Protein AF-A0A5C5YG57-F1 (afdb_monomer_lite)

Structure (mmCIF, N/CA/C/O backbone):
data_AF-A0A5C5YG57-F1
#
_entry.id   AF-A0A5C5YG57-F1
#
loop_
_atom_site.group_PDB
_atom_site.id
_atom_site.type_symbol
_atom_site.label_atom_id
_atom_site.label_alt_id
_atom_site.label_comp_id
_atom_site.label_asym_id
_atom_site.label_entity_id
_atom_site.label_seq_id
_atom_site.pdbx_PDB_ins_code
_atom_site.Cartn_x
_atom_site.Cartn_y
_atom_site.Cartn_z
_atom_site.occupancy
_atom_site.B_iso_or_equiv
_atom_site.auth_seq_id
_atom_site.auth_comp_id
_atom_site.auth_asym_id
_atom_site.auth_atom_id
_atom_site.pdbx_PDB_model_num
ATOM 1 N N . MET A 1 1 ? 41.520 65.197 -41.111 1.00 45.09 1 MET A N 1
ATOM 2 C CA . MET A 1 1 ? 41.843 63.756 -40.954 1.00 45.09 1 MET A CA 1
ATOM 3 C C . MET A 1 1 ? 41.063 63.121 -39.789 1.00 45.09 1 MET A C 1
ATOM 5 O O . MET A 1 1 ? 41.615 62.369 -38.997 1.00 45.09 1 MET A O 1
ATOM 9 N N . LEU A 1 2 ? 39.753 63.381 -39.707 1.00 42.97 2 LEU A N 1
ATOM 10 C CA . LEU A 1 2 ? 38.813 62.706 -38.806 1.00 42.97 2 LEU A CA 1
ATOM 11 C C . LEU A 1 2 ? 37.946 61.770 -39.657 1.00 42.97 2 LEU A C 1
ATOM 13 O O . LEU A 1 2 ? 36.927 62.228 -40.159 1.00 42.97 2 LEU A O 1
ATOM 17 N N . HIS A 1 3 ? 38.349 60.514 -39.889 1.00 45.91 3 HIS A N 1
ATOM 18 C CA . HIS A 1 3 ? 37.397 59.494 -40.388 1.00 45.91 3 HIS A CA 1
ATOM 19 C C . HIS A 1 3 ? 37.841 58.019 -40.324 1.00 45.91 3 HIS A C 1
ATOM 21 O O . HIS A 1 3 ? 37.261 57.179 -41.003 1.00 45.91 3 HIS A O 1
ATOM 27 N N . ARG A 1 4 ? 38.854 57.641 -39.529 1.00 46.44 4 ARG A N 1
ATOM 28 C CA . ARG A 1 4 ? 39.334 56.238 -39.506 1.00 46.44 4 ARG A CA 1
ATOM 29 C C . ARG A 1 4 ? 39.711 55.685 -38.128 1.00 46.44 4 ARG A C 1
ATOM 31 O O . ARG A 1 4 ? 40.642 54.900 -38.013 1.00 46.44 4 ARG A O 1
ATOM 38 N N . ARG A 1 5 ? 38.999 56.071 -37.063 1.00 47.72 5 ARG A N 1
ATOM 39 C CA . ARG A 1 5 ? 39.243 55.498 -35.719 1.00 47.72 5 ARG A CA 1
ATOM 40 C C . ARG A 1 5 ? 38.024 54.940 -34.978 1.00 47.72 5 ARG A C 1
ATOM 42 O O . ARG A 1 5 ? 38.190 54.468 -33.864 1.00 47.72 5 ARG A O 1
ATOM 49 N N . HIS A 1 6 ? 36.844 54.887 -35.601 1.00 46.56 6 HIS A N 1
ATOM 50 C CA . HIS A 1 6 ? 35.634 54.372 -34.936 1.00 46.56 6 HIS A CA 1
ATOM 51 C C . HIS A 1 6 ? 35.132 52.998 -35.411 1.00 46.56 6 HIS A C 1
ATOM 53 O O . HIS A 1 6 ? 34.217 52.469 -34.792 1.00 46.56 6 HIS A O 1
ATOM 59 N N . LEU A 1 7 ? 35.743 52.364 -36.423 1.00 44.59 7 LEU A N 1
ATOM 60 C CA . LEU A 1 7 ? 35.281 51.045 -36.897 1.00 44.59 7 LEU A CA 1
ATOM 61 C C . LEU A 1 7 ? 36.010 49.827 -36.303 1.00 44.59 7 LEU A C 1
ATOM 63 O O . LEU A 1 7 ? 35.480 48.728 -36.382 1.00 44.59 7 LEU A O 1
ATOM 67 N N . HIS A 1 8 ? 37.173 49.984 -35.661 1.00 45.19 8 HIS A N 1
ATOM 68 C CA . HIS A 1 8 ? 37.917 48.826 -35.133 1.00 45.19 8 HIS A CA 1
ATOM 69 C C . HIS A 1 8 ? 37.640 48.495 -33.660 1.00 45.19 8 HIS A C 1
ATOM 71 O O . HIS A 1 8 ? 37.983 47.404 -33.222 1.00 45.19 8 HIS A O 1
ATOM 77 N N . VAL A 1 9 ? 36.978 49.377 -32.902 1.00 45.91 9 VAL A N 1
ATOM 78 C CA . VAL A 1 9 ? 36.667 49.127 -31.478 1.00 45.91 9 VAL A CA 1
ATOM 79 C C . VAL A 1 9 ? 35.294 48.463 -31.299 1.00 45.91 9 VAL A C 1
ATOM 81 O O . VAL A 1 9 ? 35.118 47.658 -30.390 1.00 45.91 9 VAL A O 1
AT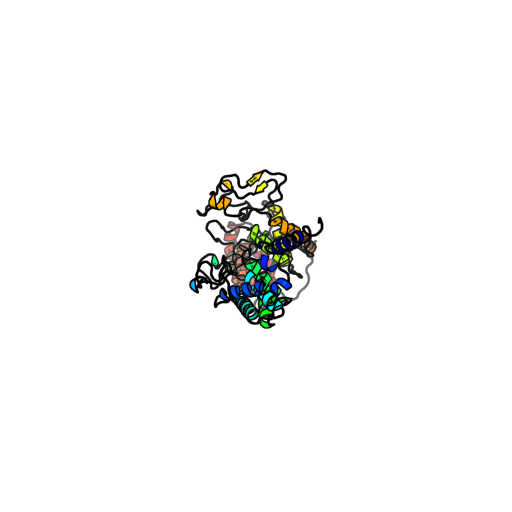OM 84 N N . LEU A 1 10 ? 34.336 48.690 -32.208 1.00 40.97 10 LEU A N 1
ATOM 85 C CA . LEU A 1 10 ? 33.010 48.058 -32.121 1.00 40.97 10 LEU A CA 1
ATOM 86 C C . LEU A 1 10 ? 33.015 46.561 -32.485 1.00 40.97 10 LEU A C 1
ATOM 88 O O . LEU A 1 10 ? 32.191 45.806 -31.977 1.00 40.97 10 LEU A O 1
ATOM 92 N N . GLN A 1 11 ? 33.956 46.110 -33.319 1.00 42.41 11 GLN A N 1
ATOM 93 C CA . GLN A 1 11 ? 33.999 44.722 -33.802 1.00 42.41 11 GLN A CA 1
ATOM 94 C C . GLN A 1 11 ? 34.672 43.750 -32.811 1.00 42.41 11 GLN A C 1
ATOM 96 O O . GLN A 1 11 ? 34.420 42.544 -32.846 1.00 42.41 11 GLN A O 1
ATOM 101 N N . TRP A 1 12 ? 35.454 44.276 -31.861 1.00 41.00 12 TRP A N 1
ATOM 102 C CA . TRP A 1 12 ? 36.051 43.492 -30.772 1.00 41.00 12 TRP A CA 1
ATOM 103 C C . TRP A 1 12 ? 35.138 43.379 -29.542 1.00 41.00 12 TRP A C 1
ATOM 105 O O . TRP A 1 12 ? 35.166 42.356 -28.862 1.00 41.00 12 TRP A O 1
ATOM 115 N N . CYS A 1 13 ? 34.248 44.349 -29.301 1.00 41.31 13 CYS A N 1
ATOM 116 C CA . CYS A 1 13 ? 33.270 44.261 -28.209 1.00 41.31 13 CYS A CA 1
ATOM 117 C C . CYS A 1 13 ? 32.096 43.313 -28.524 1.00 41.31 13 CYS A C 1
ATOM 119 O O . CYS A 1 13 ? 31.605 42.636 -27.625 1.00 41.31 13 CYS A O 1
ATOM 121 N N . LEU A 1 14 ? 31.681 43.192 -29.791 1.00 40.81 14 LEU A N 1
ATOM 122 C CA . LEU A 1 14 ? 30.614 42.262 -30.197 1.00 40.81 14 LEU A CA 1
ATOM 123 C C . LEU A 1 14 ? 31.060 40.791 -30.200 1.00 40.81 14 LEU A C 1
ATOM 125 O O . LEU A 1 14 ? 30.257 39.914 -29.899 1.00 40.81 14 LEU A O 1
ATOM 129 N N . SER A 1 15 ? 32.345 40.518 -30.442 1.00 41.59 15 SER A N 1
ATOM 130 C CA . SER A 1 15 ? 32.895 39.153 -30.388 1.00 41.59 15 SER A CA 1
ATOM 131 C C . SER A 1 15 ? 33.155 38.684 -28.948 1.00 41.59 15 SER A C 1
ATOM 133 O O . SER A 1 15 ? 33.021 37.501 -28.652 1.00 41.59 15 SER A O 1
ATOM 135 N N . ALA A 1 16 ? 33.455 39.604 -28.022 1.00 41.31 16 ALA A N 1
ATOM 136 C CA . ALA A 1 16 ? 33.618 39.286 -26.602 1.00 41.31 16 ALA A CA 1
ATOM 137 C C . ALA A 1 16 ? 32.274 39.093 -25.872 1.00 41.31 16 ALA A C 1
ATOM 139 O O . ALA A 1 16 ? 32.184 38.271 -24.965 1.00 41.31 16 ALA A O 1
ATOM 140 N N . ILE A 1 17 ? 31.210 39.786 -26.294 1.00 42.31 17 ILE A N 1
ATOM 141 C CA . ILE A 1 17 ? 29.862 39.626 -25.718 1.00 42.31 17 ILE A CA 1
ATOM 142 C C . ILE A 1 17 ? 29.155 38.371 -26.263 1.00 42.31 17 ILE A C 1
ATOM 144 O O . ILE A 1 17 ? 28.369 37.761 -25.542 1.00 42.31 17 ILE A O 1
ATOM 148 N N . LEU A 1 18 ? 29.491 37.906 -27.474 1.00 38.56 18 LEU A N 1
ATOM 149 C CA . LEU A 1 18 ? 28.945 36.654 -28.020 1.00 38.56 18 LEU A CA 1
ATOM 150 C C . LEU A 1 18 ? 29.614 35.387 -27.446 1.00 38.56 18 LEU A C 1
ATOM 152 O O . LEU A 1 18 ? 29.023 34.313 -27.484 1.00 38.56 18 LEU A O 1
ATOM 156 N N . ILE A 1 19 ? 30.810 35.504 -26.859 1.00 40.91 19 ILE A N 1
ATOM 157 C CA . ILE A 1 19 ? 31.515 34.392 -26.187 1.00 40.91 19 ILE A CA 1
ATOM 158 C C . ILE A 1 19 ? 31.146 34.297 -24.690 1.00 40.91 19 ILE A C 1
ATOM 160 O O . ILE A 1 19 ? 31.358 33.266 -24.057 1.00 40.91 19 ILE A O 1
ATOM 164 N N . LEU A 1 20 ? 30.501 35.320 -24.121 1.00 38.88 20 LEU A N 1
ATOM 165 C CA . LEU A 1 20 ? 30.123 35.371 -22.700 1.00 38.88 20 LEU A CA 1
ATOM 166 C C . LEU A 1 20 ? 28.671 34.951 -22.393 1.00 38.88 20 LEU A C 1
ATOM 168 O O . LEU A 1 20 ? 28.272 34.987 -21.232 1.00 38.88 20 LEU A O 1
ATOM 172 N N . ILE A 1 21 ? 27.898 34.492 -23.389 1.00 44.75 21 ILE A N 1
ATOM 173 C CA . ILE A 1 21 ? 26.514 33.994 -23.200 1.00 44.75 21 ILE A CA 1
ATOM 174 C C . ILE A 1 21 ? 26.391 32.461 -23.388 1.00 44.75 21 ILE A C 1
ATOM 176 O O . ILE A 1 21 ? 25.330 31.895 -23.155 1.00 44.75 21 ILE A O 1
ATOM 180 N N . VAL A 1 22 ? 27.480 31.735 -23.685 1.00 45.66 22 VAL A N 1
ATOM 181 C CA . VAL A 1 22 ? 27.476 30.246 -23.760 1.00 45.66 22 VAL A CA 1
ATOM 182 C C . VAL A 1 22 ? 28.182 29.585 -22.566 1.00 45.66 22 VAL A C 1
ATOM 184 O O . VAL A 1 22 ? 28.536 28.415 -22.589 1.00 45.66 22 VAL A O 1
ATOM 187 N N . ALA A 1 23 ? 28.338 30.310 -21.461 1.00 42.47 23 ALA A N 1
ATOM 188 C CA . ALA A 1 23 ? 28.632 29.707 -20.163 1.00 42.47 23 ALA A CA 1
ATOM 189 C C . ALA A 1 23 ? 27.414 29.873 -19.252 1.00 42.47 23 ALA A C 1
ATOM 191 O O . ALA A 1 23 ? 27.499 30.397 -18.140 1.00 42.47 23 ALA A O 1
ATOM 192 N N . GLY A 1 24 ? 26.253 29.436 -19.749 1.00 38.91 24 GLY A N 1
ATOM 193 C CA . GLY A 1 24 ? 25.169 29.048 -18.868 1.00 38.91 24 GLY A CA 1
ATOM 194 C C . GLY A 1 24 ? 25.741 28.005 -17.922 1.00 38.91 24 GLY A C 1
ATOM 195 O O . GLY A 1 24 ? 26.048 26.889 -18.331 1.00 38.91 24 GLY A O 1
ATOM 196 N N . LYS A 1 25 ? 25.961 28.399 -16.668 1.00 40.12 25 LYS A N 1
ATOM 197 C CA . LYS A 1 25 ? 26.180 27.471 -15.569 1.00 40.12 25 LYS A CA 1
ATOM 198 C C . LYS A 1 25 ? 24.927 26.604 -15.466 1.00 40.12 25 LYS A C 1
ATOM 200 O O . LYS A 1 25 ? 24.050 26.882 -14.654 1.00 40.12 25 LYS A O 1
ATOM 205 N N . SER A 1 26 ? 24.850 25.549 -16.268 1.00 40.78 26 SER A N 1
ATOM 206 C CA . SER A 1 26 ? 24.193 24.334 -15.827 1.00 40.78 26 SER A CA 1
ATOM 207 C C . SER A 1 26 ? 25.050 23.855 -14.667 1.00 40.78 26 SER A C 1
ATOM 209 O O . SER A 1 26 ? 26.093 23.236 -14.854 1.00 40.78 26 SER A O 1
ATOM 211 N N . ALA A 1 27 ? 24.679 24.259 -13.451 1.00 40.91 27 ALA A N 1
ATOM 212 C CA . ALA A 1 27 ? 25.017 23.452 -12.299 1.00 40.91 27 ALA A CA 1
ATOM 213 C C . ALA A 1 27 ? 24.455 22.076 -12.641 1.00 40.91 27 ALA A C 1
ATOM 215 O O . ALA A 1 27 ? 23.239 21.931 -12.744 1.00 40.91 27 ALA A O 1
ATOM 216 N N . ASP A 1 28 ? 25.348 21.148 -12.966 1.00 45.78 28 ASP A N 1
ATOM 217 C CA . ASP A 1 28 ? 25.021 19.776 -13.307 1.00 45.78 28 ASP A CA 1
ATOM 218 C C . ASP A 1 28 ? 24.322 19.195 -12.077 1.00 45.78 28 ASP A C 1
ATOM 220 O O . ASP A 1 28 ? 24.950 18.839 -11.074 1.00 45.78 28 ASP A O 1
ATOM 224 N N . ALA A 1 29 ? 22.994 19.308 -12.058 1.00 59.34 29 ALA A N 1
ATOM 225 C CA . ALA A 1 29 ? 22.186 18.885 -10.939 1.00 59.34 29 ALA A CA 1
ATOM 226 C C . ALA A 1 29 ? 22.274 17.368 -10.949 1.00 59.34 29 ALA A C 1
ATOM 228 O O . ALA A 1 29 ? 21.608 16.708 -11.742 1.00 59.34 29 ALA A O 1
ATOM 229 N N . GLN A 1 30 ? 23.172 16.842 -10.118 1.00 80.50 30 GLN A N 1
ATOM 230 C CA . GLN A 1 30 ? 23.483 15.426 -10.084 1.00 80.50 30 GLN A CA 1
ATOM 231 C C . GLN A 1 30 ? 22.185 14.625 -9.961 1.00 80.50 30 GLN A C 1
ATOM 233 O O . GLN A 1 30 ? 21.466 14.749 -8.964 1.00 80.50 30 GLN A O 1
ATOM 238 N N . ILE A 1 31 ? 21.880 13.836 -10.994 1.00 90.81 31 ILE A N 1
ATOM 239 C CA . ILE A 1 31 ? 20.659 13.037 -11.045 1.00 90.81 31 ILE A CA 1
ATOM 240 C C . ILE A 1 31 ? 20.669 12.074 -9.863 1.00 90.81 31 ILE A C 1
ATOM 242 O O . ILE A 1 31 ? 21.657 11.387 -9.603 1.00 90.81 31 ILE A O 1
ATOM 246 N N . ARG A 1 32 ? 19.549 12.044 -9.145 1.00 94.12 32 ARG A N 1
ATOM 247 C CA . ARG A 1 32 ? 19.294 11.112 -8.053 1.00 94.12 32 ARG A CA 1
ATOM 248 C C . ARG A 1 32 ? 18.203 10.153 -8.482 1.00 94.12 32 ARG A C 1
ATOM 250 O O . ARG A 1 32 ? 17.185 10.581 -9.024 1.00 94.12 32 ARG A O 1
ATOM 257 N N . PHE A 1 33 ? 18.391 8.869 -8.204 1.00 95.94 33 PHE A N 1
ATOM 258 C CA . PHE A 1 33 ? 17.369 7.887 -8.518 1.00 95.94 33 PHE A CA 1
ATOM 259 C C . PHE A 1 33 ? 16.203 7.969 -7.535 1.00 95.94 33 PHE A C 1
ATOM 261 O O . PHE A 1 33 ? 16.326 7.608 -6.362 1.00 95.94 33 PHE A O 1
ATOM 268 N N . ASP A 1 34 ? 15.058 8.425 -8.031 1.00 94.56 34 ASP A N 1
ATOM 269 C CA . ASP A 1 34 ? 13.777 8.362 -7.344 1.00 94.56 34 ASP A CA 1
ATOM 270 C C . ASP A 1 34 ? 12.615 8.293 -8.350 1.00 94.56 34 ASP A C 1
ATOM 272 O O . ASP A 1 34 ? 12.790 8.413 -9.565 1.00 94.56 34 ASP A O 1
ATOM 276 N N . LYS A 1 35 ? 11.398 8.092 -7.839 1.00 94.06 35 LYS A N 1
ATOM 277 C CA . LYS A 1 35 ? 10.183 7.935 -8.652 1.00 94.06 35 LYS A CA 1
ATOM 278 C C . LYS A 1 35 ? 9.845 9.124 -9.558 1.00 94.06 35 LYS A C 1
ATOM 280 O O . LYS A 1 35 ? 9.030 8.960 -10.460 1.00 94.06 35 LYS A O 1
ATOM 285 N N . ASN A 1 36 ? 10.408 10.314 -9.339 1.00 95.19 36 ASN A N 1
ATOM 286 C CA . ASN A 1 36 ? 10.177 11.457 -10.222 1.00 95.19 36 ASN A CA 1
ATOM 287 C C . ASN A 1 36 ? 10.825 11.253 -11.592 1.00 95.19 36 ASN A C 1
ATOM 289 O O . ASN A 1 36 ? 10.320 11.811 -12.560 1.00 95.19 36 ASN A O 1
ATOM 293 N N . LEU A 1 37 ? 11.859 10.408 -11.702 1.00 96.06 37 LEU A N 1
ATOM 294 C CA . LEU A 1 37 ? 12.446 10.055 -12.997 1.00 96.06 37 LEU A CA 1
ATOM 295 C C . LEU A 1 37 ? 11.425 9.419 -13.949 1.00 96.06 37 LEU A C 1
ATOM 297 O O . LEU A 1 37 ? 11.507 9.615 -15.158 1.00 96.06 37 LEU A O 1
ATOM 301 N N . LEU A 1 38 ? 10.419 8.722 -13.408 1.00 96.31 38 LEU A N 1
ATOM 302 C CA . LEU A 1 38 ? 9.331 8.126 -14.189 1.00 96.31 38 LEU A CA 1
ATOM 303 C C . LEU A 1 38 ? 8.438 9.172 -14.878 1.00 96.31 38 LEU A C 1
ATOM 305 O O . LEU A 1 38 ? 7.663 8.813 -15.756 1.00 96.31 38 LEU A O 1
ATOM 309 N N . ARG A 1 39 ? 8.520 10.452 -14.484 1.00 96.19 39 ARG A N 1
ATOM 310 C CA . ARG A 1 39 ? 7.689 11.545 -15.017 1.00 96.19 39 ARG A CA 1
ATOM 311 C C . ARG A 1 39 ? 8.294 12.265 -16.216 1.00 96.19 39 ARG A C 1
ATOM 313 O O . ARG A 1 39 ? 7.616 13.123 -16.772 1.00 96.19 39 ARG A O 1
ATOM 320 N N . ASN A 1 40 ? 9.542 11.972 -16.580 1.00 96.94 40 ASN A N 1
ATOM 321 C CA . ASN A 1 40 ? 10.124 12.545 -17.793 1.00 96.94 40 ASN A CA 1
ATOM 322 C C . ASN A 1 40 ? 9.340 12.089 -19.037 1.00 96.94 40 ASN A C 1
ATOM 324 O O . ASN A 1 40 ? 8.543 11.156 -18.965 1.00 96.94 40 ASN A O 1
ATOM 328 N N . ASP A 1 41 ? 9.523 12.742 -20.174 1.00 97.06 41 ASP A N 1
ATOM 329 C CA . ASP A 1 41 ? 8.885 12.344 -21.431 1.00 97.06 41 ASP A CA 1
ATOM 330 C C . ASP A 1 41 ? 9.661 11.221 -22.142 1.00 97.06 41 ASP A C 1
ATOM 332 O O . ASP A 1 41 ? 10.713 10.775 -21.681 1.00 97.06 41 ASP A O 1
ATOM 336 N N . ASP A 1 42 ? 9.111 10.724 -23.248 1.00 97.12 42 ASP A N 1
ATOM 337 C CA . ASP A 1 42 ? 9.714 9.627 -24.014 1.00 97.12 42 ASP A CA 1
ATOM 338 C C . ASP A 1 42 ? 11.072 10.041 -24.605 1.00 97.12 42 ASP A C 1
ATOM 340 O O . ASP A 1 42 ? 12.024 9.262 -24.588 1.00 97.12 42 ASP A O 1
ATOM 344 N N . ALA A 1 43 ? 11.211 11.308 -25.020 1.00 97.44 43 ALA A N 1
ATOM 345 C CA . ALA A 1 43 ? 12.467 11.859 -25.527 1.00 97.44 43 ALA A CA 1
ATOM 346 C C . ALA A 1 43 ? 13.597 11.774 -24.487 1.00 97.44 43 ALA A C 1
ATOM 348 O O . ALA A 1 43 ? 14.730 11.426 -24.823 1.00 97.44 43 ALA A O 1
ATOM 349 N N . TRP A 1 44 ? 13.299 12.028 -23.210 1.00 97.69 44 TRP A N 1
ATOM 350 C CA . TRP A 1 44 ? 14.270 11.828 -22.139 1.00 97.69 44 TRP A CA 1
ATOM 351 C C . TRP A 1 44 ? 14.644 10.352 -21.968 1.00 97.69 44 TRP A C 1
ATOM 353 O O . TRP A 1 44 ? 15.828 10.054 -21.831 1.00 97.69 44 TRP A O 1
ATOM 363 N N . PHE A 1 45 ? 13.686 9.419 -22.031 1.00 98.00 45 PHE A N 1
ATOM 364 C CA . PHE A 1 45 ? 13.961 7.972 -21.940 1.00 98.00 45 PHE A CA 1
ATOM 365 C C . PHE A 1 45 ? 14.768 7.425 -23.132 1.00 98.00 45 PHE A C 1
ATOM 367 O O . PHE A 1 45 ? 15.390 6.369 -23.023 1.00 98.00 45 PHE A O 1
ATOM 374 N N . GLN A 1 46 ? 14.826 8.162 -24.242 1.00 97.06 46 GLN A N 1
ATOM 375 C CA . GLN A 1 46 ? 15.667 7.856 -25.404 1.00 97.06 46 GLN A CA 1
ATOM 376 C C . GLN A 1 46 ? 17.076 8.482 -25.319 1.00 97.06 46 GLN A C 1
ATOM 378 O O . GLN A 1 46 ? 17.946 8.162 -26.136 1.00 97.06 46 GLN A O 1
ATOM 383 N N . SER A 1 47 ? 17.328 9.348 -24.329 1.00 97.94 47 SER A N 1
ATOM 384 C CA . SER A 1 47 ? 18.597 10.068 -24.162 1.00 97.94 47 SER A CA 1
ATOM 385 C C . SER A 1 47 ? 19.735 9.199 -23.608 1.00 97.94 47 SER A C 1
ATOM 387 O O . SER A 1 47 ? 19.514 8.212 -22.903 1.00 97.94 47 SER A O 1
ATOM 389 N N . ASP A 1 48 ? 20.978 9.621 -23.857 1.00 97.62 48 ASP A N 1
ATOM 390 C CA . ASP A 1 48 ? 22.172 8.989 -23.275 1.00 97.62 48 ASP A CA 1
ATOM 391 C C . ASP A 1 48 ? 22.196 9.076 -21.745 1.00 97.62 48 ASP A C 1
ATOM 393 O O . ASP A 1 48 ? 22.647 8.149 -21.080 1.00 97.62 48 ASP A O 1
ATOM 397 N N . VAL A 1 49 ? 21.633 10.146 -21.182 1.00 96.75 49 VAL A N 1
ATOM 398 C CA . VAL A 1 49 ? 21.527 10.341 -19.731 1.00 96.75 49 VAL A CA 1
ATOM 399 C C . VAL A 1 49 ? 20.624 9.278 -19.098 1.00 96.75 49 VAL A C 1
ATOM 401 O O . VAL A 1 49 ? 20.981 8.679 -18.084 1.00 96.75 49 VAL A O 1
ATOM 404 N N . ALA A 1 50 ? 19.460 9.002 -19.694 1.00 98.00 50 ALA A N 1
ATOM 405 C CA . ALA A 1 50 ? 18.574 7.948 -19.203 1.00 98.00 50 ALA A CA 1
ATOM 406 C C . ALA A 1 50 ? 19.196 6.554 -19.375 1.00 98.00 50 ALA A C 1
ATOM 408 O O . ALA A 1 50 ? 19.056 5.709 -18.488 1.00 98.00 50 ALA A O 1
ATOM 409 N N . ARG A 1 51 ? 19.935 6.336 -20.473 1.00 98.38 51 ARG A N 1
ATOM 410 C CA . ARG A 1 51 ? 20.693 5.102 -20.723 1.00 98.38 51 ARG A CA 1
ATOM 411 C C . ARG A 1 51 ? 21.770 4.864 -19.663 1.00 98.38 51 ARG A C 1
ATOM 413 O O . ARG A 1 51 ? 21.834 3.766 -19.122 1.00 98.38 51 ARG A O 1
ATOM 420 N N . GLU A 1 52 ? 22.540 5.889 -19.298 1.00 98.06 52 GLU A N 1
ATOM 421 C CA . GLU A 1 52 ? 23.548 5.803 -18.231 1.00 98.06 52 GLU A CA 1
ATOM 422 C C . GLU A 1 52 ? 22.910 5.437 -16.882 1.00 98.06 52 GLU A C 1
ATOM 424 O O . GLU A 1 52 ? 23.372 4.528 -16.189 1.00 98.06 52 GLU A O 1
ATOM 429 N N . VAL A 1 53 ? 21.794 6.082 -16.526 1.00 98.38 53 VAL A N 1
ATOM 430 C CA . VAL A 1 53 ? 21.045 5.743 -15.307 1.00 98.38 53 VAL A CA 1
ATOM 431 C C . VAL A 1 53 ? 20.542 4.297 -15.358 1.00 98.38 53 VAL A C 1
ATOM 433 O O . VAL A 1 53 ? 20.675 3.573 -14.374 1.00 98.38 53 VAL A O 1
ATOM 436 N N . ALA A 1 54 ? 19.994 3.845 -16.487 1.00 98.56 54 ALA A N 1
ATOM 437 C CA . ALA A 1 54 ? 19.504 2.477 -16.650 1.00 98.56 54 ALA A CA 1
ATOM 438 C C . ALA A 1 54 ? 20.627 1.435 -16.525 1.00 98.56 54 ALA A C 1
ATOM 440 O O . ALA A 1 54 ? 20.455 0.421 -15.844 1.00 98.56 54 ALA A O 1
ATOM 441 N N . ASP A 1 55 ? 21.786 1.712 -17.126 1.00 98.44 55 ASP A N 1
ATOM 442 C CA . ASP A 1 55 ? 22.987 0.883 -17.029 1.00 98.44 55 ASP A CA 1
ATOM 443 C C . ASP A 1 55 ? 23.498 0.791 -15.582 1.00 98.44 55 ASP A C 1
ATOM 445 O O . ASP A 1 55 ? 23.972 -0.264 -15.157 1.00 98.44 55 ASP A O 1
ATOM 449 N N . ASN A 1 56 ? 23.349 1.850 -14.783 1.00 97.94 56 ASN A N 1
ATOM 450 C CA . ASN A 1 56 ? 23.651 1.816 -13.350 1.00 97.94 56 ASN A CA 1
ATOM 451 C C . ASN A 1 56 ? 22.603 1.012 -12.564 1.00 97.94 56 ASN A C 1
ATOM 453 O O . ASN A 1 56 ? 22.958 0.173 -11.737 1.00 97.94 56 ASN A O 1
ATOM 457 N N . VAL A 1 57 ? 21.312 1.182 -12.862 1.00 98.31 57 VAL A N 1
ATOM 458 C CA . VAL A 1 57 ? 20.212 0.475 -12.180 1.00 98.31 57 VAL A CA 1
ATOM 459 C C . VAL A 1 57 ? 20.333 -1.046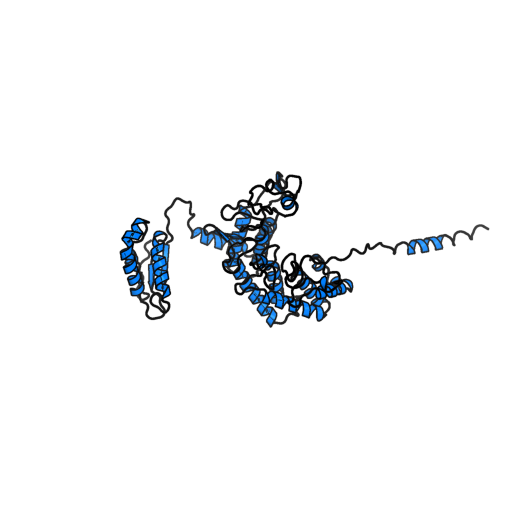 -12.307 1.00 98.31 57 VAL A C 1
ATOM 461 O O . VAL A 1 57 ? 20.128 -1.753 -11.314 1.00 98.31 57 VAL A O 1
ATOM 464 N N . ILE A 1 58 ? 20.674 -1.569 -13.491 1.00 98.00 58 ILE A N 1
ATOM 465 C CA . ILE A 1 58 ? 20.809 -3.023 -13.693 1.00 98.00 58 ILE A CA 1
ATOM 466 C C . ILE A 1 58 ? 21.970 -3.625 -12.887 1.00 98.00 58 ILE A C 1
ATOM 468 O O . ILE A 1 58 ? 21.878 -4.778 -12.470 1.00 98.00 58 ILE A O 1
ATOM 472 N N . GLN A 1 59 ? 23.024 -2.853 -12.594 1.00 97.12 59 GLN A N 1
ATOM 473 C CA . GLN A 1 59 ? 24.176 -3.328 -11.813 1.00 97.12 59 GLN A CA 1
ATOM 474 C C . GLN A 1 59 ? 23.820 -3.620 -10.349 1.00 97.12 59 GLN A C 1
ATOM 476 O O . GLN A 1 59 ? 24.474 -4.443 -9.714 1.00 97.12 59 GLN A O 1
ATOM 481 N N . TYR A 1 60 ? 22.770 -2.994 -9.812 1.00 97.06 60 TYR A N 1
ATOM 482 C CA . TYR A 1 60 ? 22.294 -3.243 -8.446 1.00 97.06 60 TYR A CA 1
ATOM 483 C C . TYR A 1 60 ? 21.278 -4.383 -8.335 1.00 97.06 60 TYR A C 1
ATOM 485 O O . TYR A 1 60 ? 20.871 -4.716 -7.217 1.00 97.06 60 TYR A O 1
ATOM 493 N N . GLN A 1 61 ? 20.832 -4.964 -9.453 1.00 96.94 61 GLN A N 1
ATOM 494 C CA . GLN A 1 61 ? 19.868 -6.056 -9.407 1.00 96.94 61 GLN A CA 1
ATOM 495 C C . GLN A 1 61 ? 20.530 -7.316 -8.844 1.00 96.94 61 GLN A C 1
ATOM 497 O O . GLN A 1 61 ? 21.535 -7.806 -9.358 1.00 96.94 61 GLN A O 1
ATOM 502 N N . SER A 1 62 ? 19.939 -7.892 -7.800 1.00 94.88 62 SER A N 1
ATOM 503 C CA . SER A 1 62 ? 20.487 -9.100 -7.188 1.00 94.88 62 SER A CA 1
ATOM 504 C C . SER A 1 62 ? 20.344 -10.337 -8.087 1.00 94.88 62 SER A C 1
ATOM 506 O O . SER A 1 62 ? 19.544 -10.359 -9.035 1.00 94.88 62 SER A O 1
ATOM 508 N N . PRO A 1 63 ? 21.044 -11.444 -7.768 1.00 93.19 63 PRO A N 1
ATOM 509 C CA . PRO A 1 63 ? 20.815 -12.734 -8.411 1.00 93.19 63 PRO A CA 1
ATOM 510 C C . PRO A 1 63 ? 19.358 -13.206 -8.335 1.00 93.19 63 PRO A C 1
ATOM 512 O O . PRO A 1 63 ? 18.897 -13.849 -9.272 1.00 93.19 63 PRO A O 1
ATOM 515 N N . GLN A 1 64 ? 18.626 -12.842 -7.277 1.00 94.81 64 GLN A N 1
ATOM 516 C CA . GLN A 1 64 ? 17.212 -13.180 -7.108 1.00 94.81 64 GLN A CA 1
ATOM 517 C C . GLN A 1 64 ? 16.279 -12.311 -7.959 1.00 94.81 64 GLN A C 1
ATOM 519 O O . GLN A 1 64 ? 15.166 -12.740 -8.224 1.00 94.81 64 GLN A O 1
ATOM 524 N N . GLY A 1 65 ? 16.720 -11.124 -8.389 1.00 96.62 65 GLY A N 1
ATOM 525 C CA . GLY A 1 65 ? 15.943 -10.209 -9.234 1.00 96.62 65 GLY A CA 1
ATOM 526 C C . GLY A 1 65 ? 15.389 -8.973 -8.524 1.00 96.62 65 GLY A C 1
ATOM 527 O O . GLY A 1 65 ? 14.794 -8.132 -9.189 1.00 96.62 65 GLY A O 1
ATOM 528 N N . GLY A 1 66 ? 15.602 -8.840 -7.212 1.00 96.75 66 GLY A N 1
ATOM 529 C CA . GLY A 1 66 ? 15.203 -7.669 -6.427 1.00 96.75 66 GLY A CA 1
ATOM 530 C C . GLY A 1 66 ? 16.248 -6.549 -6.434 1.00 96.75 66 GLY A C 1
ATOM 531 O O . GLY A 1 66 ? 17.403 -6.761 -6.811 1.00 96.75 66 GLY A O 1
ATOM 532 N N . TRP A 1 67 ? 15.847 -5.365 -5.962 1.00 97.62 67 TRP A N 1
ATOM 533 C CA . TRP A 1 67 ? 16.731 -4.203 -5.801 1.00 97.62 67 TRP A CA 1
ATOM 534 C C . TRP A 1 67 ? 16.854 -3.769 -4.340 1.00 97.62 67 TRP A C 1
ATOM 536 O O . TRP A 1 67 ? 15.964 -4.039 -3.521 1.00 97.62 67 TRP A O 1
ATOM 546 N N . PRO A 1 68 ? 17.956 -3.084 -3.989 1.00 95.62 68 PRO A N 1
ATOM 547 C CA . PRO A 1 68 ? 18.137 -2.573 -2.650 1.00 95.62 68 PRO A CA 1
ATOM 548 C C . PRO A 1 68 ? 17.283 -1.330 -2.381 1.00 95.62 68 PRO A C 1
ATOM 550 O O . PRO A 1 68 ? 17.053 -0.505 -3.264 1.00 95.62 68 PRO A O 1
ATOM 553 N N . LYS A 1 69 ? 16.871 -1.152 -1.124 1.00 94.31 69 LYS A N 1
ATOM 554 C CA . LYS A 1 69 ? 16.266 0.101 -0.651 1.00 94.31 69 LYS A CA 1
ATOM 555 C C . LYS A 1 69 ? 17.314 1.124 -0.235 1.00 94.31 69 LYS A C 1
ATOM 557 O O . LYS A 1 69 ? 18.464 0.777 0.050 1.00 94.31 69 LYS A O 1
ATOM 562 N N . SER A 1 70 ? 16.893 2.387 -0.158 1.00 92.50 70 SER A N 1
ATOM 563 C CA . SER A 1 70 ? 17.709 3.499 0.353 1.00 92.50 70 SER A CA 1
ATOM 564 C C . SER A 1 70 ? 19.095 3.586 -0.306 1.00 92.50 70 SER A C 1
ATOM 566 O O . SER A 1 70 ? 20.095 3.829 0.367 1.00 92.50 70 SER A O 1
ATOM 568 N N . THR A 1 71 ? 19.155 3.327 -1.613 1.00 92.62 71 THR A N 1
ATOM 569 C CA . THR A 1 71 ? 20.382 3.308 -2.417 1.00 92.62 71 THR A CA 1
ATOM 570 C C . THR A 1 71 ? 20.138 4.145 -3.668 1.00 92.62 71 THR A C 1
ATOM 572 O O . THR A 1 71 ? 19.096 4.003 -4.302 1.00 92.62 71 THR A O 1
ATOM 575 N N . ASP A 1 72 ? 21.057 5.057 -3.982 1.00 94.19 72 ASP A N 1
ATOM 576 C CA . ASP A 1 72 ? 20.966 5.899 -5.177 1.00 94.19 72 ASP A CA 1
ATOM 577 C C . ASP A 1 72 ? 21.446 5.106 -6.394 1.00 94.19 72 ASP A C 1
ATOM 579 O O . ASP A 1 72 ? 22.645 4.917 -6.578 1.00 94.19 72 ASP A O 1
ATOM 583 N N . LEU A 1 73 ? 20.499 4.615 -7.192 1.00 96.44 73 LEU A N 1
ATOM 584 C CA . LEU A 1 73 ? 20.774 3.747 -8.340 1.00 96.44 73 LEU A CA 1
ATOM 585 C C . LEU A 1 73 ? 21.208 4.517 -9.596 1.00 96.44 73 LEU A C 1
ATOM 587 O O . LEU A 1 73 ? 21.497 3.898 -10.612 1.00 96.44 73 LEU A O 1
ATOM 591 N N . ALA A 1 74 ? 21.239 5.854 -9.549 1.00 96.12 74 ALA A N 1
ATOM 592 C CA . ALA A 1 74 ? 21.645 6.680 -10.685 1.00 96.12 74 ALA A CA 1
ATOM 593 C C . ALA A 1 74 ? 23.166 6.688 -10.876 1.00 96.12 74 ALA A C 1
ATOM 595 O O . ALA A 1 74 ? 23.647 7.125 -11.916 1.00 96.12 74 ALA A O 1
ATOM 596 N N . LYS A 1 75 ? 23.919 6.202 -9.884 1.00 93.06 75 LYS A N 1
ATOM 597 C CA . LYS A 1 75 ? 25.383 6.131 -9.883 1.00 93.06 75 LYS A CA 1
ATOM 598 C C . LYS A 1 75 ? 25.810 4.670 -9.905 1.00 93.06 75 LYS A C 1
ATOM 600 O O . LYS A 1 75 ? 25.146 3.878 -9.248 1.00 93.06 75 LYS A O 1
ATOM 605 N N . PRO A 1 76 ? 26.907 4.302 -10.579 1.00 93.94 76 PRO A N 1
ATOM 606 C CA . PRO A 1 76 ? 27.392 2.932 -10.530 1.00 93.94 76 PRO A CA 1
ATOM 607 C C . PRO A 1 76 ? 27.900 2.581 -9.120 1.00 93.94 76 PRO A C 1
ATOM 609 O O . PRO A 1 76 ? 28.393 3.465 -8.401 1.00 93.94 76 PRO A O 1
ATOM 612 N N . PRO A 1 77 ? 27.853 1.297 -8.722 1.00 92.19 77 PRO A N 1
ATOM 613 C CA . PRO A 1 77 ? 28.574 0.837 -7.542 1.00 92.19 77 PRO A CA 1
ATOM 614 C C . PRO A 1 77 ? 30.079 1.067 -7.747 1.00 92.19 77 PRO A C 1
ATOM 616 O O . PRO A 1 77 ? 30.617 0.789 -8.817 1.00 92.19 77 PRO A O 1
ATOM 619 N N . ARG A 1 78 ? 30.784 1.583 -6.733 1.00 90.25 78 ARG A N 1
ATOM 620 C CA . ARG A 1 78 ? 32.241 1.813 -6.819 1.00 90.25 78 ARG A CA 1
ATOM 621 C C . ARG A 1 78 ? 33.016 0.517 -6.627 1.00 90.25 78 ARG A C 1
ATOM 623 O O . ARG A 1 78 ? 34.134 0.381 -7.112 1.00 90.25 78 ARG A O 1
ATOM 630 N N . SER A 1 79 ? 32.426 -0.417 -5.894 1.00 88.19 79 SER A N 1
ATOM 631 C CA . SER A 1 79 ? 32.934 -1.765 -5.681 1.00 88.19 79 SER A CA 1
ATOM 632 C C . SER A 1 79 ? 31.774 -2.759 -5.558 1.00 88.19 79 SER A C 1
ATOM 634 O O . SER A 1 79 ? 30.651 -2.346 -5.254 1.00 88.19 79 SER A O 1
ATOM 636 N N . PRO A 1 80 ? 32.020 -4.072 -5.724 1.00 82.44 80 PRO A N 1
ATOM 637 C CA . PRO A 1 80 ? 31.004 -5.096 -5.473 1.00 82.44 80 PRO A CA 1
ATOM 638 C C . PRO A 1 80 ? 30.366 -5.023 -4.074 1.00 82.44 80 PRO A C 1
ATOM 640 O O . PRO A 1 80 ? 29.227 -5.449 -3.908 1.00 82.44 80 PRO A O 1
ATOM 643 N N . ASP A 1 81 ? 31.061 -4.455 -3.084 1.00 82.62 81 ASP A N 1
ATOM 644 C CA . ASP A 1 81 ? 30.564 -4.309 -1.711 1.00 82.62 81 ASP A CA 1
ATOM 645 C C . ASP A 1 81 ? 29.518 -3.194 -1.546 1.00 82.62 81 ASP A C 1
ATOM 647 O O . ASP A 1 81 ? 28.787 -3.172 -0.554 1.00 82.62 81 ASP A O 1
ATOM 651 N N . ASP A 1 82 ? 29.387 -2.291 -2.525 1.00 81.94 82 ASP A N 1
ATOM 652 C CA . ASP A 1 82 ? 28.332 -1.270 -2.522 1.00 81.94 82 ASP A CA 1
ATOM 653 C C . ASP A 1 82 ? 26.952 -1.854 -2.860 1.00 81.94 82 ASP A C 1
ATOM 655 O O . ASP A 1 82 ? 25.930 -1.215 -2.583 1.00 81.94 82 ASP A O 1
ATOM 659 N N . ILE A 1 83 ? 26.912 -3.061 -3.439 1.00 87.88 83 ILE A N 1
ATOM 660 C CA . ILE A 1 83 ? 25.688 -3.809 -3.720 1.00 87.88 83 ILE A CA 1
ATOM 661 C C . ILE A 1 83 ? 25.330 -4.617 -2.464 1.00 87.88 83 ILE A C 1
ATOM 663 O O . ILE A 1 83 ? 26.051 -5.554 -2.113 1.00 87.88 83 ILE A O 1
ATOM 667 N N . PRO A 1 84 ? 24.216 -4.298 -1.776 1.00 88.81 84 PRO A N 1
ATOM 668 C CA . PRO A 1 84 ? 23.835 -5.010 -0.562 1.00 88.81 84 PRO A CA 1
ATOM 669 C C . PRO A 1 84 ? 23.673 -6.510 -0.818 1.00 88.81 84 PRO A C 1
ATOM 671 O O . PRO A 1 84 ? 22.946 -6.927 -1.725 1.00 88.81 84 PRO A O 1
ATOM 674 N N . ARG A 1 85 ? 24.328 -7.327 0.004 1.00 86.56 85 ARG A N 1
ATOM 675 C CA . ARG A 1 85 ? 24.308 -8.784 -0.124 1.00 86.56 85 ARG A CA 1
ATOM 676 C C . ARG A 1 85 ? 22.993 -9.351 0.420 1.00 86.56 85 ARG A C 1
ATOM 678 O O . ARG A 1 85 ? 22.381 -8.749 1.306 1.00 86.56 85 ARG A O 1
ATOM 685 N N . PRO A 1 86 ? 22.525 -10.517 -0.064 1.00 80.94 86 PRO A N 1
ATOM 686 C CA . PRO A 1 86 ? 21.351 -11.171 0.508 1.00 80.94 86 PRO A CA 1
ATOM 687 C C . PRO A 1 86 ? 21.475 -11.327 2.032 1.00 80.94 86 PRO A C 1
ATOM 689 O O . PRO A 1 86 ? 22.459 -11.865 2.526 1.00 80.94 86 PRO A O 1
ATOM 692 N N . GLY A 1 87 ? 20.475 -10.835 2.768 1.00 79.50 87 GLY A N 1
ATOM 693 C CA . GLY A 1 87 ? 20.491 -10.764 4.235 1.00 79.50 87 GLY A CA 1
ATOM 694 C C . GLY A 1 87 ? 20.774 -9.364 4.796 1.00 79.50 87 GLY A C 1
ATOM 695 O O . GLY A 1 87 ? 20.259 -9.033 5.863 1.00 79.50 87 GLY A O 1
ATOM 696 N N . ASP A 1 88 ? 21.467 -8.492 4.056 1.00 86.69 88 ASP A N 1
ATOM 697 C CA . ASP A 1 88 ? 21.765 -7.120 4.490 1.00 86.69 88 ASP A CA 1
ATOM 698 C C . ASP A 1 88 ? 20.500 -6.276 4.595 1.00 86.69 88 ASP A C 1
ATOM 700 O O . ASP A 1 88 ? 19.614 -6.363 3.747 1.00 86.69 88 ASP A O 1
ATOM 704 N N . GLY A 1 89 ? 20.410 -5.368 5.571 1.00 85.00 89 GLY A N 1
ATOM 705 C CA . GLY A 1 89 ? 19.222 -4.532 5.836 1.00 85.00 89 GLY A CA 1
ATOM 706 C C . GLY A 1 89 ? 18.683 -3.707 4.653 1.00 85.00 89 GLY A C 1
ATOM 707 O O . GLY A 1 89 ? 17.567 -3.194 4.728 1.00 85.00 89 GLY A O 1
ATOM 708 N N . ARG A 1 90 ? 19.449 -3.588 3.560 1.00 89.69 90 ARG A N 1
ATOM 709 C CA . ARG A 1 90 ? 19.043 -2.904 2.327 1.00 89.69 90 ARG A CA 1
ATOM 710 C C . ARG A 1 90 ? 18.685 -3.837 1.169 1.00 89.69 90 ARG A C 1
ATOM 712 O O . ARG A 1 90 ? 17.933 -3.403 0.311 1.00 89.69 90 ARG A O 1
ATOM 719 N N . ALA A 1 91 ? 19.189 -5.070 1.126 1.00 92.12 91 ALA A N 1
ATOM 720 C CA . ALA A 1 91 ? 19.083 -5.947 -0.045 1.00 92.12 91 ALA A CA 1
ATOM 721 C C . ALA A 1 91 ? 17.662 -6.473 -0.288 1.00 92.12 91 ALA A C 1
ATOM 723 O O . ALA A 1 91 ? 17.010 -6.886 0.666 1.00 92.12 91 ALA A O 1
ATOM 724 N N . ASN A 1 92 ? 17.234 -6.556 -1.552 1.00 93.31 92 ASN A N 1
ATOM 725 C CA . ASN A 1 92 ? 15.999 -7.228 -1.983 1.00 93.31 92 ASN A CA 1
ATOM 726 C C . ASN A 1 92 ? 14.757 -6.860 -1.156 1.00 93.31 92 ASN A C 1
ATOM 728 O O . ASN A 1 92 ? 14.180 -7.691 -0.446 1.00 93.31 92 ASN A O 1
ATOM 732 N N . SER A 1 93 ? 14.371 -5.588 -1.207 1.00 95.50 93 SER A N 1
ATOM 733 C CA . SER A 1 93 ? 13.233 -5.077 -0.444 1.00 95.50 93 SER A CA 1
ATOM 734 C C . SER A 1 93 ? 12.099 -4.620 -1.354 1.00 95.50 93 SER A C 1
ATOM 736 O O . SER A 1 93 ? 12.328 -4.253 -2.507 1.00 95.50 93 SER A O 1
ATOM 738 N N . LEU A 1 94 ? 10.885 -4.625 -0.809 1.00 96.44 94 LEU A N 1
ATOM 739 C CA . LEU A 1 94 ? 9.701 -3.960 -1.367 1.00 96.44 94 LEU A CA 1
ATOM 740 C C . LEU A 1 94 ? 9.368 -2.647 -0.626 1.00 96.44 94 LEU A C 1
ATOM 742 O O . LEU A 1 94 ? 8.423 -1.935 -0.978 1.00 96.44 94 LEU A O 1
ATOM 746 N N . ASP A 1 95 ? 10.149 -2.331 0.408 1.00 92.50 95 ASP A N 1
ATOM 747 C CA . ASP A 1 95 ? 10.068 -1.111 1.206 1.00 92.50 95 ASP A CA 1
ATOM 748 C C . ASP A 1 95 ? 10.732 0.081 0.497 1.00 92.50 95 ASP A C 1
ATOM 750 O O . ASP A 1 95 ? 11.667 -0.099 -0.284 1.00 92.50 95 ASP A O 1
ATOM 754 N N . ASN A 1 96 ? 10.299 1.307 0.810 1.00 90.38 96 ASN A N 1
ATOM 755 C CA . ASN A 1 96 ? 10.877 2.553 0.283 1.00 90.38 96 ASN A CA 1
ATOM 756 C C . ASN A 1 96 ? 11.100 2.551 -1.241 1.00 90.38 96 ASN A C 1
ATOM 758 O O . ASN A 1 96 ? 12.192 2.872 -1.712 1.00 90.38 96 ASN A O 1
ATOM 762 N N . ASP A 1 97 ? 10.072 2.168 -2.003 1.00 92.56 97 ASP A N 1
ATOM 763 C CA . ASP A 1 97 ? 10.066 2.154 -3.475 1.00 92.56 97 ASP A CA 1
ATOM 764 C C . ASP A 1 97 ? 11.062 1.164 -4.132 1.00 92.56 97 ASP A C 1
ATOM 766 O O . ASP A 1 97 ? 11.126 1.066 -5.363 1.00 92.56 97 ASP A O 1
ATOM 770 N N . ALA A 1 98 ? 11.794 0.381 -3.332 1.00 95.94 98 ALA A N 1
ATOM 771 C CA . ALA A 1 98 ? 12.735 -0.620 -3.814 1.00 95.94 98 ALA A CA 1
ATOM 772 C C . ALA A 1 98 ? 12.039 -1.701 -4.645 1.00 95.94 98 ALA A C 1
ATOM 774 O O . ALA A 1 98 ? 10.877 -2.046 -4.421 1.00 95.94 98 ALA A O 1
ATOM 775 N N . THR A 1 99 ? 12.781 -2.247 -5.609 1.00 98.25 99 THR A N 1
ATOM 776 C CA . THR A 1 99 ? 12.313 -3.216 -6.612 1.00 98.25 99 THR A CA 1
ATOM 777 C C . THR A 1 99 ? 11.271 -2.644 -7.578 1.00 98.25 99 THR A C 1
ATOM 779 O O . THR A 1 99 ? 11.534 -2.594 -8.774 1.00 98.25 99 THR A O 1
ATOM 782 N N . THR A 1 100 ? 10.135 -2.126 -7.108 1.00 98.00 100 THR A N 1
ATOM 783 C CA . THR A 1 100 ? 9.035 -1.696 -7.985 1.00 98.00 100 THR A CA 1
ATOM 784 C C . THR A 1 100 ? 9.363 -0.465 -8.834 1.00 98.00 100 THR A C 1
ATOM 786 O O . THR A 1 100 ? 9.057 -0.466 -10.022 1.00 98.00 100 THR A O 1
ATOM 789 N N . VAL A 1 101 ? 10.008 0.574 -8.280 1.00 97.62 101 VAL A N 1
ATOM 790 C CA . VAL A 1 101 ? 10.370 1.774 -9.069 1.00 97.62 101 VAL A CA 1
ATOM 791 C C . VAL A 1 101 ? 11.501 1.497 -10.069 1.00 97.62 101 VAL A C 1
ATOM 793 O O . VAL A 1 101 ? 11.348 1.880 -11.229 1.00 97.62 101 VAL A O 1
ATOM 796 N N . PRO A 1 102 ? 12.592 0.792 -9.700 1.00 98.50 102 PRO A N 1
ATOM 797 C CA . PRO A 1 102 ? 13.583 0.321 -10.669 1.00 98.50 102 PRO A CA 1
ATOM 798 C C . PRO A 1 102 ? 12.961 -0.491 -11.808 1.00 98.50 102 PRO A C 1
ATOM 800 O O . PRO A 1 102 ? 13.283 -0.257 -12.968 1.00 98.50 102 PRO A O 1
ATOM 803 N N . MET A 1 103 ? 12.012 -1.382 -11.502 1.00 98.81 103 MET A N 1
ATOM 804 C CA . MET A 1 103 ? 11.292 -2.138 -12.528 1.00 98.81 103 MET A CA 1
ATOM 805 C C . MET A 1 103 ? 10.476 -1.232 -13.456 1.00 98.81 103 MET A C 1
ATOM 807 O O . MET A 1 103 ? 10.580 -1.370 -14.669 1.00 98.81 103 MET A O 1
ATOM 811 N N . GLN A 1 104 ? 9.699 -0.283 -12.929 1.00 98.69 104 GLN A N 1
ATOM 812 C CA . GLN A 1 104 ? 8.942 0.663 -13.765 1.00 98.69 104 GLN A CA 1
ATOM 813 C C . GLN A 1 104 ? 9.862 1.476 -14.686 1.00 98.69 104 GLN A C 1
ATOM 815 O O . GLN A 1 104 ? 9.552 1.670 -15.861 1.00 98.69 104 GLN A O 1
ATOM 820 N N . PHE A 1 105 ? 11.017 1.902 -14.169 1.00 98.75 105 PHE A N 1
ATOM 821 C CA . PHE A 1 105 ? 12.025 2.616 -14.947 1.00 98.75 105 PHE A CA 1
ATOM 822 C C . PHE A 1 105 ? 12.581 1.744 -16.080 1.00 98.75 105 PHE A C 1
ATOM 824 O O . PHE A 1 105 ? 12.587 2.162 -17.235 1.00 98.75 105 PHE A O 1
ATOM 831 N N . LEU A 1 106 ? 12.982 0.508 -15.768 1.00 98.88 106 LEU A N 1
ATOM 832 C CA . LEU A 1 106 ? 13.531 -0.434 -16.745 1.00 98.88 106 LEU A CA 1
ATOM 833 C C . LEU A 1 106 ? 12.505 -0.888 -17.785 1.00 98.88 106 LEU A C 1
ATOM 835 O O . LEU A 1 106 ? 12.879 -1.075 -18.937 1.00 98.88 106 LEU A O 1
ATOM 839 N N . ALA A 1 107 ? 11.226 -1.026 -17.423 1.00 98.75 107 ALA A N 1
ATOM 840 C CA . ALA A 1 107 ? 10.172 -1.312 -18.393 1.00 98.75 107 ALA A CA 1
ATOM 841 C C . ALA A 1 107 ? 10.062 -0.198 -19.432 1.00 98.75 107 ALA A C 1
ATOM 843 O O . ALA A 1 107 ? 10.020 -0.480 -20.628 1.00 98.75 107 ALA A O 1
ATOM 844 N N . ARG A 1 108 ? 10.077 1.067 -18.994 1.00 98.44 108 ARG A N 1
ATOM 845 C CA . ARG A 1 108 ? 10.031 2.197 -19.921 1.00 98.44 108 ARG A CA 1
ATOM 846 C C . ARG A 1 108 ? 11.301 2.299 -20.762 1.00 98.44 108 ARG A C 1
ATOM 848 O O . ARG A 1 108 ? 11.196 2.457 -21.969 1.00 98.44 108 ARG A O 1
ATOM 855 N N . MET A 1 109 ? 12.479 2.095 -20.172 1.00 98.69 109 MET A N 1
ATOM 856 C CA . MET A 1 109 ? 13.731 2.016 -20.937 1.00 98.69 109 MET A CA 1
ATOM 857 C C . MET A 1 109 ? 13.694 0.901 -21.988 1.00 98.69 109 MET A C 1
ATOM 859 O O . MET A 1 109 ? 14.070 1.130 -23.134 1.00 98.69 109 MET A O 1
ATOM 863 N N . ALA A 1 110 ? 13.214 -0.294 -21.636 1.00 98.56 110 ALA A N 1
ATOM 864 C CA . ALA A 1 110 ? 13.081 -1.409 -22.572 1.00 98.56 110 ALA A CA 1
ATOM 865 C C . ALA A 1 110 ? 12.100 -1.092 -23.711 1.00 98.56 110 ALA A C 1
ATOM 867 O O . ALA A 1 110 ? 12.370 -1.438 -24.858 1.00 98.56 110 ALA A O 1
ATOM 868 N N . HIS A 1 111 ? 10.988 -0.419 -23.405 1.00 97.94 111 HIS A N 1
ATOM 869 C CA . HIS A 1 111 ? 9.996 -0.009 -24.395 1.00 97.94 111 HIS A CA 1
ATOM 870 C C . HIS A 1 111 ? 10.537 1.050 -25.364 1.00 97.94 111 HIS A C 1
ATOM 872 O O . HIS A 1 111 ? 10.452 0.861 -26.572 1.00 97.94 111 HIS A O 1
ATOM 878 N N . GLU A 1 112 ? 11.144 2.116 -24.837 1.00 98.00 112 GLU A N 1
ATOM 879 C CA . GLU A 1 112 ? 11.606 3.262 -25.630 1.00 98.00 112 GLU A CA 1
ATOM 880 C C . GLU A 1 112 ? 12.873 2.975 -26.439 1.00 98.00 112 GLU A C 1
ATOM 882 O O . GLU A 1 112 ? 13.080 3.549 -27.506 1.00 98.00 112 GLU A O 1
ATOM 887 N N . THR A 1 113 ? 13.745 2.095 -25.941 1.00 97.44 113 THR A N 1
ATOM 888 C CA . THR A 1 113 ? 15.044 1.828 -26.582 1.00 97.44 113 THR A CA 1
ATOM 889 C C . THR A 1 113 ? 15.107 0.492 -27.314 1.00 97.44 113 THR A C 1
ATOM 891 O O . THR A 1 113 ? 15.988 0.300 -28.150 1.00 97.44 113 THR A O 1
ATOM 894 N N . GLY A 1 114 ? 14.226 -0.457 -26.983 1.00 97.12 114 GLY A N 1
ATOM 895 C CA . GLY A 1 114 ? 14.314 -1.837 -27.459 1.00 97.12 114 GLY A CA 1
ATOM 896 C C . GLY A 1 114 ? 15.509 -2.629 -26.905 1.00 97.12 114 GLY A C 1
ATOM 897 O O . GLY A 1 114 ? 15.744 -3.752 -27.355 1.00 97.12 114 GLY A O 1
ATOM 898 N N . ASP A 1 115 ? 16.274 -2.086 -25.948 1.00 98.25 115 ASP A N 1
ATOM 899 C CA . ASP A 1 115 ? 17.460 -2.754 -25.407 1.00 98.25 115 ASP A CA 1
ATOM 900 C C . ASP A 1 115 ? 17.072 -3.985 -24.568 1.00 98.25 115 ASP A C 1
ATOM 902 O O . ASP A 1 115 ? 16.390 -3.914 -23.536 1.00 98.25 115 ASP A O 1
ATOM 906 N N . ILE A 1 116 ? 17.556 -5.141 -25.023 1.00 98.31 116 ILE A N 1
ATOM 907 C CA . ILE A 1 116 ? 17.304 -6.449 -24.423 1.00 98.31 116 ILE A CA 1
ATOM 908 C C . ILE A 1 116 ? 17.804 -6.553 -22.977 1.00 98.31 116 ILE A C 1
ATOM 910 O O . ILE A 1 116 ? 17.204 -7.276 -22.186 1.00 98.31 116 ILE A O 1
ATOM 914 N N . ARG A 1 117 ? 18.842 -5.806 -22.585 1.00 98.69 117 ARG A N 1
ATOM 915 C CA . ARG A 1 117 ? 19.393 -5.846 -21.221 1.00 98.69 117 ARG A CA 1
ATOM 916 C C . ARG A 1 117 ? 18.383 -5.326 -20.199 1.00 98.69 117 ARG A C 1
ATOM 918 O O . ARG A 1 117 ? 18.196 -5.940 -19.149 1.00 98.69 117 ARG A O 1
ATOM 925 N N . TYR A 1 118 ? 17.696 -4.226 -20.516 1.00 98.81 118 TYR A N 1
ATOM 926 C CA . TYR A 1 118 ? 16.666 -3.652 -19.643 1.00 98.81 118 TYR A CA 1
ATOM 927 C C . TYR A 1 118 ? 15.432 -4.546 -19.589 1.00 98.81 118 TYR A C 1
ATOM 929 O O . TYR A 1 118 ? 14.875 -4.767 -18.513 1.00 98.81 118 TYR A O 1
ATOM 937 N N . ARG A 1 119 ? 15.061 -5.128 -20.736 1.00 98.75 119 ARG A N 1
ATOM 938 C CA . ARG A 1 119 ? 13.982 -6.112 -20.828 1.00 98.75 119 ARG A CA 1
ATOM 939 C C . ARG A 1 119 ? 14.248 -7.316 -19.928 1.00 98.75 119 ARG A C 1
ATOM 941 O O . ARG A 1 119 ? 13.410 -7.663 -19.102 1.00 98.75 119 ARG A O 1
ATOM 948 N N . ASP A 1 120 ? 15.411 -7.940 -20.065 1.00 98.81 120 ASP A N 1
ATOM 949 C CA . ASP A 1 120 ? 15.752 -9.156 -19.331 1.00 98.81 120 ASP A CA 1
ATOM 950 C C . ASP A 1 120 ? 15.875 -8.877 -17.822 1.00 98.81 120 ASP A C 1
ATOM 952 O O . ASP A 1 120 ? 15.391 -9.662 -17.001 1.00 98.81 120 ASP A O 1
ATOM 956 N N . SER A 1 121 ? 16.417 -7.712 -17.442 1.00 98.88 121 SER A N 1
ATOM 957 C CA . SER A 1 121 ? 16.437 -7.258 -16.046 1.00 98.88 121 SER A CA 1
ATOM 958 C C . SER A 1 121 ? 15.023 -7.051 -15.484 1.00 98.88 121 SER A C 1
ATOM 960 O O . SER A 1 121 ? 14.720 -7.523 -14.383 1.00 98.88 121 SER A O 1
ATOM 962 N N . PHE A 1 122 ? 14.114 -6.435 -16.249 1.00 98.94 122 PHE A N 1
ATOM 963 C CA . PHE A 1 122 ? 12.711 -6.296 -15.854 1.00 98.94 122 PHE A CA 1
ATOM 964 C C . PHE A 1 122 ? 12.020 -7.653 -15.670 1.00 98.94 122 PHE A C 1
ATOM 966 O O . PHE A 1 122 ? 11.373 -7.878 -14.647 1.00 98.94 122 PHE A O 1
ATOM 973 N N . LEU A 1 123 ? 12.178 -8.576 -16.626 1.00 98.88 123 LEU A N 1
ATOM 974 C CA . LEU A 1 123 ? 11.558 -9.906 -16.571 1.00 98.88 123 LEU A CA 1
ATOM 975 C C . LEU A 1 123 ? 12.034 -10.702 -15.351 1.00 98.88 123 LEU A C 1
ATOM 977 O O . LEU A 1 123 ? 11.226 -11.352 -14.687 1.00 98.88 123 LEU A O 1
ATOM 981 N N . LYS A 1 124 ? 13.314 -10.578 -14.992 1.00 98.88 124 LYS A N 1
ATOM 982 C CA . LYS A 1 124 ? 13.854 -11.150 -13.754 1.00 98.88 124 LYS A CA 1
ATOM 983 C C . LYS A 1 124 ? 13.214 -10.538 -12.501 1.00 98.88 124 LYS A C 1
ATOM 985 O O . LYS A 1 124 ? 12.961 -11.248 -11.531 1.00 98.88 124 LYS A O 1
ATOM 990 N N . GLY A 1 125 ? 12.906 -9.242 -12.526 1.00 98.88 125 GLY A N 1
ATOM 991 C CA . GLY A 1 125 ? 12.130 -8.580 -11.476 1.00 98.88 125 GLY A CA 1
ATOM 992 C C . GLY A 1 125 ? 10.694 -9.109 -11.374 1.00 98.88 125 GLY A C 1
ATOM 993 O O . GLY A 1 125 ? 10.193 -9.316 -10.272 1.00 98.88 125 GLY A O 1
ATOM 994 N N . VAL A 1 126 ? 10.033 -9.390 -12.504 1.00 98.94 126 VAL A N 1
ATOM 995 C CA . VAL A 1 126 ? 8.693 -10.007 -12.508 1.00 98.94 126 VAL A CA 1
ATOM 996 C C . VAL A 1 126 ? 8.747 -11.384 -11.850 1.00 98.94 126 VAL A C 1
ATOM 998 O O . VAL A 1 126 ? 7.945 -11.667 -10.962 1.00 98.94 126 VAL A O 1
ATOM 1001 N N . ASP A 1 127 ? 9.725 -12.211 -12.220 1.00 98.88 127 ASP A N 1
ATOM 1002 C CA . ASP A 1 127 ? 9.904 -13.537 -11.620 1.00 98.88 127 ASP A CA 1
ATOM 1003 C C . ASP A 1 127 ? 10.196 -13.459 -10.117 1.00 98.88 127 ASP A C 1
ATOM 1005 O O . ASP A 1 127 ? 9.655 -14.252 -9.348 1.00 98.88 127 ASP A O 1
ATOM 1009 N N . TYR A 1 128 ? 10.985 -12.470 -9.686 1.00 98.81 128 TYR A N 1
ATOM 1010 C CA . TYR A 1 128 ? 11.227 -12.182 -8.272 1.00 98.81 128 TYR A CA 1
ATOM 1011 C C . TYR A 1 128 ? 9.925 -11.876 -7.520 1.00 98.81 128 TYR A C 1
ATOM 1013 O O . TYR A 1 128 ? 9.673 -12.461 -6.468 1.00 98.81 128 TYR A O 1
ATOM 1021 N N . LEU A 1 129 ? 9.072 -10.991 -8.053 1.00 98.88 129 LEU A N 1
ATOM 1022 C CA . LEU A 1 129 ? 7.804 -10.632 -7.407 1.00 98.88 129 LEU A CA 1
ATOM 1023 C C . LEU A 1 129 ? 6.841 -11.820 -7.331 1.00 98.88 129 LEU A C 1
ATOM 1025 O O . LEU A 1 129 ? 6.175 -11.996 -6.311 1.00 98.88 129 LEU A O 1
ATOM 1029 N N . LEU A 1 130 ? 6.788 -12.647 -8.378 1.00 98.81 130 LEU A N 1
ATOM 1030 C CA . LEU A 1 130 ? 5.975 -13.864 -8.399 1.00 98.81 130 LEU A CA 1
ATOM 1031 C C . LEU A 1 130 ? 6.487 -14.904 -7.391 1.00 98.81 130 LEU A C 1
ATOM 1033 O O . LEU A 1 130 ? 5.688 -15.517 -6.691 1.00 98.81 130 LEU A O 1
ATOM 1037 N N . ALA A 1 131 ? 7.806 -15.076 -7.275 1.00 98.69 131 ALA A N 1
ATOM 1038 C CA . ALA A 1 131 ? 8.415 -15.993 -6.310 1.00 98.69 131 ALA A CA 1
ATOM 1039 C C . ALA A 1 131 ? 8.296 -15.508 -4.854 1.00 98.69 131 ALA A C 1
ATOM 1041 O O . ALA A 1 131 ? 8.290 -16.319 -3.928 1.00 98.69 131 ALA A O 1
ATOM 1042 N N . ALA A 1 132 ? 8.206 -14.192 -4.646 1.00 98.44 132 ALA A N 1
ATOM 1043 C CA . ALA A 1 132 ? 8.060 -13.585 -3.328 1.00 98.44 132 ALA A CA 1
ATOM 1044 C C . ALA A 1 132 ? 6.632 -13.643 -2.766 1.00 98.44 132 ALA A C 1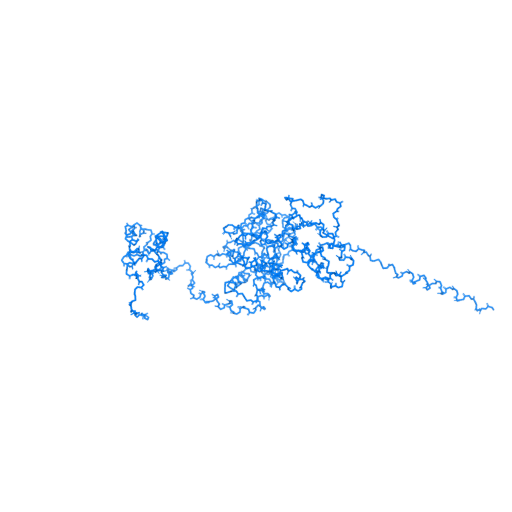
ATOM 1046 O O . ALA A 1 132 ? 6.450 -13.387 -1.574 1.00 98.44 132 ALA A O 1
ATOM 1047 N N . GLN A 1 133 ? 5.627 -13.944 -3.593 1.00 98.81 133 GLN A N 1
ATOM 1048 C CA . GLN A 1 133 ? 4.241 -14.021 -3.145 1.00 98.81 133 GLN A CA 1
ATOM 1049 C C . GLN A 1 133 ? 4.021 -15.252 -2.256 1.00 98.81 133 GLN A C 1
ATOM 1051 O O . GLN A 1 133 ? 4.450 -16.359 -2.582 1.00 98.81 133 GLN A O 1
ATOM 1056 N N . TYR A 1 134 ? 3.312 -15.081 -1.139 1.00 98.69 134 TYR A N 1
ATOM 1057 C CA . TYR A 1 134 ? 2.900 -16.221 -0.320 1.00 98.69 134 TYR A CA 1
ATOM 1058 C C . TYR A 1 134 ? 1.803 -17.052 -1.003 1.00 98.69 134 TYR A C 1
ATOM 1060 O O . TYR A 1 134 ? 1.002 -16.493 -1.752 1.00 98.69 134 TYR A O 1
ATOM 1068 N N . PRO A 1 135 ? 1.672 -18.358 -0.688 1.00 96.81 135 PRO A N 1
ATOM 1069 C CA . PRO A 1 135 ? 0.595 -19.190 -1.234 1.00 96.81 135 PRO A CA 1
ATOM 1070 C C . PRO A 1 135 ? -0.817 -18.635 -0.982 1.00 96.81 135 PRO A C 1
ATOM 1072 O O . PRO A 1 135 ? -1.679 -18.739 -1.845 1.00 96.81 135 PRO A O 1
ATOM 1075 N N . GLY A 1 136 ? -1.048 -18.012 0.182 1.00 93.50 136 GLY A N 1
ATOM 1076 C CA . GLY A 1 136 ? -2.313 -17.347 0.528 1.00 93.50 136 GLY A CA 1
ATOM 1077 C C . GLY A 1 136 ? -2.467 -15.929 -0.037 1.00 93.50 136 GLY A C 1
ATOM 1078 O O . GLY A 1 136 ? -3.406 -15.226 0.328 1.00 93.50 136 GLY A O 1
ATOM 1079 N N . GLY A 1 137 ? -1.538 -15.493 -0.890 1.00 97.06 137 GLY A N 1
ATOM 1080 C CA . GLY A 1 137 ? -1.415 -14.118 -1.355 1.00 97.06 137 GLY A CA 1
ATOM 1081 C C . GLY A 1 137 ? -0.667 -13.217 -0.379 1.00 97.06 137 GLY A C 1
ATOM 1082 O O . GLY A 1 137 ? -0.301 -13.600 0.730 1.00 97.06 137 GLY A O 1
ATOM 1083 N N . GLY A 1 138 ? -0.450 -11.979 -0.808 1.00 98.25 138 GLY A N 1
ATOM 1084 C CA . GLY A 1 138 ? 0.346 -11.016 -0.059 1.00 98.25 138 GLY A CA 1
ATOM 1085 C C . GLY A 1 138 ? 1.848 -11.184 -0.261 1.00 98.25 138 GLY A C 1
ATOM 1086 O O . GLY A 1 138 ? 2.325 -12.176 -0.815 1.00 98.25 138 GLY A O 1
ATOM 1087 N N . TRP A 1 139 ? 2.589 -10.162 0.166 1.00 98.75 139 TRP A N 1
ATOM 1088 C CA . TRP A 1 139 ? 4.032 -10.069 -0.035 1.00 98.75 139 TRP A CA 1
ATOM 1089 C C . TRP A 1 139 ? 4.756 -9.665 1.253 1.00 98.75 139 TRP A C 1
ATOM 1091 O O . TRP A 1 139 ? 4.225 -8.850 2.018 1.00 98.75 139 TRP A O 1
ATOM 1101 N N . PRO A 1 140 ? 5.969 -10.200 1.487 1.00 98.12 140 PRO A N 1
ATOM 1102 C CA . PRO A 1 140 ? 6.833 -9.781 2.583 1.00 98.12 140 PRO A CA 1
ATOM 1103 C C . PRO A 1 140 ? 7.444 -8.400 2.332 1.00 98.12 140 PRO A C 1
ATOM 1105 O O . PRO A 1 140 ? 7.473 -7.907 1.209 1.00 98.12 140 PRO A O 1
ATOM 1108 N N . GLN A 1 141 ? 8.042 -7.795 3.357 1.00 97.06 141 GLN A N 1
ATOM 1109 C CA . GLN A 1 141 ? 8.858 -6.591 3.173 1.00 97.06 141 GLN A CA 1
ATOM 1110 C C . GLN A 1 141 ? 10.185 -6.900 2.451 1.00 97.06 141 GLN A C 1
ATOM 1112 O O . GLN A 1 141 ? 10.744 -6.047 1.752 1.00 97.06 141 GLN A O 1
ATOM 1117 N N . PHE A 1 142 ? 10.705 -8.115 2.638 1.00 96.56 142 PHE A N 1
ATOM 1118 C CA . PHE A 1 142 ? 11.960 -8.597 2.065 1.00 96.56 142 PHE A CA 1
ATOM 1119 C C . PHE A 1 142 ? 11.818 -10.026 1.550 1.00 96.56 142 PHE A C 1
ATOM 1121 O O . PHE A 1 142 ? 11.241 -10.871 2.235 1.00 96.56 142 PHE A O 1
ATOM 1128 N N . TRP A 1 143 ? 12.415 -10.313 0.391 1.00 96.12 143 TRP A N 1
ATOM 1129 C CA . TRP A 1 143 ? 12.524 -11.676 -0.124 1.00 96.12 143 TRP A CA 1
ATOM 1130 C C . TRP A 1 143 ? 13.926 -11.941 -0.704 1.00 96.12 143 TRP A C 1
ATOM 1132 O O . TRP A 1 143 ? 14.435 -11.100 -1.437 1.00 96.12 143 TRP A O 1
ATOM 1142 N N . PRO A 1 144 ? 14.603 -13.069 -0.421 1.00 95.69 144 PRO A N 1
ATOM 1143 C CA . PRO A 1 144 ? 14.202 -14.176 0.448 1.00 95.69 144 PRO A CA 1
ATOM 1144 C C . PRO A 1 144 ? 13.872 -13.757 1.884 1.00 95.69 144 PRO A C 1
ATOM 1146 O O . PRO A 1 144 ? 14.320 -12.711 2.363 1.00 95.69 144 PRO A O 1
ATOM 1149 N N . LEU A 1 145 ? 13.033 -14.564 2.533 1.00 95.25 145 LEU A N 1
ATOM 1150 C CA . LEU A 1 145 ? 12.433 -14.235 3.824 1.00 95.25 145 LEU A CA 1
ATOM 1151 C C . LEU A 1 145 ? 13.478 -14.013 4.918 1.00 95.25 145 LEU A C 1
ATOM 1153 O O . LEU A 1 145 ? 14.535 -14.645 4.950 1.00 95.25 145 LEU A O 1
ATOM 1157 N N . ARG A 1 146 ? 13.139 -13.127 5.856 1.00 92.06 146 ARG A N 1
ATOM 1158 C CA . ARG A 1 146 ? 13.976 -12.778 7.010 1.00 92.06 146 ARG A CA 1
ATOM 1159 C C . ARG A 1 146 ? 13.208 -12.976 8.301 1.00 92.06 146 ARG A C 1
ATOM 1161 O O . ARG A 1 146 ? 12.016 -12.687 8.373 1.00 92.06 146 ARG A O 1
ATOM 1168 N N . LYS A 1 147 ? 13.897 -13.410 9.353 1.00 91.94 147 LYS A N 1
ATOM 1169 C CA . LYS A 1 147 ? 13.280 -13.579 10.672 1.00 91.94 147 LYS A CA 1
ATOM 1170 C C . LYS A 1 147 ? 12.726 -12.245 11.194 1.00 91.94 147 LYS A C 1
ATOM 1172 O O . LYS A 1 147 ? 13.381 -11.215 11.068 1.00 91.94 147 LYS A O 1
ATOM 1177 N N . GLY A 1 148 ? 11.561 -12.290 11.836 1.00 94.06 148 GLY A N 1
ATOM 1178 C CA . GLY A 1 148 ? 10.893 -11.123 12.417 1.00 94.06 148 GLY A CA 1
ATOM 1179 C C . GLY A 1 148 ? 9.862 -10.504 11.474 1.00 94.06 148 GLY A C 1
ATOM 1180 O O . GLY A 1 148 ? 9.421 -11.144 10.519 1.00 94.06 148 GLY A O 1
ATOM 1181 N N . TYR A 1 149 ? 9.494 -9.248 11.741 1.00 95.75 149 TYR A N 1
ATOM 1182 C CA . TYR A 1 149 ? 8.365 -8.593 11.071 1.00 95.75 149 TYR A CA 1
ATOM 1183 C C . TYR A 1 149 ? 8.529 -8.427 9.556 1.00 95.75 149 TYR A C 1
ATOM 1185 O O . TYR A 1 149 ? 7.553 -8.239 8.838 1.00 95.75 149 TYR A O 1
ATOM 1193 N N . TYR A 1 150 ? 9.758 -8.537 9.052 1.00 95.81 150 TYR A N 1
ATOM 1194 C CA . TYR A 1 150 ? 10.090 -8.473 7.629 1.00 95.81 150 TYR A CA 1
ATOM 1195 C C . TYR A 1 150 ? 9.351 -9.508 6.774 1.00 95.81 150 TYR A C 1
ATOM 1197 O O . TYR A 1 150 ? 9.196 -9.301 5.571 1.00 95.81 150 TYR A O 1
ATOM 1205 N N . SER A 1 151 ? 8.926 -10.615 7.388 1.00 96.69 151 SER A N 1
ATOM 1206 C CA . SER A 1 151 ? 8.187 -11.688 6.723 1.00 96.69 151 SER A CA 1
ATOM 1207 C C . SER A 1 151 ? 6.670 -11.572 6.886 1.00 96.69 151 SER A C 1
ATOM 1209 O O . SER A 1 151 ? 5.956 -12.455 6.439 1.00 96.69 151 SER A O 1
ATOM 1211 N N . HIS A 1 152 ? 6.129 -10.525 7.502 1.00 98.44 152 HIS A N 1
ATOM 1212 C CA . HIS A 1 152 ? 4.678 -10.327 7.528 1.00 98.44 152 HIS A CA 1
ATOM 1213 C C . HIS A 1 152 ? 4.139 -9.925 6.150 1.00 98.44 152 HIS A C 1
ATOM 1215 O O . HIS A 1 152 ? 4.877 -9.393 5.319 1.00 98.44 152 HIS A O 1
ATOM 1221 N N . ILE A 1 153 ? 2.842 -10.127 5.914 1.00 98.75 153 ILE A N 1
ATOM 1222 C CA . ILE A 1 153 ? 2.150 -9.483 4.792 1.00 98.75 153 ILE A CA 1
ATOM 1223 C C . ILE A 1 153 ? 2.258 -7.975 5.022 1.00 98.75 153 ILE A C 1
ATOM 1225 O O . ILE A 1 153 ? 1.782 -7.467 6.037 1.00 98.75 153 ILE A O 1
ATOM 1229 N N . THR A 1 154 ? 2.935 -7.269 4.118 1.00 98.44 154 THR A N 1
ATOM 1230 C CA . THR A 1 154 ? 3.386 -5.896 4.372 1.00 98.44 154 THR A CA 1
ATOM 1231 C C . THR A 1 154 ? 2.648 -4.895 3.488 1.00 98.44 154 THR A C 1
ATOM 1233 O O . THR A 1 154 ? 2.983 -4.715 2.315 1.00 98.44 154 THR A O 1
ATOM 1236 N N . PHE A 1 155 ? 1.683 -4.180 4.067 1.00 98.56 155 PHE A N 1
ATOM 1237 C CA . PHE A 1 155 ? 1.093 -2.992 3.443 1.00 98.56 155 PHE A CA 1
ATOM 1238 C C . PHE A 1 155 ? 1.940 -1.739 3.673 1.00 98.56 155 PHE A C 1
ATOM 1240 O O . PHE A 1 155 ? 1.897 -0.843 2.835 1.00 98.56 155 PHE A O 1
ATOM 1247 N N . ASN A 1 156 ? 2.723 -1.711 4.761 1.00 96.38 156 ASN A N 1
ATOM 1248 C CA . ASN A 1 156 ? 3.562 -0.592 5.181 1.00 96.38 156 ASN A CA 1
ATOM 1249 C C . ASN A 1 156 ? 4.360 0.034 4.032 1.00 96.38 156 ASN A C 1
ATOM 1251 O O . ASN A 1 156 ? 4.989 -0.667 3.232 1.00 96.38 156 ASN A O 1
ATOM 1255 N N . ASP A 1 157 ? 4.343 1.367 3.998 1.00 89.06 157 ASP A N 1
ATOM 1256 C CA . ASP A 1 157 ? 4.955 2.204 2.973 1.00 89.06 157 ASP A CA 1
ATOM 1257 C C . ASP A 1 157 ? 4.528 1.789 1.554 1.00 89.06 157 ASP A C 1
ATOM 1259 O O . ASP A 1 157 ? 5.300 1.916 0.605 1.00 89.06 157 ASP A O 1
ATOM 1263 N N . GLY A 1 158 ? 3.304 1.271 1.398 1.00 94.12 158 GLY A N 1
ATOM 1264 C CA . GLY A 1 158 ? 2.719 0.825 0.132 1.00 94.12 158 GLY A CA 1
ATOM 1265 C C . GLY A 1 158 ? 3.372 -0.405 -0.509 1.00 94.12 158 GLY A C 1
ATOM 1266 O O . GLY A 1 158 ? 3.151 -0.623 -1.700 1.00 94.12 158 GLY A O 1
ATOM 1267 N N . ALA A 1 159 ? 4.175 -1.187 0.223 1.00 96.81 159 ALA A N 1
ATOM 1268 C CA . ALA A 1 159 ? 4.990 -2.276 -0.334 1.00 96.81 159 ALA A CA 1
ATOM 1269 C C . ALA A 1 159 ? 4.174 -3.273 -1.175 1.00 96.81 159 ALA A C 1
ATOM 1271 O O . ALA A 1 159 ? 4.383 -3.378 -2.386 1.00 96.81 159 ALA A O 1
ATOM 1272 N N . MET A 1 160 ? 3.193 -3.946 -0.568 1.00 98.31 160 MET A N 1
ATOM 1273 C CA . MET A 1 160 ? 2.308 -4.868 -1.285 1.00 98.31 160 MET A CA 1
ATOM 1274 C C . MET A 1 160 ? 1.504 -4.171 -2.393 1.00 98.31 160 MET A C 1
ATOM 1276 O O . MET A 1 160 ? 1.379 -4.703 -3.493 1.00 98.31 160 MET A O 1
ATOM 1280 N N . ILE A 1 161 ? 0.985 -2.967 -2.143 1.00 98.38 161 ILE A N 1
ATOM 1281 C CA . ILE A 1 161 ? 0.110 -2.278 -3.103 1.00 98.38 161 ILE A CA 1
ATOM 1282 C C . ILE A 1 161 ? 0.861 -1.851 -4.372 1.00 98.38 161 ILE A C 1
ATOM 1284 O O . ILE A 1 161 ? 0.322 -1.985 -5.470 1.00 98.38 161 ILE A O 1
ATOM 1288 N N . ARG A 1 162 ? 2.121 -1.409 -4.268 1.00 98.12 162 ARG A N 1
ATOM 1289 C CA . ARG A 1 162 ? 2.953 -1.122 -5.450 1.00 98.12 162 ARG A CA 1
ATOM 1290 C C . ARG A 1 162 ? 3.217 -2.372 -6.282 1.00 98.12 162 ARG A C 1
ATOM 1292 O O . ARG A 1 162 ? 3.147 -2.298 -7.506 1.00 98.12 162 ARG A O 1
ATOM 1299 N N . VAL A 1 163 ? 3.489 -3.506 -5.633 1.00 98.81 163 VAL A N 1
ATOM 1300 C CA . VAL A 1 163 ? 3.659 -4.791 -6.327 1.00 98.81 163 VAL A CA 1
ATOM 1301 C C . VAL A 1 163 ? 2.393 -5.162 -7.087 1.00 98.81 163 VAL A C 1
ATOM 1303 O O . VAL A 1 163 ? 2.465 -5.504 -8.263 1.00 98.81 163 VAL A O 1
ATOM 1306 N N . MET A 1 164 ? 1.229 -5.031 -6.451 1.00 98.75 164 MET A N 1
ATOM 1307 C CA . MET A 1 164 ? -0.047 -5.357 -7.086 1.00 98.75 164 MET A CA 1
ATOM 1308 C C . MET A 1 164 ? -0.382 -4.438 -8.263 1.00 98.75 164 MET A C 1
ATOM 1310 O O . MET A 1 164 ? -0.888 -4.924 -9.270 1.00 98.75 164 MET A O 1
ATOM 1314 N N . HIS A 1 165 ? -0.080 -3.139 -8.176 1.00 98.44 165 HIS A N 1
ATOM 1315 C CA . HIS A 1 165 ? -0.205 -2.238 -9.325 1.00 98.44 165 HIS A CA 1
ATOM 1316 C C . HIS A 1 165 ? 0.694 -2.681 -10.482 1.00 98.44 165 HIS A C 1
ATOM 1318 O O . HIS A 1 165 ? 0.199 -2.887 -11.583 1.00 98.44 165 HIS A O 1
ATOM 1324 N N . LEU A 1 166 ? 1.982 -2.910 -10.217 1.00 98.69 166 LEU A N 1
ATOM 1325 C CA . LEU A 1 166 ? 2.938 -3.304 -11.249 1.00 98.69 166 LEU A CA 1
ATOM 1326 C C . LEU A 1 166 ? 2.574 -4.642 -11.909 1.00 98.69 166 LEU A C 1
ATOM 1328 O O . LEU A 1 166 ? 2.618 -4.754 -13.129 1.00 98.69 166 LEU A O 1
ATOM 1332 N N . LEU A 1 167 ? 2.186 -5.654 -11.127 1.00 98.88 167 LEU A N 1
ATOM 1333 C CA . LEU A 1 167 ? 1.776 -6.951 -11.674 1.00 98.88 167 LEU A CA 1
ATOM 1334 C C . LEU A 1 167 ? 0.463 -6.867 -12.458 1.00 98.88 167 LEU A C 1
ATOM 1336 O O . LEU A 1 167 ? 0.305 -7.593 -13.437 1.00 98.88 167 LEU A O 1
ATOM 1340 N N . ARG A 1 168 ? -0.459 -5.976 -12.077 1.00 98.62 168 ARG A N 1
ATOM 1341 C CA . ARG A 1 168 ? -1.662 -5.727 -12.875 1.00 98.62 168 ARG A CA 1
ATOM 1342 C C . ARG A 1 168 ? -1.303 -5.084 -14.210 1.00 98.62 168 ARG A C 1
ATOM 1344 O O . ARG A 1 168 ? -1.729 -5.594 -15.236 1.00 98.62 168 ARG A O 1
ATOM 1351 N N . ASP A 1 169 ? -0.466 -4.049 -14.205 1.00 98.44 169 ASP A N 1
ATOM 1352 C CA . ASP A 1 169 ? -0.059 -3.383 -15.445 1.00 98.44 169 ASP A CA 1
ATOM 1353 C C . ASP A 1 169 ? 0.705 -4.359 -16.373 1.00 98.44 169 ASP A C 1
ATOM 1355 O O . ASP A 1 169 ? 0.503 -4.373 -17.587 1.00 98.44 169 ASP A O 1
ATOM 1359 N N . VAL A 1 170 ? 1.516 -5.259 -15.798 1.00 98.81 170 VAL A N 1
ATOM 1360 C CA . VAL A 1 170 ? 2.147 -6.374 -16.527 1.00 98.81 170 VAL A CA 1
ATOM 1361 C C . VAL A 1 170 ? 1.107 -7.331 -17.112 1.00 98.81 170 VAL A C 1
ATOM 1363 O O . VAL A 1 170 ? 1.237 -7.734 -18.265 1.00 98.81 170 VAL A O 1
ATOM 1366 N N . ALA A 1 171 ? 0.092 -7.725 -16.342 1.00 98.62 171 ALA A N 1
ATOM 1367 C CA . ALA A 1 171 ? -0.967 -8.613 -16.814 1.00 98.62 171 ALA A CA 1
ATOM 1368 C C . ALA A 1 171 ? -1.736 -8.003 -17.998 1.00 98.62 171 ALA A C 1
ATOM 1370 O O . ALA A 1 171 ? -1.915 -8.672 -19.026 1.00 98.62 171 ALA A O 1
ATOM 1371 N N . ASP A 1 172 ? -2.102 -6.726 -17.877 1.00 97.31 172 ASP A N 1
ATOM 1372 C CA . ASP A 1 172 ? -2.784 -5.942 -18.908 1.00 97.31 172 ASP A CA 1
ATOM 1373 C C . ASP A 1 172 ? -1.924 -5.838 -20.175 1.00 97.31 172 ASP A C 1
ATOM 1375 O O . ASP A 1 172 ? -2.438 -5.949 -21.287 1.00 97.31 172 ASP A O 1
ATOM 1379 N N . GLY A 1 173 ? -0.597 -5.756 -20.016 1.00 96.94 173 GLY A N 1
ATOM 1380 C CA . GLY A 1 173 ? 0.382 -5.804 -21.107 1.00 96.94 173 GLY A CA 1
ATOM 1381 C C . GLY A 1 173 ? 0.320 -4.612 -22.057 1.00 96.94 173 GLY A C 1
ATOM 1382 O O . GLY A 1 173 ? 0.871 -4.678 -23.154 1.00 96.94 173 GLY A O 1
ATOM 1383 N N . GLU A 1 174 ? -0.341 -3.541 -21.634 1.00 95.81 174 GLU A N 1
ATOM 1384 C CA . GLU A 1 174 ? -0.279 -2.241 -22.286 1.00 95.81 174 GLU A CA 1
ATOM 1385 C C . GLU A 1 174 ? 1.130 -1.654 -22.164 1.00 95.81 174 GLU A C 1
ATOM 1387 O O . GLU A 1 174 ? 1.927 -2.076 -21.320 1.00 95.81 174 GLU A O 1
ATOM 1392 N N . ALA A 1 175 ? 1.461 -0.678 -23.011 1.00 95.62 175 ALA A N 1
ATOM 1393 C CA . ALA A 1 175 ? 2.751 0.002 -22.940 1.00 95.62 175 ALA A CA 1
ATOM 1394 C C . ALA A 1 175 ? 3.021 0.537 -21.510 1.00 95.62 175 ALA A C 1
ATOM 1396 O O . ALA A 1 175 ? 2.119 1.108 -20.892 1.00 95.62 175 ALA A O 1
ATOM 1397 N N . PRO A 1 176 ? 4.241 0.369 -20.963 1.00 97.50 176 PRO A N 1
ATOM 1398 C CA . PRO A 1 176 ? 5.446 -0.166 -21.608 1.00 97.50 176 PRO A CA 1
ATOM 1399 C C . PRO A 1 176 ? 5.603 -1.703 -21.558 1.00 97.50 176 PRO A C 1
ATOM 1401 O O . PRO A 1 176 ? 6.620 -2.226 -21.998 1.00 97.50 176 PRO A O 1
ATOM 1404 N N . TYR A 1 177 ? 4.637 -2.457 -21.037 1.00 98.50 177 TYR A N 1
ATOM 1405 C CA . TYR A 1 177 ? 4.773 -3.883 -20.697 1.00 98.50 177 TYR A CA 1
ATOM 1406 C C . TYR A 1 177 ? 4.467 -4.864 -21.841 1.00 98.50 177 TYR A C 1
ATOM 1408 O O . TYR A 1 177 ? 4.484 -6.079 -21.630 1.00 98.50 177 TYR A O 1
ATOM 1416 N N . GLY A 1 178 ? 4.233 -4.375 -23.062 1.00 97.75 178 GLY A N 1
ATOM 1417 C CA . GLY A 1 178 ? 3.878 -5.210 -24.219 1.00 97.75 178 GLY A CA 1
ATOM 1418 C C . GLY A 1 178 ? 4.917 -6.275 -24.597 1.00 97.75 178 GLY A C 1
ATOM 1419 O O . GLY A 1 178 ? 4.585 -7.250 -25.267 1.00 97.75 178 GLY A O 1
ATOM 1420 N N . PHE A 1 179 ? 6.163 -6.135 -24.136 1.00 97.88 179 PHE A N 1
ATOM 1421 C CA . PHE A 1 179 ? 7.230 -7.114 -24.355 1.00 97.88 179 PHE A CA 1
ATOM 1422 C C . PHE A 1 179 ? 7.165 -8.336 -23.419 1.00 97.88 179 PHE A C 1
ATOM 1424 O O . PHE A 1 179 ? 7.936 -9.281 -23.604 1.00 97.88 179 PHE A O 1
ATOM 1431 N N . VAL A 1 180 ? 6.311 -8.327 -22.387 1.00 98.56 180 VAL A N 1
ATOM 1432 C CA . VAL A 1 180 ? 6.214 -9.430 -21.421 1.00 98.56 180 VAL A CA 1
ATOM 1433 C C . VAL A 1 180 ? 5.438 -10.597 -22.027 1.00 98.56 180 VAL A C 1
ATOM 1435 O O . VAL A 1 180 ? 4.330 -10.440 -22.541 1.00 98.56 180 VAL A O 1
ATOM 1438 N N . ASP A 1 181 ? 6.005 -11.800 -21.934 1.00 98.12 181 ASP A N 1
ATOM 1439 C CA . ASP A 1 181 ? 5.408 -12.999 -22.510 1.00 98.12 181 ASP A CA 1
ATOM 1440 C C . ASP A 1 181 ? 4.075 -13.392 -21.844 1.00 98.12 181 ASP A C 1
ATOM 1442 O O . ASP A 1 181 ? 3.822 -13.146 -20.660 1.00 98.12 181 ASP A O 1
ATOM 1446 N N . GLY A 1 182 ? 3.219 -14.077 -22.605 1.00 97.94 182 GLY A N 1
ATOM 1447 C CA . GLY A 1 182 ? 1.882 -14.455 -22.146 1.00 97.94 182 GLY A CA 1
ATOM 1448 C C . GLY A 1 182 ? 1.861 -15.369 -20.912 1.00 97.94 182 GLY A C 1
ATOM 1449 O O . GLY A 1 182 ? 0.872 -15.364 -20.181 1.00 97.94 182 GLY A O 1
ATOM 1450 N N . MET A 1 183 ? 2.922 -16.141 -20.644 1.00 98.31 183 MET A N 1
ATOM 1451 C CA . MET A 1 183 ? 2.996 -16.982 -19.443 1.00 98.31 183 MET A CA 1
ATOM 1452 C C . MET A 1 183 ? 3.145 -16.110 -18.197 1.00 98.31 183 MET A C 1
ATOM 1454 O O . MET A 1 183 ? 2.386 -16.277 -17.240 1.00 98.31 183 MET A O 1
ATOM 1458 N N . ARG A 1 184 ? 4.089 -15.163 -18.213 1.00 98.69 184 ARG A N 1
ATOM 1459 C CA . ARG A 1 184 ? 4.285 -14.212 -17.111 1.00 98.69 184 ARG A CA 1
ATOM 1460 C C . ARG A 1 184 ? 3.074 -13.316 -16.912 1.00 98.69 184 ARG A C 1
ATOM 1462 O O . ARG A 1 184 ? 2.663 -13.137 -15.771 1.00 98.69 184 ARG A O 1
ATOM 1469 N N . ARG A 1 185 ? 2.439 -12.847 -17.991 1.00 98.81 185 ARG A N 1
ATOM 1470 C CA . ARG A 1 185 ? 1.201 -12.050 -17.906 1.00 98.81 185 ARG A CA 1
ATOM 1471 C C . ARG A 1 185 ? 0.072 -12.797 -17.192 1.00 98.81 185 ARG A C 1
ATOM 1473 O O . ARG A 1 185 ? -0.546 -12.247 -16.287 1.00 98.81 185 ARG A O 1
ATOM 1480 N N . ARG A 1 186 ? -0.150 -14.077 -17.522 1.00 98.75 186 ARG A N 1
ATOM 1481 C CA . ARG A 1 186 ? -1.142 -14.918 -16.823 1.00 98.75 186 ARG A CA 1
ATOM 1482 C C . ARG A 1 186 ? -0.793 -15.136 -15.351 1.00 98.75 186 ARG A C 1
ATOM 1484 O O . ARG A 1 186 ? -1.673 -15.036 -14.504 1.00 98.75 186 ARG A O 1
ATOM 1491 N N . LYS A 1 187 ? 0.480 -15.402 -15.035 1.00 98.81 187 LYS A N 1
ATOM 1492 C CA . LYS A 1 187 ? 0.933 -15.539 -13.640 1.00 98.81 187 LYS A CA 1
ATOM 1493 C C . LYS A 1 187 ? 0.761 -14.241 -12.851 1.00 98.81 187 LYS A C 1
ATOM 1495 O O . LYS A 1 187 ? 0.363 -14.294 -11.697 1.00 98.81 187 LYS A O 1
ATOM 1500 N N . ALA A 1 188 ? 1.024 -13.094 -13.471 1.00 98.88 188 ALA A N 1
ATOM 1501 C CA . ALA A 1 188 ? 0.827 -11.788 -12.858 1.00 98.88 188 ALA A CA 1
ATOM 1502 C C . ALA A 1 188 ? -0.662 -11.508 -12.588 1.00 98.88 188 ALA A C 1
ATOM 1504 O O . ALA A 1 188 ? -1.003 -11.091 -11.484 1.00 98.88 188 ALA A O 1
ATOM 1505 N N . ALA A 1 189 ? -1.550 -11.827 -13.538 1.00 98.62 189 ALA A N 1
ATOM 1506 C CA . ALA A 1 189 ? -2.998 -11.721 -13.349 1.00 98.62 189 ALA A CA 1
ATOM 1507 C C . ALA A 1 189 ? -3.478 -12.572 -12.161 1.00 98.62 189 ALA A C 1
ATOM 1509 O O . ALA A 1 189 ? -4.207 -12.089 -11.295 1.00 98.62 189 ALA A O 1
ATOM 1510 N N . GLU A 1 190 ? -3.016 -13.822 -12.090 1.00 98.62 190 GLU A N 1
ATOM 1511 C CA . GLU A 1 190 ? -3.354 -14.731 -10.996 1.00 98.62 190 GLU A CA 1
ATOM 1512 C C . GLU A 1 190 ? -2.792 -14.250 -9.653 1.00 98.62 190 GLU A C 1
ATOM 1514 O O . GLU A 1 190 ? -3.504 -14.225 -8.650 1.00 98.62 190 GLU A O 1
ATOM 1519 N N . ALA A 1 191 ? -1.547 -13.771 -9.634 1.00 98.88 191 ALA A N 1
ATOM 1520 C CA . ALA A 1 191 ? -0.940 -13.196 -8.440 1.00 98.88 191 ALA A CA 1
ATOM 1521 C C . ALA A 1 191 ? -1.736 -11.986 -7.924 1.00 98.88 191 ALA A C 1
ATOM 1523 O O . ALA A 1 191 ? -1.967 -11.868 -6.720 1.00 98.88 191 ALA A O 1
ATOM 1524 N N . VAL A 1 192 ? -2.212 -11.107 -8.811 1.00 98.88 192 VAL A N 1
ATOM 1525 C CA . VAL A 1 192 ? -3.079 -9.981 -8.430 1.00 98.88 192 VAL A CA 1
ATOM 1526 C C . VAL A 1 192 ? -4.407 -10.479 -7.865 1.00 98.88 192 VAL A C 1
ATOM 1528 O O . VAL A 1 192 ? -4.835 -9.982 -6.824 1.00 98.88 192 VAL A O 1
ATOM 1531 N N . ARG A 1 193 ? -5.032 -11.483 -8.492 1.00 98.56 193 ARG A N 1
ATOM 1532 C CA . ARG A 1 193 ? -6.289 -12.087 -8.024 1.00 98.56 193 ARG A CA 1
ATOM 1533 C C . ARG A 1 193 ? -6.159 -12.630 -6.596 1.00 98.56 193 ARG A C 1
ATOM 1535 O O . ARG A 1 193 ? -6.931 -12.234 -5.725 1.00 98.56 193 ARG A O 1
ATOM 1542 N N . ILE A 1 194 ? -5.145 -13.456 -6.330 1.00 98.44 194 ILE A N 1
ATOM 1543 C CA . ILE A 1 194 ? -4.871 -14.009 -4.990 1.00 98.44 194 ILE A CA 1
ATOM 1544 C C . ILE A 1 194 ? -4.477 -12.886 -4.008 1.00 98.44 194 ILE A C 1
ATOM 1546 O O . ILE A 1 194 ? -4.857 -12.896 -2.838 1.00 98.44 194 ILE A O 1
ATOM 1550 N N . GLY A 1 195 ? -3.762 -11.858 -4.476 1.00 98.81 195 GLY A N 1
ATOM 1551 C CA . GLY A 1 195 ? -3.442 -10.674 -3.678 1.00 98.81 195 GLY A CA 1
ATOM 1552 C C . GLY A 1 195 ? -4.682 -9.894 -3.222 1.00 98.81 195 GLY A C 1
ATOM 1553 O O . GLY A 1 195 ? -4.722 -9.437 -2.082 1.00 98.81 195 GLY A O 1
ATOM 1554 N N . ILE A 1 196 ? -5.709 -9.772 -4.072 1.00 98.81 196 ILE A N 1
ATOM 1555 C CA . ILE A 1 196 ? -6.998 -9.158 -3.711 1.00 98.81 196 ILE A CA 1
ATOM 1556 C C . ILE A 1 196 ? -7.698 -9.999 -2.642 1.00 98.81 196 ILE A C 1
ATOM 1558 O O . ILE A 1 196 ? -8.164 -9.437 -1.655 1.00 98.81 196 ILE A O 1
ATOM 1562 N N . GLU A 1 197 ? -7.738 -11.326 -2.785 1.00 98.50 197 GLU A N 1
ATOM 1563 C CA . GLU A 1 197 ? -8.316 -12.202 -1.754 1.00 98.50 197 GLU A CA 1
ATOM 1564 C C . GLU A 1 197 ? -7.613 -12.038 -0.402 1.00 98.50 197 GLU A C 1
ATOM 1566 O O . GLU A 1 197 ? -8.273 -11.942 0.632 1.00 98.50 197 GLU A O 1
ATOM 1571 N N . CYS A 1 198 ? -6.281 -11.954 -0.410 1.00 98.81 198 CYS A N 1
ATOM 1572 C CA . CYS A 1 198 ? -5.483 -11.676 0.780 1.00 98.81 198 CYS A CA 1
ATOM 1573 C C . CYS A 1 198 ? -5.862 -10.327 1.414 1.00 98.81 198 CYS A C 1
ATOM 1575 O O . CYS A 1 198 ? -6.124 -10.273 2.613 1.00 98.81 198 CYS A O 1
ATOM 1577 N N . ILE A 1 199 ? -5.983 -9.252 0.620 1.00 98.88 199 ILE A N 1
ATOM 1578 C CA . ILE A 1 199 ? -6.461 -7.947 1.111 1.00 98.88 199 ILE A CA 1
ATOM 1579 C C . ILE A 1 199 ? -7.816 -8.090 1.802 1.00 98.88 199 ILE A C 1
ATOM 1581 O O . ILE A 1 199 ? -7.976 -7.617 2.924 1.00 98.88 199 ILE A O 1
ATOM 1585 N N . LEU A 1 200 ? -8.790 -8.729 1.156 1.00 98.56 200 LEU A N 1
ATOM 1586 C CA . LEU A 1 200 ? -10.145 -8.837 1.699 1.00 98.56 200 LEU A CA 1
ATOM 1587 C C . LEU A 1 200 ? -10.161 -9.625 3.015 1.00 98.56 200 LEU A C 1
ATOM 1589 O O . LEU A 1 200 ? -10.787 -9.184 3.976 1.00 98.56 200 LEU A O 1
ATOM 1593 N N . LYS A 1 201 ? -9.400 -10.723 3.100 1.00 98.38 201 LYS A N 1
ATOM 1594 C CA . LYS A 1 201 ? -9.269 -11.530 4.325 1.00 98.38 201 LYS A CA 1
ATOM 1595 C C . LYS A 1 201 ? -8.511 -10.815 5.449 1.00 98.38 201 LYS A C 1
ATOM 1597 O O . LYS A 1 201 ? -8.790 -11.063 6.615 1.00 98.38 201 LYS A O 1
ATOM 1602 N N . CYS A 1 202 ? -7.584 -9.918 5.116 1.00 98.75 202 CYS A N 1
ATOM 1603 C CA . CYS A 1 202 ? -6.875 -9.087 6.090 1.00 98.75 202 CYS A CA 1
ATOM 1604 C C . CYS A 1 202 ? -7.711 -7.900 6.602 1.00 98.75 202 CYS A C 1
ATOM 1606 O O . CYS A 1 202 ? -7.252 -7.193 7.497 1.00 98.75 202 CYS A O 1
ATOM 1608 N N . GLN A 1 203 ? -8.897 -7.615 6.046 1.00 98.75 203 GLN A N 1
ATOM 1609 C CA . GLN A 1 203 ? -9.692 -6.480 6.517 1.00 98.75 203 GLN A CA 1
ATOM 1610 C C . GLN A 1 203 ? -10.129 -6.709 7.968 1.00 98.75 203 GLN A C 1
ATOM 1612 O O . GLN A 1 203 ? -10.764 -7.709 8.297 1.00 98.75 203 GLN A O 1
ATOM 1617 N N . VAL A 1 204 ? -9.798 -5.764 8.846 1.00 98.50 204 VAL A N 1
ATOM 1618 C CA . VAL A 1 204 ? -10.065 -5.889 10.278 1.00 98.50 204 VAL A CA 1
ATOM 1619 C C . VAL A 1 204 ? -11.552 -5.683 10.533 1.00 98.50 204 VAL A C 1
ATOM 1621 O O . VAL A 1 204 ? -12.120 -4.649 10.175 1.00 98.50 204 VAL A O 1
ATOM 1624 N N . VAL A 1 205 ? -12.178 -6.664 11.177 1.00 95.25 205 VAL A N 1
ATOM 1625 C CA . VAL A 1 205 ? -13.587 -6.623 11.574 1.00 95.25 205 VAL A CA 1
ATOM 1626 C C . VAL A 1 205 ? -13.667 -6.368 13.076 1.00 95.25 205 VAL A C 1
ATOM 1628 O O . VAL A 1 205 ? -13.093 -7.111 13.869 1.00 95.25 205 VAL A O 1
ATOM 1631 N N . VAL A 1 206 ? -14.385 -5.318 13.461 1.00 89.94 206 VAL A N 1
ATOM 1632 C CA . VAL A 1 206 ? -14.650 -4.945 14.854 1.00 89.94 206 VAL A CA 1
ATOM 1633 C C . VAL A 1 206 ? -16.145 -5.097 15.087 1.00 89.94 206 VAL A C 1
ATOM 1635 O O . VAL A 1 206 ? -16.931 -4.484 14.373 1.00 89.94 206 VAL A O 1
ATOM 1638 N N . ASP A 1 207 ? -16.536 -5.944 16.040 1.00 85.56 207 ASP A N 1
ATOM 1639 C CA . ASP A 1 207 ? -17.941 -6.174 16.412 1.00 85.56 207 ASP A CA 1
ATOM 1640 C C . ASP A 1 207 ? -18.848 -6.475 15.199 1.00 85.56 207 ASP A C 1
ATOM 1642 O O . ASP A 1 207 ? -19.955 -5.964 15.050 1.00 85.56 207 ASP A O 1
ATOM 1646 N N . GLY A 1 208 ? -18.336 -7.295 14.273 1.00 84.75 208 GLY A N 1
ATOM 1647 C CA . GLY A 1 208 ? -19.031 -7.680 13.039 1.00 84.75 208 GLY A CA 1
ATOM 1648 C C . GLY A 1 208 ? -19.002 -6.633 11.916 1.00 84.75 208 GLY A C 1
ATOM 1649 O O . GLY A 1 208 ? -19.472 -6.916 10.810 1.00 84.75 208 GLY A O 1
ATOM 1650 N N . VAL A 1 209 ? -18.416 -5.456 12.154 1.00 85.38 209 VAL A N 1
ATOM 1651 C CA . VAL A 1 209 ? -18.307 -4.357 11.189 1.00 85.38 209 VAL A CA 1
ATOM 1652 C C . VAL A 1 209 ? -16.900 -4.322 10.580 1.00 85.38 209 VAL A C 1
ATOM 1654 O O . VAL A 1 209 ? -15.919 -4.124 11.301 1.00 85.38 209 VAL A O 1
ATOM 1657 N N . PRO A 1 210 ? -16.751 -4.518 9.254 1.00 93.38 210 PRO A N 1
ATOM 1658 C CA . PRO A 1 210 ? -15.471 -4.321 8.584 1.00 93.38 210 PRO A CA 1
ATOM 1659 C C . PRO A 1 210 ? -15.001 -2.874 8.726 1.00 93.38 210 PRO A C 1
ATOM 1661 O O . PRO A 1 210 ? -15.794 -1.943 8.629 1.00 93.38 210 PRO A O 1
ATOM 1664 N N . THR A 1 211 ? -13.704 -2.687 8.930 1.00 98.31 211 THR A N 1
ATOM 1665 C CA . THR A 1 211 ? -13.082 -1.368 9.061 1.00 98.31 211 THR A CA 1
ATOM 1666 C C . THR A 1 211 ? -12.064 -1.185 7.938 1.00 98.31 211 THR A C 1
ATOM 1668 O O . THR A 1 211 ? -12.428 -1.063 6.768 1.00 98.31 211 THR A O 1
ATOM 1671 N N . VAL A 1 212 ? -10.781 -1.221 8.272 1.00 98.81 212 VAL A N 1
ATOM 1672 C CA . VAL A 1 212 ? -9.647 -1.039 7.376 1.00 98.81 212 VAL A CA 1
ATOM 1673 C C . VAL A 1 212 ? -8.558 -2.075 7.688 1.00 98.81 212 VAL A C 1
ATOM 1675 O O . VAL A 1 212 ? -8.871 -3.158 8.177 1.00 98.81 212 VAL A O 1
ATOM 1678 N N . TRP A 1 213 ? -7.292 -1.788 7.386 1.00 98.88 213 TRP A N 1
ATOM 1679 C CA . TRP A 1 213 ? -6.176 -2.724 7.519 1.00 98.88 213 TRP A CA 1
ATOM 1680 C C . TRP A 1 213 ? -5.120 -2.210 8.496 1.00 98.88 213 TRP A C 1
ATOM 1682 O O . TRP A 1 213 ? -4.972 -1.005 8.709 1.00 98.88 213 TRP A O 1
ATOM 1692 N N . CYS A 1 214 ? -4.350 -3.132 9.065 1.00 98.88 214 CYS A N 1
ATOM 1693 C CA . CYS A 1 214 ? -3.094 -2.815 9.731 1.00 98.88 214 CYS A CA 1
ATOM 1694 C C . CYS A 1 214 ? -1.997 -2.553 8.690 1.00 98.88 214 CYS A C 1
ATOM 1696 O O . CYS A 1 214 ? -2.101 -2.951 7.531 1.00 98.88 214 CYS A O 1
ATOM 1698 N N . ALA A 1 215 ? -0.906 -1.909 9.106 1.00 98.56 215 ALA A N 1
ATOM 1699 C CA . ALA A 1 215 ? 0.272 -1.741 8.256 1.00 98.56 215 ALA A CA 1
ATOM 1700 C C . ALA A 1 215 ? 0.946 -3.089 7.915 1.00 98.56 215 ALA A C 1
ATOM 1702 O O . ALA A 1 215 ? 1.566 -3.231 6.858 1.00 98.56 215 ALA A O 1
ATOM 1703 N N . GLN A 1 216 ? 0.770 -4.102 8.766 1.00 98.62 216 GLN A N 1
ATOM 1704 C CA . GLN A 1 216 ? 1.220 -5.463 8.507 1.00 98.62 216 GLN A CA 1
ATOM 1705 C C . GLN A 1 216 ? 0.303 -6.500 9.158 1.00 98.62 216 GLN A C 1
ATOM 1707 O O . GLN A 1 216 ? -0.278 -6.264 10.223 1.00 98.62 216 GLN A O 1
ATOM 1712 N N . HIS A 1 217 ? 0.208 -7.658 8.510 1.00 98.81 217 HIS A N 1
ATOM 1713 C CA . HIS A 1 217 ? -0.606 -8.792 8.936 1.00 98.81 217 HIS A CA 1
ATOM 1714 C C . HIS A 1 217 ? 0.228 -10.072 8.990 1.00 98.81 217 HIS A C 1
ATOM 1716 O O . HIS A 1 217 ? 1.148 -10.269 8.192 1.00 98.81 217 HIS A O 1
ATOM 1722 N N . ASP A 1 218 ? -0.078 -10.950 9.940 1.00 98.56 218 ASP A N 1
ATOM 1723 C CA . ASP A 1 218 ? 0.557 -12.262 10.000 1.00 98.56 218 ASP A CA 1
ATOM 1724 C C . ASP A 1 218 ? 0.212 -13.096 8.757 1.00 98.56 218 ASP A C 1
ATOM 1726 O O . ASP A 1 218 ? -0.910 -13.065 8.263 1.00 98.56 218 ASP A O 1
ATOM 1730 N N . VAL A 1 219 ? 1.177 -13.864 8.250 1.00 97.12 219 VAL A N 1
ATOM 1731 C CA . VAL A 1 219 ? 1.020 -14.623 6.997 1.00 97.12 219 VAL A CA 1
ATOM 1732 C C . VAL A 1 219 ? 0.036 -15.784 7.142 1.00 97.12 219 VAL A C 1
ATOM 1734 O O . VAL A 1 219 ? -0.589 -16.182 6.162 1.00 97.12 219 VAL A O 1
ATOM 1737 N N . LYS A 1 220 ? -0.081 -16.360 8.343 1.00 95.00 220 LYS A N 1
ATOM 1738 C CA . LYS A 1 220 ? -0.909 -17.543 8.591 1.00 95.00 220 LYS A CA 1
ATOM 1739 C C . LYS A 1 220 ? -2.282 -17.156 9.113 1.00 95.00 220 LYS A C 1
ATOM 1741 O O . LYS A 1 220 ? -3.281 -17.654 8.611 1.00 95.00 220 LYS A O 1
ATOM 1746 N N . THR A 1 221 ? -2.326 -16.297 10.129 1.00 97.50 221 THR A N 1
ATOM 1747 C CA . THR A 1 221 ? -3.583 -15.929 10.794 1.00 97.50 221 THR A CA 1
ATOM 1748 C C . THR A 1 221 ? -4.283 -14.756 10.124 1.00 97.50 221 THR A C 1
ATOM 1750 O O . THR A 1 221 ? -5.465 -14.545 10.377 1.00 97.50 221 THR A O 1
ATOM 1753 N N . LEU A 1 222 ? -3.569 -13.984 9.294 1.00 98.00 222 LEU A N 1
ATOM 1754 C CA . LEU A 1 222 ? -4.048 -12.748 8.663 1.00 98.00 222 LEU A CA 1
ATOM 1755 C C . LEU A 1 222 ? -4.426 -11.649 9.670 1.00 98.00 222 LEU A C 1
ATOM 1757 O O . LEU A 1 222 ? -4.954 -10.603 9.291 1.00 98.00 222 LEU A O 1
ATOM 1761 N N . ALA A 1 223 ? -4.122 -11.841 10.955 1.00 98.25 223 ALA A N 1
ATOM 1762 C CA . ALA A 1 223 ? -4.391 -10.864 11.997 1.00 98.25 223 ALA A CA 1
ATOM 1763 C C . ALA A 1 223 ? -3.396 -9.690 11.932 1.00 98.25 223 ALA A C 1
ATOM 1765 O O . ALA A 1 223 ? -2.235 -9.891 11.555 1.00 98.25 223 ALA A O 1
ATOM 1766 N N . PRO A 1 224 ? -3.804 -8.472 12.338 1.00 98.75 224 PRO A N 1
ATOM 1767 C CA . PRO A 1 224 ? -2.883 -7.370 12.605 1.00 98.75 224 PRO A CA 1
ATOM 1768 C C . PRO A 1 224 ? -1.722 -7.806 13.502 1.00 98.75 224 PRO A C 1
ATOM 1770 O O . PRO A 1 224 ? -1.937 -8.444 14.531 1.00 98.75 224 PRO A O 1
ATOM 1773 N N . THR A 1 225 ? -0.496 -7.435 13.140 1.00 98.38 225 THR A N 1
ATOM 1774 C CA . THR A 1 225 ? 0.705 -7.813 13.899 1.00 98.38 225 THR A CA 1
ATOM 1775 C C . THR A 1 225 ? 1.663 -6.636 14.077 1.00 98.38 225 THR A C 1
ATOM 1777 O O . THR A 1 225 ? 1.559 -5.609 13.403 1.00 98.38 225 THR A O 1
ATOM 1780 N N . GLN A 1 226 ? 2.587 -6.764 15.025 1.00 97.75 226 GLN A N 1
ATOM 1781 C CA . GLN A 1 226 ? 3.576 -5.743 15.350 1.00 97.75 226 GLN A CA 1
ATOM 1782 C C . GLN A 1 226 ? 4.707 -5.710 14.310 1.00 97.75 226 GLN A C 1
ATOM 1784 O O . GLN A 1 226 ? 5.099 -6.747 13.774 1.00 97.75 226 GLN A O 1
ATOM 1789 N N . ALA A 1 227 ? 5.259 -4.523 14.050 1.00 97.31 227 ALA A N 1
ATOM 1790 C CA . ALA A 1 227 ? 6.508 -4.358 13.308 1.00 97.31 227 ALA A CA 1
ATOM 1791 C C . ALA A 1 227 ? 7.634 -3.863 14.223 1.00 97.31 227 ALA A C 1
ATOM 1793 O O . ALA A 1 227 ? 8.145 -4.610 15.059 1.00 97.31 227 ALA A O 1
ATOM 1794 N N . ARG A 1 228 ? 8.056 -2.606 14.063 1.00 96.81 228 ARG A N 1
ATOM 1795 C CA . ARG A 1 228 ? 9.014 -1.966 14.973 1.00 96.81 228 ARG A CA 1
ATOM 1796 C C . ARG A 1 228 ? 8.347 -1.723 16.332 1.00 96.81 228 ARG A C 1
ATOM 1798 O O . ARG A 1 228 ? 7.126 -1.780 16.443 1.00 96.81 228 ARG A O 1
ATOM 1805 N N . SER A 1 229 ? 9.134 -1.427 17.370 1.00 97.00 229 SER A N 1
ATOM 1806 C CA . SER A 1 229 ? 8.595 -1.238 18.729 1.00 97.00 229 SER A CA 1
ATOM 1807 C C . SER A 1 229 ? 7.493 -0.176 18.804 1.00 97.00 229 SER A C 1
ATOM 1809 O O . SER A 1 229 ? 6.563 -0.336 19.579 1.00 97.00 229 SER A O 1
ATOM 1811 N N . TYR A 1 230 ? 7.544 0.837 17.936 1.00 96.25 230 TYR A N 1
ATOM 1812 C CA . TYR A 1 230 ? 6.548 1.906 17.821 1.00 96.25 230 TYR A CA 1
ATOM 1813 C C . TYR A 1 230 ? 5.450 1.672 16.762 1.00 96.25 230 TYR A C 1
ATOM 1815 O O . TYR A 1 230 ? 4.720 2.603 16.431 1.00 96.25 230 TYR A O 1
ATOM 1823 N N . GLU A 1 231 ? 5.332 0.464 16.203 1.00 97.19 231 GLU A N 1
ATOM 1824 C CA . GLU A 1 231 ? 4.356 0.110 15.160 1.00 97.19 231 GLU A CA 1
ATOM 1825 C C . GLU A 1 231 ? 3.530 -1.106 15.586 1.00 97.19 231 GLU A C 1
ATOM 1827 O O . GLU A 1 231 ? 3.812 -2.252 15.224 1.00 97.19 231 GLU A O 1
ATOM 1832 N N . HIS A 1 232 ? 2.514 -0.822 16.395 1.00 98.31 232 HIS A N 1
ATOM 1833 C CA . HIS A 1 232 ? 1.645 -1.803 17.044 1.00 98.31 232 HIS A CA 1
ATOM 1834 C C . HIS A 1 232 ? 0.583 -2.387 16.098 1.00 98.31 232 HIS A C 1
ATOM 1836 O O . HIS A 1 232 ? 0.206 -1.721 15.125 1.00 98.31 232 HIS A O 1
ATOM 1842 N N . PRO A 1 233 ? 0.031 -3.581 16.405 1.00 98.69 233 PRO A N 1
ATOM 1843 C CA . PRO A 1 233 ? -1.211 -4.053 15.795 1.00 98.69 233 PRO A CA 1
ATOM 1844 C C . PRO A 1 233 ? -2.308 -2.989 15.942 1.00 98.69 233 PRO A C 1
ATOM 1846 O O . PRO A 1 233 ? -2.704 -2.637 17.051 1.00 98.69 233 PRO A O 1
ATOM 1849 N N . SER A 1 234 ? -2.755 -2.419 14.825 1.00 98.81 234 SER A N 1
ATOM 1850 C CA . SER A 1 234 ? -3.611 -1.226 14.815 1.00 98.81 234 SER A CA 1
ATOM 1851 C C . SER A 1 234 ? -4.374 -1.096 13.500 1.00 98.81 234 SER A C 1
ATOM 1853 O O . SER A 1 234 ? -4.068 -1.779 12.525 1.00 98.81 234 SER A O 1
ATOM 1855 N N . LEU A 1 235 ? -5.363 -0.204 13.450 1.00 98.88 235 LEU A N 1
ATOM 1856 C CA . LEU A 1 235 ? -5.962 0.241 12.192 1.00 98.88 235 LEU A CA 1
ATOM 1857 C C . LEU A 1 235 ? -5.098 1.368 11.619 1.00 98.88 235 LEU A C 1
ATOM 1859 O O . LEU A 1 235 ? -4.912 2.407 12.258 1.00 98.88 235 LEU A O 1
ATOM 1863 N N . SER A 1 236 ? -4.536 1.175 10.426 1.00 98.81 236 SER A N 1
ATOM 1864 C CA . SER A 1 236 ? -3.627 2.147 9.822 1.00 98.81 236 SER A CA 1
ATOM 1865 C C . SER A 1 236 ? -4.365 3.137 8.930 1.00 98.81 236 SER A C 1
ATOM 1867 O O . SER A 1 236 ? -4.917 2.752 7.902 1.00 98.81 236 SER A O 1
ATOM 1869 N N . GLY A 1 237 ? -4.303 4.430 9.252 1.00 98.38 237 GLY A N 1
ATOM 1870 C CA . GLY A 1 237 ? -4.836 5.484 8.383 1.00 98.38 237 GLY A CA 1
ATOM 1871 C C . GLY A 1 237 ? -3.997 5.710 7.118 1.00 98.38 237 GLY A C 1
ATOM 1872 O O . GLY A 1 237 ? -4.542 6.025 6.065 1.00 98.38 237 GLY A O 1
ATOM 1873 N N . SER A 1 238 ? -2.676 5.523 7.193 1.00 97.62 238 SER A N 1
ATOM 1874 C CA . SER A 1 238 ? -1.778 5.702 6.040 1.00 97.62 238 SER A CA 1
ATOM 1875 C C . SER A 1 238 ? -1.938 4.563 5.033 1.00 97.62 238 SER A C 1
ATOM 1877 O O . SER A 1 238 ? -2.288 4.789 3.874 1.00 97.62 238 SER A O 1
ATOM 1879 N N . GLU A 1 239 ? -1.738 3.323 5.482 1.00 98.50 239 GLU A N 1
ATOM 1880 C CA . GLU A 1 239 ? -1.627 2.185 4.564 1.00 98.50 239 GLU A CA 1
ATOM 1881 C C . GLU A 1 239 ? -2.989 1.783 3.987 1.00 98.50 239 GLU A C 1
ATOM 1883 O O . GLU A 1 239 ? -3.104 1.473 2.799 1.00 98.50 239 GLU A O 1
ATOM 1888 N N . SER A 1 240 ? -4.056 1.907 4.783 1.00 98.88 240 SER A N 1
ATOM 1889 C CA . SER A 1 240 ? -5.420 1.625 4.327 1.00 98.88 240 SER A CA 1
ATOM 1890 C C . SER A 1 240 ? -5.887 2.561 3.220 1.00 98.88 240 SER A C 1
ATOM 1892 O O . SER A 1 240 ? -6.689 2.156 2.379 1.00 98.88 240 SER A O 1
ATOM 1894 N N . ALA A 1 241 ? -5.372 3.794 3.164 1.00 98.62 241 ALA A N 1
ATOM 1895 C CA . ALA A 1 241 ? -5.656 4.678 2.042 1.00 98.62 241 ALA A CA 1
ATOM 1896 C C . ALA A 1 241 ? -5.120 4.077 0.735 1.00 98.62 241 ALA A C 1
ATOM 1898 O O . ALA A 1 241 ? -5.843 4.038 -0.256 1.00 98.62 241 ALA A O 1
ATOM 1899 N N . GLY A 1 242 ? -3.896 3.537 0.734 1.00 98.38 242 GLY A N 1
ATOM 1900 C CA . GLY A 1 242 ? -3.325 2.845 -0.425 1.00 98.38 242 GLY A CA 1
ATOM 1901 C C . GLY A 1 242 ? -4.151 1.630 -0.854 1.00 98.38 242 GLY A C 1
ATOM 1902 O O . GLY A 1 242 ? -4.458 1.484 -2.038 1.00 98.38 242 GLY A O 1
ATOM 1903 N N . VAL A 1 243 ? -4.581 0.809 0.109 1.00 98.88 243 VAL A N 1
ATOM 1904 C CA . VAL A 1 243 ? -5.428 -0.368 -0.148 1.00 98.88 243 VAL A CA 1
ATOM 1905 C C . VAL A 1 243 ? -6.761 0.030 -0.792 1.00 98.88 243 VAL A C 1
ATOM 1907 O O . VAL A 1 243 ? -7.136 -0.516 -1.830 1.00 98.88 243 VAL A O 1
ATOM 1910 N N . LEU A 1 244 ? -7.460 1.026 -0.237 1.00 98.88 244 LEU A N 1
ATOM 1911 C CA . LEU A 1 244 ? -8.734 1.504 -0.786 1.00 98.88 244 LEU A CA 1
ATOM 1912 C C . LEU A 1 244 ? -8.574 2.079 -2.194 1.00 98.88 244 LEU A C 1
ATOM 1914 O O . LEU A 1 244 ? -9.397 1.808 -3.068 1.00 98.88 244 LEU A O 1
ATOM 1918 N N . MET A 1 245 ? -7.512 2.851 -2.433 1.00 98.56 245 MET A N 1
ATOM 1919 C CA . MET A 1 245 ? -7.214 3.403 -3.756 1.00 98.56 245 MET A CA 1
ATOM 1920 C C . MET A 1 245 ? -6.976 2.296 -4.789 1.00 98.56 245 MET A C 1
ATOM 1922 O O . MET A 1 245 ? -7.466 2.406 -5.915 1.00 98.56 245 MET A O 1
ATOM 1926 N N . PHE A 1 246 ? -6.284 1.218 -4.402 1.00 98.75 246 PHE A N 1
ATOM 1927 C CA . PHE A 1 246 ? -6.095 0.046 -5.251 1.00 98.75 246 PHE A CA 1
ATOM 1928 C C . PHE A 1 246 ? -7.427 -0.651 -5.551 1.00 98.75 246 PHE A C 1
ATOM 1930 O O . PHE A 1 246 ? -7.770 -0.817 -6.722 1.00 98.75 246 PHE A O 1
ATOM 1937 N N . LEU A 1 247 ? -8.226 -0.985 -4.533 1.00 98.69 247 LEU A N 1
ATOM 1938 C CA . LEU A 1 247 ? -9.517 -1.660 -4.726 1.00 98.69 247 LEU A CA 1
ATOM 1939 C C . LEU A 1 247 ? -10.481 -0.834 -5.594 1.00 98.69 247 LEU A C 1
ATOM 1941 O O . LEU A 1 247 ? -11.129 -1.379 -6.484 1.00 98.69 247 LEU A O 1
ATOM 1945 N N . MET A 1 248 ? -10.526 0.489 -5.404 1.00 98.50 248 MET A N 1
ATOM 1946 C CA . MET A 1 248 ? -11.333 1.399 -6.230 1.00 98.50 248 MET A CA 1
ATOM 1947 C C . MET A 1 248 ? -10.817 1.563 -7.666 1.00 98.50 248 MET A C 1
ATOM 1949 O O . MET A 1 248 ? -11.517 2.134 -8.502 1.00 98.50 248 MET A O 1
ATOM 1953 N N . SER A 1 249 ? -9.595 1.118 -7.963 1.00 97.31 249 SER A N 1
ATOM 1954 C CA . SER A 1 249 ? -9.046 1.144 -9.323 1.00 97.31 249 SER A CA 1
ATOM 1955 C C . SER A 1 249 ? -9.390 -0.098 -10.146 1.00 97.31 249 SER A C 1
ATOM 1957 O O . SER A 1 249 ? -9.150 -0.094 -11.349 1.00 97.31 249 SER A O 1
ATOM 1959 N N . VAL A 1 250 ? -9.962 -1.139 -9.532 1.00 95.94 250 VAL A N 1
ATOM 1960 C CA . VAL A 1 250 ? -10.447 -2.317 -10.260 1.00 95.94 250 VAL A CA 1
ATOM 1961 C C . VAL A 1 250 ? -11.730 -1.955 -11.007 1.00 95.94 250 VAL A C 1
ATOM 1963 O O . VAL A 1 250 ? -12.671 -1.420 -10.417 1.00 95.94 250 VAL A O 1
ATOM 1966 N N . SER A 1 251 ? -11.738 -2.214 -12.315 1.00 92.06 251 SER A N 1
ATOM 1967 C CA . SER A 1 251 ? -12.803 -1.816 -13.242 1.00 92.06 251 SER A CA 1
ATOM 1968 C C . SER A 1 251 ? -14.125 -2.527 -12.963 1.00 92.06 251 SER A C 1
ATOM 1970 O O . SER A 1 251 ? -15.164 -1.868 -12.950 1.00 92.06 251 SER A O 1
ATOM 1972 N N . ASP A 1 252 ? -14.075 -3.829 -12.679 1.00 92.25 252 ASP A N 1
ATOM 1973 C CA . ASP A 1 252 ? -15.225 -4.659 -12.310 1.00 92.25 252 ASP A CA 1
ATOM 1974 C C . ASP A 1 252 ? -15.025 -5.274 -10.909 1.00 92.25 252 ASP A C 1
ATOM 1976 O O . ASP A 1 252 ? -14.569 -6.411 -10.765 1.00 92.25 252 ASP A O 1
ATOM 1980 N N . PRO A 1 253 ? -15.246 -4.493 -9.836 1.00 96.31 253 PRO A N 1
ATOM 1981 C CA . PRO A 1 253 ? -15.031 -4.948 -8.474 1.00 96.31 253 PRO A CA 1
ATOM 1982 C C . PRO A 1 253 ? -16.128 -5.926 -8.050 1.00 96.31 253 PRO A C 1
ATOM 1984 O O . PRO A 1 253 ? -17.324 -5.679 -8.226 1.00 96.31 253 PRO A O 1
ATOM 1987 N N . THR A 1 254 ? -15.733 -7.006 -7.376 1.00 94.31 254 THR A N 1
ATOM 1988 C CA . THR A 1 254 ? -16.697 -7.966 -6.830 1.00 94.31 254 THR A CA 1
ATOM 1989 C C . THR A 1 254 ? -17.585 -7.309 -5.762 1.00 94.31 254 THR A C 1
ATOM 1991 O O . THR A 1 254 ? -17.189 -6.329 -5.118 1.00 94.31 254 THR A O 1
ATOM 1994 N N . PRO A 1 255 ? -18.775 -7.868 -5.468 1.00 92.06 255 PRO A N 1
ATOM 1995 C CA . PRO A 1 255 ? -19.612 -7.372 -4.379 1.00 92.06 255 PRO A CA 1
ATOM 1996 C C . PRO A 1 255 ? -18.895 -7.315 -3.025 1.00 92.06 255 PRO A C 1
ATOM 1998 O O . PRO A 1 255 ? -19.268 -6.504 -2.181 1.00 92.06 255 PRO A O 1
ATOM 2001 N N . GLU A 1 256 ? -17.910 -8.183 -2.797 1.00 92.75 256 GLU A N 1
ATOM 2002 C CA . GLU A 1 256 ? -17.086 -8.179 -1.590 1.00 92.75 256 GLU A CA 1
ATOM 2003 C C . GLU A 1 256 ? -16.125 -6.997 -1.556 1.00 92.75 256 GLU A C 1
ATOM 2005 O O . GLU A 1 256 ? -16.127 -6.256 -0.576 1.00 92.75 256 GLU A O 1
ATOM 2010 N N . MET A 1 257 ? -15.416 -6.732 -2.656 1.00 96.94 257 MET A N 1
ATOM 2011 C CA . MET A 1 257 ? -14.574 -5.541 -2.783 1.00 96.94 257 MET A CA 1
ATOM 2012 C C . MET A 1 257 ? -15.383 -4.262 -2.597 1.00 96.94 257 MET A C 1
ATOM 2014 O O . MET A 1 257 ? -14.945 -3.346 -1.908 1.00 96.94 257 MET A O 1
ATOM 2018 N N . MET A 1 258 ? -16.596 -4.207 -3.154 1.00 96.38 258 MET A N 1
ATOM 2019 C CA . MET A 1 258 ? -17.461 -3.045 -2.976 1.00 96.38 258 MET A CA 1
ATOM 2020 C C . MET A 1 258 ? -17.842 -2.812 -1.513 1.00 96.38 258 MET A C 1
ATOM 2022 O O . MET A 1 258 ? -17.890 -1.664 -1.075 1.00 96.38 258 MET A O 1
ATOM 2026 N N . ARG A 1 259 ? -18.096 -3.882 -0.751 1.00 94.06 259 ARG A N 1
ATOM 2027 C CA . ARG A 1 259 ? -18.361 -3.786 0.692 1.00 94.06 259 ARG A CA 1
ATOM 2028 C C . ARG A 1 259 ? -17.116 -3.357 1.458 1.00 94.06 259 ARG A C 1
ATOM 2030 O O . ARG A 1 259 ? -17.225 -2.470 2.297 1.00 94.06 259 ARG A O 1
ATOM 2037 N N . ALA A 1 260 ? -15.962 -3.944 1.144 1.00 97.25 260 ALA A N 1
ATOM 2038 C CA . ALA A 1 260 ? -14.694 -3.603 1.775 1.00 97.25 260 ALA A CA 1
ATOM 2039 C C . ALA A 1 260 ? -14.357 -2.118 1.583 1.00 97.25 260 ALA A C 1
ATOM 2041 O O . ALA A 1 260 ? -14.050 -1.424 2.551 1.00 97.25 260 ALA A O 1
ATOM 2042 N N . VAL A 1 261 ? -14.509 -1.614 0.351 1.00 98.56 261 VAL A N 1
ATOM 2043 C CA . VAL A 1 261 ? -14.322 -0.196 0.016 1.00 98.56 261 VAL A CA 1
ATOM 2044 C C . VAL A 1 261 ? -15.307 0.686 0.772 1.00 98.56 261 VAL A C 1
ATOM 2046 O O . VAL A 1 261 ? -14.889 1.668 1.377 1.00 98.56 261 VAL A O 1
ATOM 2049 N N . GLN A 1 262 ? -16.600 0.344 0.758 1.00 97.38 262 GLN A N 1
ATOM 2050 C CA . GLN A 1 262 ? -17.621 1.128 1.453 1.00 97.38 262 GLN A CA 1
ATOM 2051 C C . GLN A 1 262 ? -17.296 1.278 2.940 1.00 97.38 262 GLN A C 1
ATOM 2053 O O . GLN A 1 262 ? -17.287 2.393 3.453 1.00 97.38 262 GLN A O 1
ATOM 2058 N N . ALA A 1 263 ? -17.014 0.159 3.604 1.00 97.31 263 ALA A N 1
ATOM 2059 C CA . ALA A 1 263 ? -16.771 0.123 5.036 1.00 97.31 263 ALA A CA 1
ATOM 2060 C C . ALA A 1 263 ? -15.492 0.885 5.416 1.00 97.31 263 ALA A C 1
ATOM 2062 O O . ALA A 1 263 ? -15.492 1.670 6.360 1.00 97.31 263 ALA A O 1
ATOM 2063 N N . GLY A 1 264 ? -14.425 0.748 4.620 1.00 98.56 264 GLY A N 1
ATOM 2064 C CA . GLY A 1 264 ? -13.201 1.513 4.841 1.00 98.56 264 GLY A CA 1
ATOM 2065 C C . GLY A 1 264 ? -13.396 3.019 4.648 1.00 98.56 264 GLY A C 1
ATOM 2066 O O . GLY A 1 264 ? -12.872 3.809 5.429 1.00 98.56 264 GLY A O 1
ATOM 2067 N N . VAL A 1 265 ? -14.180 3.439 3.650 1.00 98.50 265 VAL A N 1
ATOM 2068 C CA . VAL A 1 265 ? -14.507 4.861 3.433 1.00 98.50 265 VAL A CA 1
ATOM 2069 C C . VAL A 1 265 ? -15.332 5.428 4.591 1.00 98.50 265 VAL A C 1
ATOM 2071 O O . VAL A 1 265 ? -15.045 6.533 5.046 1.00 98.50 265 VAL A O 1
ATOM 2074 N N . GLU A 1 266 ? -16.322 4.683 5.085 1.00 97.75 266 GLU A N 1
ATOM 2075 C CA . GLU A 1 266 ? -17.117 5.079 6.255 1.00 97.75 266 GLU A CA 1
ATOM 2076 C C . GLU A 1 266 ? -16.258 5.173 7.519 1.00 97.75 266 GLU A C 1
ATOM 2078 O O . GLU A 1 266 ? -16.375 6.139 8.270 1.00 97.75 266 GLU A O 1
ATOM 2083 N N . TRP A 1 267 ? -15.324 4.238 7.709 1.00 98.69 267 TRP A N 1
ATOM 2084 C CA . TRP A 1 267 ? -14.358 4.308 8.801 1.00 98.69 267 TRP A CA 1
ATOM 2085 C C . TRP A 1 267 ? -13.506 5.582 8.718 1.00 98.69 267 TRP A C 1
ATOM 2087 O O . TRP A 1 267 ? -13.429 6.322 9.699 1.00 98.69 267 TRP A O 1
ATOM 2097 N N . PHE A 1 268 ? -12.943 5.904 7.544 1.00 98.75 268 PHE A N 1
ATOM 2098 C CA . PHE A 1 268 ? -12.179 7.144 7.344 1.00 98.75 268 PHE A CA 1
ATOM 2099 C C . PHE A 1 268 ? -13.013 8.392 7.647 1.00 98.75 268 PHE A C 1
ATOM 2101 O O . PHE A 1 268 ? -12.482 9.353 8.201 1.00 98.75 268 PHE A O 1
ATOM 2108 N N . ASP A 1 269 ? -14.297 8.401 7.292 1.00 97.94 269 ASP A N 1
ATOM 2109 C CA . ASP A 1 269 ? -15.180 9.519 7.621 1.00 97.94 269 ASP A CA 1
ATOM 2110 C C . ASP A 1 269 ? -15.405 9.637 9.136 1.00 97.94 269 ASP A C 1
ATOM 2112 O O . ASP A 1 269 ? -15.296 10.736 9.677 1.00 97.94 269 ASP A O 1
ATOM 2116 N N . SER A 1 270 ? -15.606 8.511 9.833 1.00 97.75 270 SER A N 1
ATOM 2117 C CA . SER A 1 270 ? -15.850 8.485 11.284 1.00 97.75 270 SER A CA 1
ATOM 2118 C C . SER A 1 270 ? -14.648 8.890 12.146 1.00 97.75 270 SER A C 1
ATOM 2120 O O . SER A 1 270 ? -14.837 9.395 13.249 1.00 97.75 270 SER A O 1
ATOM 2122 N N . VAL A 1 271 ? -13.416 8.686 11.662 1.00 98.25 271 VAL A N 1
ATOM 2123 C CA . VAL A 1 271 ? -12.178 8.970 12.417 1.00 98.25 271 VAL A CA 1
ATOM 2124 C C . VAL A 1 271 ? -11.472 10.255 11.969 1.00 98.25 271 VAL A C 1
ATOM 2126 O O . VAL A 1 271 ? -10.292 10.470 12.275 1.00 98.25 271 VAL A O 1
ATOM 2129 N N . LYS A 1 272 ? -12.174 11.092 11.200 1.00 98.25 272 LYS A N 1
ATOM 2130 C CA . LYS A 1 272 ? -11.681 12.373 10.686 1.00 98.25 272 LYS A CA 1
ATOM 2131 C C . LYS A 1 272 ? -11.428 13.355 11.830 1.00 98.25 272 LYS A C 1
ATOM 2133 O O . LYS A 1 272 ? -12.272 13.546 12.699 1.00 98.25 272 LYS A O 1
ATOM 2138 N N . ILE A 1 273 ? -10.268 14.004 11.799 1.00 98.12 273 ILE A N 1
ATOM 2139 C CA . ILE A 1 273 ? -9.848 14.999 12.788 1.00 98.12 273 ILE A CA 1
ATOM 2140 C C . ILE A 1 273 ? -9.872 16.374 12.122 1.00 98.12 273 ILE A C 1
ATOM 2142 O O . ILE A 1 273 ? -9.154 16.613 11.153 1.00 98.12 273 ILE A O 1
ATOM 2146 N N . GLU A 1 274 ? -10.681 17.286 12.649 1.00 97.56 274 GLU A N 1
ATOM 2147 C CA . GLU A 1 274 ? -10.843 18.649 12.131 1.00 97.56 274 GLU A CA 1
ATOM 2148 C C . GLU A 1 274 ? -10.393 19.687 13.162 1.00 97.56 274 GLU A C 1
ATOM 2150 O O . GLU A 1 274 ? -10.339 19.413 14.360 1.00 97.56 274 GLU A O 1
ATOM 2155 N N . GLY A 1 275 ? -10.057 20.893 12.701 1.00 97.69 275 GLY A N 1
ATOM 2156 C CA . GLY A 1 275 ? -9.679 21.997 13.585 1.00 97.69 275 GLY A CA 1
ATOM 2157 C C . GLY A 1 275 ? -8.260 21.910 14.156 1.00 97.69 275 GLY A C 1
ATOM 2158 O O . GLY A 1 275 ? -7.957 22.596 15.137 1.00 97.69 275 GLY A O 1
ATOM 2159 N N . TYR A 1 276 ? -7.389 21.091 13.556 1.00 97.75 276 TYR A N 1
ATOM 2160 C CA . TYR A 1 276 ? -5.991 20.945 13.955 1.00 97.75 276 TYR A CA 1
ATOM 2161 C C . TYR A 1 276 ? -5.039 20.992 12.764 1.00 97.75 276 TYR A C 1
ATOM 2163 O O . TYR A 1 276 ? -5.302 20.431 11.703 1.00 97.75 276 TYR A O 1
ATOM 2171 N N . ARG A 1 277 ? -3.870 21.595 12.982 1.00 97.25 277 ARG A N 1
ATOM 2172 C CA . ARG A 1 277 ? -2.728 21.567 12.073 1.00 97.25 277 ARG A CA 1
ATOM 2173 C C . ARG A 1 277 ? -1.634 20.685 12.655 1.00 97.25 277 ARG A C 1
ATOM 2175 O O . ARG A 1 277 ? -1.247 20.846 13.810 1.00 97.25 277 ARG A O 1
ATOM 2182 N N . TYR A 1 278 ? -1.114 19.777 11.835 1.00 97.19 278 TYR A N 1
ATOM 2183 C CA . TYR A 1 278 ? 0.020 18.931 12.188 1.00 97.19 278 TYR A CA 1
ATOM 2184 C C . TYR A 1 278 ? 1.295 19.439 11.520 1.00 97.19 278 TYR A C 1
ATOM 2186 O O . TYR A 1 278 ? 1.359 19.539 10.296 1.00 97.19 278 TYR A O 1
ATOM 2194 N N . ASN A 1 279 ? 2.315 19.714 12.329 1.00 94.50 279 ASN A N 1
ATOM 2195 C CA . ASN A 1 279 ? 3.667 20.028 11.889 1.00 94.50 279 ASN A CA 1
ATOM 2196 C C . ASN A 1 279 ? 4.638 19.190 12.718 1.00 94.50 279 ASN A C 1
ATOM 2198 O O . ASN A 1 279 ? 4.668 19.308 13.939 1.00 94.50 279 ASN A O 1
ATOM 2202 N N . LYS A 1 280 ? 5.460 18.355 12.074 1.00 93.25 280 LYS A N 1
ATOM 2203 C CA . LYS A 1 280 ? 6.506 17.609 12.788 1.00 93.25 280 LYS A CA 1
ATOM 2204 C C . LYS A 1 280 ? 7.390 18.577 13.566 1.00 93.25 280 LYS A C 1
ATOM 2206 O O . LYS A 1 280 ? 7.914 19.528 12.992 1.00 93.25 280 LYS A O 1
ATOM 2211 N N . SER A 1 281 ? 7.570 18.311 14.853 1.00 90.94 281 SER A N 1
ATOM 2212 C CA . SER A 1 281 ? 8.365 19.168 15.722 1.00 90.94 281 SER A CA 1
ATOM 2213 C C . SER A 1 281 ? 9.098 18.342 16.765 1.00 90.94 281 SER A C 1
ATOM 2215 O O . SER A 1 281 ? 8.499 17.508 17.443 1.00 90.94 281 SER A O 1
ATOM 2217 N N . GLN A 1 282 ? 10.406 18.570 16.879 1.00 93.12 282 GLN A N 1
ATOM 2218 C CA . GLN A 1 282 ? 11.214 17.984 17.947 1.00 93.12 282 GLN A CA 1
ATOM 2219 C C . GLN A 1 282 ? 11.036 18.770 19.246 1.00 93.12 282 GLN A C 1
ATOM 2221 O O . GLN A 1 282 ? 10.906 18.170 20.298 1.00 93.12 282 GLN A O 1
ATOM 2226 N N . THR A 1 283 ? 10.938 20.097 19.178 1.00 88.81 283 THR A N 1
ATOM 2227 C CA . THR A 1 283 ? 10.988 20.975 20.360 1.00 88.81 283 THR A CA 1
ATOM 2228 C C . THR A 1 283 ? 9.654 21.627 20.721 1.00 88.81 283 THR A C 1
ATOM 2230 O O . THR A 1 283 ? 9.505 22.141 21.824 1.00 88.81 283 THR A O 1
ATOM 2233 N N . GLY A 1 284 ? 8.685 21.638 19.805 1.00 87.12 284 GLY A N 1
ATOM 2234 C CA . GLY A 1 284 ? 7.398 22.313 19.977 1.00 87.12 284 GLY A CA 1
ATOM 2235 C C . GLY A 1 284 ? 6.196 21.374 19.923 1.00 87.12 284 GLY A C 1
ATOM 2236 O O . GLY A 1 284 ? 6.326 20.153 19.836 1.00 87.12 284 GLY A O 1
ATOM 2237 N N . LEU A 1 285 ? 5.003 21.974 19.944 1.00 91.25 285 LEU A N 1
ATOM 2238 C CA . LEU A 1 285 ? 3.749 21.255 19.732 1.00 91.25 285 LEU A CA 1
ATOM 2239 C C . LEU A 1 285 ? 3.707 20.703 18.308 1.00 91.25 285 LEU A C 1
ATOM 2241 O O . LEU A 1 285 ? 3.791 21.465 17.344 1.00 91.25 285 LEU A O 1
ATOM 2245 N N . ALA A 1 286 ? 3.557 19.386 18.178 1.00 92.81 286 ALA A N 1
ATOM 2246 C CA . ALA A 1 286 ? 3.415 18.767 16.867 1.00 92.81 286 ALA A CA 1
ATOM 2247 C C . ALA A 1 286 ? 2.000 18.948 16.290 1.00 92.81 286 ALA A C 1
ATOM 2249 O O . ALA A 1 286 ? 1.818 18.967 15.074 1.00 92.81 286 ALA A O 1
ATOM 2250 N N . LEU A 1 287 ? 0.999 19.101 17.162 1.00 96.06 287 LEU A N 1
ATOM 2251 C CA . LEU A 1 287 ? -0.402 19.301 16.807 1.00 96.06 287 LEU A CA 1
ATOM 2252 C C . LEU A 1 287 ? -0.921 20.585 17.467 1.00 96.06 287 LEU A C 1
ATOM 2254 O O . LEU A 1 287 ? -0.895 20.713 18.690 1.00 96.06 287 LEU A O 1
ATOM 2258 N N . THR A 1 288 ? -1.389 21.542 16.669 1.00 96.75 288 THR A N 1
ATOM 2259 C CA . THR A 1 288 ? -1.902 22.835 17.151 1.00 96.75 288 THR A CA 1
ATOM 2260 C C . THR A 1 288 ? -3.334 23.060 16.682 1.00 96.75 288 THR A C 1
ATOM 2262 O O . THR A 1 288 ? -3.711 22.617 15.600 1.00 96.75 288 THR A O 1
ATOM 2265 N N . LYS A 1 289 ? -4.155 23.740 17.493 1.00 97.31 289 LYS A N 1
ATOM 2266 C CA . LYS A 1 289 ? -5.522 24.108 17.096 1.00 97.31 289 LYS A CA 1
ATOM 2267 C C . LYS A 1 289 ? -5.474 25.101 15.936 1.00 97.31 289 LYS A C 1
ATOM 2269 O O . LYS A 1 289 ? -4.799 26.122 16.031 1.00 97.31 289 LYS A O 1
ATOM 2274 N N . ASP A 1 290 ? -6.214 24.807 14.879 1.00 97.50 290 ASP A N 1
ATOM 2275 C CA . ASP A 1 290 ? -6.361 25.654 13.701 1.00 97.50 290 ASP A CA 1
ATOM 2276 C C . ASP A 1 290 ? -7.657 25.292 12.963 1.00 97.50 290 ASP A C 1
ATOM 2278 O O . ASP A 1 290 ? -7.737 24.272 12.281 1.00 97.50 290 ASP A O 1
ATOM 2282 N N . GLN A 1 291 ? -8.677 26.143 13.091 1.00 95.44 291 GLN A N 1
ATOM 2283 C CA . GLN A 1 291 ? -9.994 25.935 12.473 1.00 95.44 291 GLN A CA 1
ATOM 2284 C C . GLN A 1 291 ? -9.985 26.081 10.943 1.00 95.44 291 GLN A C 1
ATOM 2286 O O . GLN A 1 291 ? -10.958 25.720 10.291 1.00 95.44 291 GLN A O 1
ATOM 2291 N N . GLN A 1 292 ? -8.903 26.606 10.362 1.00 96.38 292 GLN A N 1
ATOM 2292 C CA . GLN A 1 292 ? -8.738 26.754 8.915 1.00 96.38 292 GLN A CA 1
ATOM 2293 C C . GLN A 1 292 ? -7.896 25.623 8.308 1.00 96.38 292 GLN A C 1
ATOM 2295 O O . GLN A 1 292 ? -7.697 25.578 7.092 1.00 96.38 292 GLN A O 1
ATOM 2300 N N . ALA A 1 293 ? -7.358 24.719 9.131 1.00 96.81 293 ALA A N 1
ATOM 2301 C CA . ALA A 1 293 ? -6.609 23.573 8.645 1.00 96.81 293 ALA A CA 1
ATOM 2302 C C . ALA A 1 293 ? -7.537 22.542 7.982 1.00 96.81 293 ALA A C 1
ATOM 2304 O O . ALA A 1 293 ? -8.666 22.316 8.413 1.00 96.81 293 ALA A O 1
ATOM 2305 N N . GLY A 1 294 ? -7.032 21.897 6.927 1.00 96.12 294 GLY A N 1
ATOM 2306 C CA . GLY A 1 294 ? -7.711 20.756 6.317 1.00 96.12 294 GLY A CA 1
ATOM 2307 C C . GLY A 1 294 ? -7.759 19.546 7.261 1.00 96.12 294 GLY A C 1
ATOM 2308 O O . GLY A 1 294 ? -6.987 19.488 8.222 1.00 96.12 294 GLY A O 1
ATOM 2309 N N . PRO A 1 295 ? -8.629 18.563 6.979 1.00 97.56 295 PRO A N 1
ATOM 2310 C CA . PRO A 1 295 ? -8.807 17.409 7.846 1.00 97.56 295 PRO A CA 1
ATOM 2311 C C . PRO A 1 295 ? -7.542 16.549 7.929 1.00 97.56 295 PRO A C 1
ATOM 2313 O O . PRO A 1 295 ? -6.791 16.392 6.958 1.00 97.56 295 PRO A O 1
ATOM 2316 N N . LEU A 1 296 ? -7.347 15.956 9.100 1.00 98.25 296 LEU A N 1
ATOM 2317 C CA . LEU A 1 296 ? -6.263 15.048 9.428 1.00 98.25 296 LEU A CA 1
ATOM 2318 C C . LEU A 1 296 ? -6.804 13.673 9.809 1.00 98.25 296 LEU A C 1
ATOM 2320 O O . LEU A 1 296 ? -7.947 13.505 10.228 1.00 98.25 296 LEU A O 1
ATOM 2324 N N . TRP A 1 297 ? -5.921 12.692 9.709 1.00 98.69 297 TRP A N 1
ATOM 2325 C CA . TRP A 1 297 ? -6.109 11.342 10.211 1.00 98.69 297 TRP A CA 1
ATOM 2326 C C . TRP A 1 297 ? -4.823 10.901 10.890 1.00 98.69 297 TRP A C 1
ATOM 2328 O O . TRP A 1 297 ? -3.728 11.196 10.398 1.00 98.69 297 TRP A O 1
ATOM 2338 N N . ALA A 1 298 ? -4.943 10.183 12.000 1.00 98.56 298 ALA A N 1
ATOM 2339 C CA . ALA A 1 298 ? -3.797 9.557 12.639 1.00 98.56 298 ALA A CA 1
ATOM 2340 C C . ALA A 1 298 ? -3.229 8.447 11.743 1.00 98.56 298 ALA A C 1
ATOM 2342 O O . ALA A 1 298 ? -3.914 7.894 10.875 1.00 98.56 298 ALA A O 1
ATOM 2343 N N . ARG A 1 299 ? -1.948 8.126 11.922 1.00 98.56 299 ARG A N 1
ATOM 2344 C CA . ARG A 1 299 ? -1.318 7.006 11.218 1.00 98.56 299 ARG A CA 1
ATOM 2345 C C . ARG A 1 299 ? -1.782 5.667 11.783 1.00 98.56 299 ARG A C 1
ATOM 2347 O O . ARG A 1 299 ? -1.961 4.739 10.998 1.00 98.56 299 ARG A O 1
ATOM 2354 N N . PHE A 1 300 ? -2.016 5.599 13.093 1.00 98.81 300 PHE A N 1
ATOM 2355 C CA . PHE A 1 300 ? -2.441 4.400 13.807 1.00 98.81 300 PHE A CA 1
ATOM 2356 C C . PHE A 1 300 ? -3.605 4.710 14.743 1.00 98.81 300 PHE A C 1
ATOM 2358 O O . PHE A 1 300 ? -3.587 5.713 15.461 1.00 98.81 300 PHE A O 1
ATOM 2365 N N . TYR A 1 301 ? -4.585 3.818 14.748 1.00 98.81 301 TYR A N 1
ATOM 2366 C CA . TYR A 1 301 ? -5.724 3.845 15.649 1.00 98.81 301 TYR A CA 1
ATOM 2367 C C . TYR A 1 301 ? -5.817 2.516 16.397 1.00 98.81 301 TYR A C 1
ATOM 2369 O O . TYR A 1 301 ? -5.628 1.446 15.811 1.00 98.81 301 TYR A O 1
ATOM 2377 N N . GLU A 1 302 ? -6.111 2.582 17.690 1.00 98.62 302 GLU A N 1
ATOM 2378 C CA . GLU A 1 302 ? -6.388 1.403 18.504 1.00 98.62 302 GLU A CA 1
ATOM 2379 C C . GLU A 1 302 ? -7.614 0.656 17.955 1.00 98.62 302 GLU A C 1
ATOM 2381 O O . GLU A 1 302 ? -8.651 1.252 17.643 1.00 98.62 302 GLU A O 1
ATOM 2386 N N . ILE A 1 303 ? -7.486 -0.667 17.819 1.00 97.94 303 ILE A N 1
ATOM 2387 C CA . ILE A 1 303 ? -8.580 -1.535 17.371 1.00 97.94 303 ILE A CA 1
ATOM 2388 C C . ILE A 1 303 ? -9.696 -1.487 18.425 1.00 97.94 303 ILE A C 1
ATOM 2390 O O . ILE A 1 303 ? -9.427 -1.495 19.622 1.00 97.94 303 ILE A O 1
ATOM 2394 N N . LYS A 1 304 ? -10.956 -1.486 17.978 1.00 93.69 304 LYS A N 1
ATOM 2395 C CA . LYS A 1 304 ? -12.181 -1.277 18.775 1.00 93.69 304 LYS A CA 1
ATOM 2396 C C . LYS A 1 304 ? -12.478 0.183 19.103 1.00 93.69 304 LYS A C 1
ATOM 2398 O O . LYS A 1 304 ? -13.530 0.671 18.708 1.00 93.69 304 LYS A O 1
ATOM 2403 N N . SER A 1 305 ? -11.579 0.892 19.783 1.00 96.25 305 SER A N 1
ATOM 2404 C CA . SER A 1 305 ? -11.878 2.256 20.250 1.00 96.25 305 SER A CA 1
ATOM 2405 C C . SER A 1 305 ? -11.782 3.321 19.153 1.00 96.25 305 SER A C 1
ATOM 2407 O O . SER A 1 305 ? -12.356 4.398 19.302 1.00 96.25 305 SER A O 1
ATOM 2409 N N . ASN A 1 306 ? -11.047 3.046 18.066 1.00 98.00 306 ASN A N 1
ATOM 2410 C CA . ASN A 1 306 ? -10.692 4.029 17.039 1.00 98.00 306 ASN A CA 1
ATOM 2411 C C . ASN A 1 306 ? -9.994 5.273 17.610 1.00 98.00 306 ASN A C 1
ATOM 2413 O O . ASN A 1 306 ? -10.041 6.352 17.016 1.00 98.00 306 ASN A O 1
ATOM 2417 N N . ARG A 1 307 ? -9.333 5.152 18.765 1.00 98.12 307 ARG A N 1
ATOM 2418 C CA . ARG A 1 307 ? -8.561 6.249 19.342 1.00 98.12 307 ARG A CA 1
ATOM 2419 C C . ARG A 1 307 ? -7.195 6.334 18.655 1.00 98.12 307 ARG A C 1
ATOM 2421 O O . ARG A 1 307 ? -6.546 5.297 18.508 1.00 98.12 307 ARG A O 1
ATOM 2428 N N . PRO A 1 308 ? -6.726 7.528 18.246 1.00 98.69 308 PRO A N 1
ATOM 2429 C CA . PRO A 1 308 ? -5.348 7.708 17.805 1.00 98.69 308 PRO A CA 1
ATOM 2430 C C . PRO A 1 308 ? -4.353 7.187 18.845 1.00 98.69 308 PRO A C 1
ATOM 2432 O O . PRO A 1 308 ? -4.488 7.498 20.030 1.00 98.69 308 PRO A O 1
ATOM 2435 N N . ILE A 1 309 ? -3.354 6.430 18.392 1.00 98.62 309 ILE A N 1
ATOM 2436 C CA . ILE A 1 309 ? -2.264 5.940 19.240 1.00 98.62 309 ILE A CA 1
ATOM 2437 C C . ILE A 1 309 ? -0.903 6.399 18.726 1.00 98.62 309 ILE A C 1
ATOM 2439 O O . ILE A 1 309 ? -0.654 6.489 17.520 1.00 98.62 309 ILE A O 1
ATOM 2443 N N . PHE A 1 310 ? -0.007 6.648 19.673 1.00 98.50 310 PHE A N 1
ATOM 2444 C CA . PHE A 1 310 ? 1.388 7.019 19.459 1.00 98.50 310 PHE A CA 1
ATOM 2445 C C . PHE A 1 310 ? 2.278 6.046 20.225 1.00 98.50 310 PHE A C 1
ATOM 2447 O O . PHE A 1 310 ? 1.822 5.366 21.140 1.00 98.50 310 PHE A O 1
ATOM 2454 N N . SER A 1 311 ? 3.548 5.950 19.856 1.00 98.00 311 SER A N 1
ATOM 2455 C CA . SER A 1 311 ? 4.502 5.121 20.588 1.00 98.00 311 SER A CA 1
ATOM 2456 C C . SER A 1 311 ? 5.921 5.599 20.344 1.00 98.00 311 SER A C 1
ATOM 2458 O O . SER A 1 311 ? 6.219 6.191 19.305 1.00 98.00 311 SER A O 1
ATOM 2460 N N . ASP A 1 312 ? 6.809 5.291 21.280 1.00 96.94 312 ASP A N 1
ATOM 2461 C CA . ASP A 1 312 ? 8.239 5.518 21.128 1.00 96.94 312 ASP A CA 1
ATOM 2462 C C . ASP A 1 312 ? 9.004 4.192 20.993 1.00 96.94 312 ASP A C 1
ATOM 2464 O O . ASP A 1 312 ? 8.425 3.107 20.883 1.00 96.94 312 ASP A O 1
ATOM 2468 N N . ARG A 1 313 ? 10.332 4.277 20.957 1.00 96.25 313 ARG A N 1
ATOM 2469 C CA . ARG A 1 313 ? 11.266 3.155 20.876 1.00 96.25 313 ARG A CA 1
ATOM 2470 C C . ARG A 1 313 ? 11.137 2.193 22.053 1.00 96.25 313 ARG A C 1
ATOM 2472 O O . ARG A 1 313 ? 11.480 1.028 21.867 1.00 96.25 313 ARG A O 1
ATOM 2479 N N . ASP A 1 314 ? 10.623 2.661 23.189 1.00 96.38 314 ASP A N 1
ATOM 2480 C CA . ASP A 1 314 ? 10.277 1.856 24.366 1.00 96.38 314 ASP A CA 1
ATOM 2481 C C . ASP A 1 314 ? 9.073 0.922 24.142 1.00 96.38 314 ASP A C 1
ATOM 2483 O O . ASP A 1 314 ? 8.872 -0.014 24.910 1.00 96.38 314 ASP A O 1
ATOM 2487 N N . GLY A 1 315 ? 8.304 1.140 23.072 1.00 97.00 315 GLY A N 1
ATOM 2488 C CA . GLY A 1 315 ? 7.136 0.344 22.712 1.00 97.00 315 GLY A CA 1
ATOM 2489 C C . GLY A 1 315 ? 5.898 0.599 23.568 1.00 97.00 315 GLY A C 1
ATOM 2490 O O . GLY A 1 315 ? 4.968 -0.203 23.531 1.00 97.00 315 GLY A O 1
ATOM 2491 N N . VAL A 1 316 ? 5.855 1.694 24.329 1.00 97.88 316 VAL A N 1
ATOM 2492 C CA . VAL A 1 316 ? 4.692 2.030 25.156 1.00 97.88 316 VAL A CA 1
ATOM 2493 C C . VAL A 1 316 ? 3.684 2.836 24.341 1.00 97.88 316 VAL A C 1
ATOM 2495 O O . VAL A 1 316 ? 4.007 3.900 23.812 1.00 97.88 316 VAL A O 1
ATOM 2498 N N . ILE A 1 317 ? 2.438 2.357 24.288 1.00 98.31 317 ILE A N 1
ATOM 2499 C CA . ILE A 1 317 ? 1.329 3.094 23.672 1.00 98.31 317 ILE A CA 1
ATOM 2500 C C . ILE A 1 317 ? 1.024 4.353 24.491 1.00 98.31 317 ILE A C 1
ATOM 2502 O O . ILE A 1 317 ? 0.826 4.303 25.707 1.00 98.31 317 ILE A O 1
ATOM 2506 N N . LYS A 1 318 ? 0.968 5.481 23.790 1.00 98.25 318 LYS A N 1
ATOM 2507 C CA . LYS A 1 318 ? 0.579 6.807 24.268 1.00 98.25 318 LYS A CA 1
ATOM 2508 C C . LYS A 1 318 ? -0.641 7.290 23.499 1.00 98.25 318 LYS A C 1
ATOM 2510 O O . LYS A 1 318 ? -0.902 6.829 22.386 1.00 98.25 318 LYS A O 1
ATOM 2515 N N . TYR A 1 319 ? -1.361 8.246 24.070 1.00 97.75 319 TYR A N 1
ATOM 2516 C CA . TYR A 1 319 ? -2.591 8.765 23.469 1.00 97.75 319 TYR A CA 1
ATOM 2517 C C . TYR A 1 319 ? -2.558 10.270 23.211 1.00 97.75 319 TYR A C 1
ATOM 2519 O O . TYR A 1 319 ? -3.500 10.810 22.632 1.00 97.75 319 TYR A O 1
ATOM 2527 N N . ASP A 1 320 ? -1.469 10.930 23.590 1.00 96.44 320 ASP A N 1
ATOM 2528 C CA . ASP A 1 320 ? -1.110 12.256 23.124 1.00 96.44 320 ASP A CA 1
ATOM 2529 C C . ASP A 1 320 ? 0.280 12.203 22.466 1.00 96.44 320 ASP A C 1
ATOM 2531 O O . ASP A 1 320 ? 1.240 11.644 22.997 1.00 96.44 320 ASP A O 1
ATOM 2535 N N . ILE A 1 321 ? 0.394 12.792 21.275 1.00 96.31 321 ILE A N 1
ATOM 2536 C CA . ILE A 1 321 ? 1.655 12.893 20.532 1.00 96.31 321 ILE A CA 1
ATOM 2537 C C . ILE A 1 321 ? 2.719 13.690 21.305 1.00 96.31 321 ILE A C 1
ATOM 2539 O O . ILE A 1 321 ? 3.910 13.552 21.042 1.00 96.31 321 ILE A O 1
ATOM 2543 N N . GLN A 1 322 ? 2.320 14.517 22.270 1.00 95.56 322 GLN A N 1
ATOM 2544 C CA . GLN A 1 322 ? 3.252 15.233 23.135 1.00 95.56 322 GLN A CA 1
ATOM 2545 C C . GLN A 1 322 ? 3.879 14.339 24.216 1.00 95.56 322 GLN A C 1
ATOM 2547 O O . GLN A 1 322 ? 4.889 14.731 24.794 1.00 95.56 322 GLN A O 1
ATOM 2552 N N . GLU A 1 323 ? 3.346 13.135 24.453 1.00 96.50 323 GLU A N 1
ATOM 2553 C CA . GLU A 1 323 ? 3.893 12.163 25.414 1.00 96.50 323 GLU A CA 1
ATOM 2554 C C . GLU A 1 323 ? 5.037 11.312 24.840 1.00 96.50 323 GLU A C 1
ATOM 2556 O O . GLU A 1 323 ? 5.707 10.608 25.596 1.00 96.50 323 GLU A O 1
ATOM 2561 N N . ILE A 1 324 ? 5.255 11.342 23.519 1.00 96.75 324 ILE A N 1
ATOM 2562 C CA . ILE A 1 324 ? 6.381 10.652 22.873 1.00 96.75 324 ILE A CA 1
ATOM 2563 C C . ILE A 1 324 ? 7.595 11.579 22.748 1.00 96.75 324 ILE A C 1
ATOM 2565 O O . ILE A 1 324 ? 7.462 12.802 22.648 1.00 96.75 324 ILE A O 1
ATOM 2569 N N . GLY A 1 325 ? 8.787 10.991 22.725 1.00 96.00 325 GLY A N 1
ATOM 2570 C CA . GLY A 1 325 ? 10.061 11.690 22.674 1.00 96.00 325 GLY A CA 1
ATOM 2571 C C . GLY A 1 325 ? 10.316 12.421 21.358 1.00 96.00 325 GLY A C 1
ATOM 2572 O O . GLY A 1 325 ? 9.811 12.073 20.284 1.00 96.00 325 GLY A O 1
ATOM 2573 N N . ASP A 1 326 ? 11.161 13.446 21.448 1.00 96.25 326 ASP A N 1
ATOM 2574 C CA . ASP A 1 326 ? 11.422 14.430 20.394 1.00 96.25 326 ASP A CA 1
ATOM 2575 C C . ASP A 1 326 ? 11.834 13.789 19.057 1.00 96.25 326 ASP A C 1
ATOM 2577 O O . ASP A 1 326 ? 11.373 14.197 17.987 1.00 96.25 326 ASP A O 1
ATOM 2581 N N . GLU A 1 327 ? 12.657 12.737 19.100 1.00 95.19 327 GLU A N 1
ATOM 2582 C CA . GLU A 1 327 ? 13.167 12.046 17.909 1.00 95.19 327 GLU A CA 1
ATOM 2583 C C . GLU A 1 327 ? 12.064 11.326 17.118 1.00 95.19 327 GLU A C 1
ATOM 2585 O O . GLU A 1 327 ? 12.062 11.371 15.882 1.00 95.19 327 GLU A O 1
ATOM 2590 N N . ARG A 1 328 ? 11.095 10.692 17.790 1.00 95.56 328 ARG A N 1
ATOM 2591 C CA . ARG A 1 328 ? 9.938 10.064 17.128 1.00 95.56 328 ARG A CA 1
ATOM 2592 C C . ARG A 1 328 ? 8.860 11.069 16.776 1.00 95.56 328 ARG A C 1
ATOM 2594 O O . ARG A 1 328 ? 8.277 10.955 15.696 1.00 95.56 328 ARG A O 1
ATOM 2601 N N . ARG A 1 329 ? 8.642 12.078 17.616 1.00 96.06 329 ARG A N 1
ATOM 2602 C CA . ARG A 1 329 ? 7.676 13.150 17.357 1.00 96.06 329 ARG A CA 1
ATOM 2603 C C . ARG A 1 329 ? 8.036 13.972 16.117 1.00 96.06 329 ARG A C 1
ATOM 2605 O O . ARG A 1 329 ? 7.172 14.245 15.284 1.00 96.06 329 ARG A O 1
ATOM 2612 N N . GLY A 1 330 ? 9.314 14.320 15.963 1.00 94.19 330 GLY A N 1
ATOM 2613 C CA . GLY A 1 330 ? 9.820 15.080 14.818 1.00 94.19 330 GLY A CA 1
ATOM 2614 C C . GLY A 1 330 ? 10.264 14.228 13.624 1.00 94.19 330 GLY A C 1
ATOM 2615 O O . GLY A 1 330 ? 10.254 14.713 12.496 1.00 94.19 330 GLY A O 1
ATOM 2616 N N . GLY A 1 331 ? 10.653 12.967 13.837 1.00 94.25 331 GLY A N 1
ATOM 2617 C CA . GLY A 1 331 ? 11.200 12.102 12.782 1.00 94.25 331 GLY A CA 1
ATOM 2618 C C . GLY A 1 331 ? 10.161 11.272 12.024 1.00 94.25 331 GLY A C 1
ATOM 2619 O O . GLY A 1 331 ? 10.389 10.901 10.873 1.00 94.25 331 GLY A O 1
ATOM 2620 N N . TYR A 1 332 ? 9.001 11.000 12.621 1.00 94.94 332 TYR A N 1
ATOM 2621 C CA . TYR A 1 332 ? 7.996 10.092 12.067 1.00 94.94 332 TYR A CA 1
ATOM 2622 C C . TYR A 1 332 ? 6.663 10.808 11.824 1.00 94.94 332 TYR A C 1
ATOM 2624 O O . TYR A 1 332 ? 6.303 11.736 12.542 1.00 94.94 332 TYR A O 1
ATOM 2632 N N . SER A 1 333 ? 5.955 10.445 10.750 1.00 96.31 333 SER A N 1
ATOM 2633 C CA . SER A 1 333 ? 4.650 11.045 10.430 1.00 96.31 333 SER A CA 1
ATOM 2634 C C . SER A 1 333 ? 3.554 10.326 11.205 1.00 96.31 333 SER A C 1
ATOM 2636 O O . SER A 1 333 ? 3.220 9.194 10.866 1.00 96.31 333 SER A O 1
ATOM 2638 N N . TRP A 1 334 ? 2.993 10.987 12.213 1.00 97.88 334 TRP A N 1
ATOM 2639 C CA . TRP A 1 334 ? 1.915 10.442 13.049 1.00 97.88 334 TRP A CA 1
ATOM 2640 C C . TRP A 1 334 ? 0.519 10.880 12.605 1.00 97.88 334 TRP A C 1
ATOM 2642 O O . TRP A 1 334 ? -0.454 10.208 12.928 1.00 97.88 334 TRP A O 1
ATOM 2652 N N . TYR A 1 335 ? 0.425 11.962 11.831 1.00 98.38 335 TYR A N 1
ATOM 2653 C CA . TYR A 1 335 ? -0.806 12.436 11.205 1.00 98.38 335 TYR A CA 1
ATOM 2654 C C . TYR A 1 335 ? -0.567 12.812 9.743 1.00 98.38 335 TYR A C 1
ATOM 2656 O O . TYR A 1 335 ? 0.568 13.072 9.327 1.00 98.38 335 TYR A O 1
ATOM 2664 N N . GLY A 1 336 ? -1.645 12.869 8.967 1.00 97.44 336 GLY A N 1
ATOM 2665 C CA . GLY A 1 336 ? -1.616 13.307 7.576 1.00 97.44 336 GLY A CA 1
ATOM 2666 C C . GLY A 1 336 ? -3.001 13.373 6.949 1.00 97.44 336 GLY A C 1
ATOM 2667 O O . GLY A 1 336 ? -4.011 13.161 7.612 1.00 97.44 336 GLY A O 1
ATOM 2668 N N . ASN A 1 337 ? -3.043 13.684 5.655 1.00 96.81 337 ASN A N 1
ATOM 2669 C CA . ASN A 1 337 ? -4.272 13.962 4.901 1.00 96.81 337 ASN A CA 1
ATOM 2670 C C . ASN A 1 337 ? -4.744 12.776 4.037 1.00 96.81 337 ASN A C 1
ATOM 2672 O O . ASN A 1 337 ? -5.416 12.962 3.023 1.00 96.81 337 ASN A O 1
ATOM 2676 N N . TRP A 1 338 ? -4.374 11.548 4.406 1.00 96.19 338 TRP A N 1
ATOM 2677 C CA . TRP A 1 338 ? -4.608 10.336 3.608 1.00 96.19 338 TRP A CA 1
ATOM 2678 C C . TRP A 1 338 ? -6.089 10.125 3.260 1.00 96.19 338 TRP A C 1
ATOM 2680 O O . TRP A 1 338 ? -6.411 9.841 2.104 1.00 96.19 338 TRP A O 1
ATOM 2690 N N . GLY A 1 339 ? -6.993 10.347 4.220 1.00 97.44 339 GLY A N 1
ATOM 2691 C CA . GLY A 1 339 ? -8.437 10.194 4.018 1.00 97.44 339 GLY A CA 1
ATOM 2692 C C . GLY A 1 339 ? -9.032 11.174 3.001 1.00 97.44 339 GLY A C 1
ATOM 2693 O O . GLY A 1 339 ? -10.024 10.854 2.349 1.00 97.44 339 GLY A O 1
ATOM 2694 N N . GLN A 1 340 ? -8.394 12.325 2.762 1.00 97.31 340 GLN A N 1
ATOM 2695 C CA . GLN A 1 340 ? -8.849 13.282 1.751 1.00 97.31 340 GLN A CA 1
ATOM 2696 C C . GLN A 1 340 ? -8.764 12.683 0.341 1.00 97.31 340 GLN A C 1
ATOM 2698 O O . GLN A 1 340 ? -9.701 12.817 -0.447 1.00 97.31 340 GLN A O 1
ATOM 2703 N N . LYS A 1 341 ? -7.671 11.972 0.031 1.00 95.38 341 LYS A N 1
ATOM 2704 C CA . LYS A 1 341 ? -7.500 11.295 -1.265 1.00 95.38 341 LYS A CA 1
ATOM 2705 C C . LYS A 1 341 ? -8.498 10.152 -1.438 1.00 95.38 341 LYS A C 1
ATOM 2707 O O . LYS A 1 341 ? -9.055 9.994 -2.521 1.00 95.38 341 LYS A O 1
ATOM 2712 N N . VAL A 1 342 ? -8.756 9.402 -0.364 1.00 98.31 342 VAL A N 1
ATOM 2713 C CA . VAL A 1 342 ? -9.768 8.336 -0.342 1.00 98.31 342 VAL A CA 1
ATOM 2714 C C . VAL A 1 342 ? -11.149 8.910 -0.657 1.00 98.31 342 VAL A C 1
ATOM 2716 O O . VAL A 1 342 ? -11.808 8.431 -1.577 1.00 98.31 342 VAL A O 1
ATOM 2719 N N . ALA A 1 343 ? -11.556 9.977 0.034 1.00 98.06 343 ALA A N 1
ATOM 2720 C CA . ALA A 1 343 ? -12.846 10.627 -0.183 1.00 98.06 343 ALA A CA 1
ATOM 2721 C C . ALA A 1 343 ? -12.997 11.161 -1.619 1.00 98.06 343 ALA A C 1
ATOM 2723 O O . ALA A 1 343 ? -14.027 10.938 -2.256 1.00 98.06 343 ALA A O 1
ATOM 2724 N N . GLN A 1 344 ? -11.957 11.810 -2.155 1.00 97.56 344 GLN A N 1
ATOM 2725 C CA . GLN A 1 344 ? -11.940 12.313 -3.534 1.00 97.56 344 GLN A CA 1
ATOM 2726 C C . GLN A 1 344 ? -12.089 11.186 -4.560 1.00 97.56 344 GLN A C 1
ATOM 2728 O O . GLN A 1 344 ? -12.929 11.275 -5.456 1.00 97.56 344 GLN A O 1
ATOM 2733 N N . LYS A 1 345 ? -11.308 10.108 -4.420 1.00 97.81 345 LYS A N 1
ATOM 2734 C CA . LYS A 1 345 ? -11.377 8.966 -5.338 1.00 97.81 345 LYS A CA 1
ATOM 2735 C C . LYS A 1 345 ? -12.724 8.263 -5.255 1.00 97.81 345 LYS A C 1
ATOM 2737 O O . LYS A 1 345 ? -13.302 7.951 -6.291 1.00 97.81 345 LYS A O 1
ATOM 2742 N N . TYR A 1 346 ? -13.239 8.060 -4.046 1.00 98.25 346 TYR A N 1
ATOM 2743 C CA . TYR A 1 346 ? -14.528 7.417 -3.828 1.00 98.25 346 TYR A CA 1
ATOM 2744 C C . TYR A 1 346 ? -15.689 8.234 -4.405 1.00 98.25 346 TYR A C 1
ATOM 2746 O O . TYR A 1 346 ? -16.597 7.663 -5.004 1.00 98.25 346 TYR A O 1
ATOM 2754 N N . ALA A 1 347 ? -15.652 9.567 -4.304 1.00 97.50 347 ALA A N 1
ATOM 2755 C CA . ALA A 1 347 ? -16.661 10.435 -4.916 1.00 97.50 347 ALA A CA 1
ATOM 2756 C C . ALA A 1 347 ? -16.750 10.263 -6.444 1.00 97.50 347 ALA A C 1
ATOM 2758 O O . ALA A 1 347 ? -17.834 10.392 -7.007 1.00 97.50 347 ALA A O 1
ATOM 2759 N N . GLN A 1 348 ? -15.630 9.936 -7.091 1.00 97.06 348 GLN A N 1
ATOM 2760 C CA . GLN A 1 348 ? -15.529 9.698 -8.534 1.00 97.06 348 GLN A CA 1
ATOM 2761 C C . GLN A 1 348 ? -15.664 8.214 -8.912 1.00 97.06 348 GLN A C 1
ATOM 2763 O O . GLN A 1 348 ? -15.569 7.866 -10.087 1.00 97.06 348 GLN A O 1
ATOM 2768 N N . TRP A 1 349 ? -15.836 7.319 -7.937 1.00 97.81 349 TRP A N 1
ATOM 2769 C CA . TRP A 1 349 ? -15.824 5.884 -8.183 1.00 97.81 349 TRP A CA 1
ATOM 2770 C C . TRP A 1 349 ? -17.175 5.414 -8.755 1.00 97.81 349 TRP A C 1
ATOM 2772 O O . TRP A 1 349 ? -18.194 5.542 -8.068 1.00 97.81 349 TRP A O 1
ATOM 2782 N N . PRO A 1 350 ? -17.222 4.831 -9.974 1.00 95.06 350 PRO A N 1
ATOM 2783 C CA . PRO A 1 350 ? -18.483 4.500 -10.657 1.00 95.06 350 PRO A CA 1
ATOM 2784 C C . PRO A 1 350 ? -19.392 3.546 -9.871 1.00 95.06 350 PRO A C 1
ATOM 2786 O O . PRO A 1 350 ? -20.616 3.592 -9.976 1.00 95.06 350 PRO A O 1
ATOM 2789 N N . HIS A 1 351 ? -18.792 2.704 -9.031 1.00 94.69 351 HIS A N 1
ATOM 2790 C CA . HIS A 1 351 ? -19.476 1.664 -8.263 1.00 94.69 351 HIS A CA 1
ATOM 2791 C C . HIS A 1 351 ? -20.005 2.143 -6.905 1.00 94.69 351 HIS A C 1
ATOM 2793 O O . HIS A 1 351 ? -20.650 1.373 -6.188 1.00 94.69 351 HIS A O 1
ATOM 2799 N N . ARG A 1 352 ? -19.787 3.420 -6.557 1.00 92.81 352 ARG A N 1
ATOM 2800 C CA . ARG A 1 352 ? -20.177 4.043 -5.280 1.00 92.81 352 ARG A CA 1
ATOM 2801 C C . ARG A 1 352 ? -21.632 3.786 -4.902 1.00 92.81 352 ARG A C 1
ATOM 2803 O O . ARG A 1 352 ? -21.920 3.353 -3.788 1.00 92.81 352 ARG A O 1
ATOM 2810 N N . GLU A 1 353 ? -22.565 4.036 -5.816 1.00 89.88 353 GLU A N 1
ATOM 2811 C CA . GLU A 1 353 ? -23.994 3.886 -5.515 1.00 89.88 353 GLU A CA 1
ATOM 2812 C C . GLU A 1 353 ? -24.396 2.415 -5.334 1.00 89.88 353 GLU A C 1
ATOM 2814 O O . GLU A 1 353 ? -25.228 2.093 -4.482 1.00 89.88 353 GLU A O 1
ATOM 2819 N N . GLY A 1 354 ? -23.755 1.498 -6.064 1.00 84.69 354 GLY A N 1
ATOM 2820 C CA . GLY A 1 354 ? -23.909 0.061 -5.841 1.00 84.69 354 GLY A CA 1
ATOM 2821 C C . GLY A 1 354 ? -23.361 -0.373 -4.478 1.00 84.69 354 GLY A C 1
ATOM 2822 O O . GLY A 1 354 ? -24.008 -1.148 -3.773 1.00 84.69 354 GLY A O 1
ATOM 2823 N N . ALA A 1 355 ? -22.206 0.161 -4.074 1.00 83.00 355 ALA A N 1
ATOM 2824 C CA . ALA A 1 355 ? -21.562 -0.150 -2.801 1.00 83.00 355 ALA A CA 1
ATOM 2825 C C . ALA A 1 355 ? -22.419 0.295 -1.603 1.00 83.00 355 ALA A C 1
ATOM 2827 O O . ALA A 1 355 ? -22.723 -0.516 -0.723 1.00 83.00 355 ALA A O 1
ATOM 2828 N N . LYS A 1 356 ? -22.937 1.532 -1.633 1.00 80.31 356 LYS A N 1
ATOM 2829 C CA . LYS A 1 356 ? -23.866 2.054 -0.615 1.00 80.31 356 LYS A CA 1
ATOM 2830 C C . LYS A 1 356 ? -25.129 1.207 -0.471 1.00 80.31 356 LYS A C 1
ATOM 2832 O O . LYS A 1 356 ? -25.546 0.896 0.645 1.00 80.31 356 LYS A O 1
ATOM 2837 N N . LYS A 1 357 ? -25.764 0.834 -1.591 1.00 77.88 357 LYS A N 1
ATOM 2838 C CA . LYS A 1 357 ? -26.991 0.014 -1.578 1.00 77.88 357 LYS A CA 1
ATOM 2839 C C . LYS A 1 357 ? -26.745 -1.342 -0.919 1.00 77.88 357 LYS A C 1
ATOM 2841 O O . LYS A 1 357 ? -27.566 -1.791 -0.121 1.00 77.88 357 LYS A O 1
ATOM 2846 N N . ARG A 1 358 ? -25.605 -1.975 -1.216 1.00 76.38 358 ARG A N 1
ATOM 2847 C CA . ARG A 1 358 ? -25.240 -3.284 -0.661 1.00 76.38 358 ARG A CA 1
ATOM 2848 C C . ARG A 1 358 ? -25.021 -3.226 0.848 1.00 76.38 358 ARG A C 1
ATOM 2850 O O . ARG A 1 358 ? -25.566 -4.078 1.547 1.00 76.38 358 ARG A O 1
ATOM 2857 N N . LEU A 1 359 ? -24.316 -2.217 1.361 1.00 67.56 359 LEU A N 1
ATOM 2858 C CA . LEU A 1 359 ? -24.111 -2.100 2.807 1.00 67.56 359 LEU A CA 1
ATOM 2859 C C . LEU A 1 359 ? -25.431 -1.837 3.554 1.00 67.56 359 LEU A C 1
ATOM 2861 O O . LEU A 1 359 ? -25.753 -2.549 4.505 1.00 67.56 359 LEU A O 1
ATOM 2865 N N . ARG A 1 360 ? -26.271 -0.923 3.045 1.00 63.31 360 ARG A N 1
ATOM 2866 C CA . ARG A 1 360 ? -27.615 -0.656 3.596 1.00 63.31 360 ARG A CA 1
ATOM 2867 C C . ARG A 1 360 ? -28.514 -1.893 3.604 1.00 63.31 360 ARG A C 1
ATOM 2869 O O . ARG A 1 360 ? -29.264 -2.100 4.551 1.00 63.31 360 ARG A O 1
ATOM 2876 N N . SER A 1 361 ? -28.437 -2.736 2.572 1.00 56.03 361 SER A N 1
ATOM 2877 C CA . SER A 1 361 ? -29.224 -3.976 2.509 1.00 56.03 361 SER A CA 1
ATOM 2878 C C . SER A 1 361 ? -28.847 -4.995 3.590 1.00 56.03 361 SER A C 1
ATOM 2880 O O . SER A 1 361 ? -29.694 -5.800 3.968 1.00 56.03 361 SER A O 1
ATOM 2882 N N . ARG A 1 362 ? -27.611 -4.942 4.113 1.00 52.38 362 ARG A N 1
ATOM 2883 C CA . ARG A 1 362 ? -27.147 -5.787 5.221 1.00 52.38 362 ARG A CA 1
ATOM 2884 C C . ARG A 1 362 ? -27.424 -5.146 6.580 1.00 52.38 362 ARG A C 1
ATOM 2886 O O . ARG A 1 362 ? -27.884 -5.850 7.460 1.00 52.38 362 ARG A O 1
ATOM 2893 N N . SER A 1 363 ? -27.264 -3.828 6.723 1.00 50.81 363 SER A N 1
ATOM 2894 C CA . SER A 1 363 ? -27.684 -3.093 7.932 1.00 50.81 363 SER A CA 1
ATOM 2895 C C . SER A 1 363 ? -29.202 -3.159 8.168 1.00 50.81 363 SER A C 1
ATOM 2897 O O . SER A 1 363 ? -29.642 -3.136 9.302 1.00 50.81 363 SER A O 1
ATOM 2899 N N . ARG A 1 364 ? -30.024 -3.359 7.126 1.00 43.62 364 ARG A N 1
ATOM 2900 C CA . ARG A 1 364 ? -31.452 -3.702 7.295 1.00 43.62 364 ARG A CA 1
ATOM 2901 C C . ARG A 1 364 ? -31.719 -5.171 7.648 1.00 43.62 364 ARG A C 1
ATOM 2903 O O . ARG A 1 364 ? -32.838 -5.497 8.019 1.00 43.62 364 ARG A O 1
ATOM 2910 N N . ARG A 1 365 ? -30.734 -6.059 7.477 1.00 42.56 365 ARG A N 1
ATOM 2911 C CA . ARG A 1 365 ? -30.815 -7.488 7.842 1.00 42.56 365 ARG A CA 1
ATOM 2912 C C . ARG A 1 365 ? -30.126 -7.806 9.173 1.00 42.56 365 ARG A C 1
ATOM 2914 O O . ARG A 1 365 ? -30.359 -8.880 9.706 1.00 42.56 365 ARG A O 1
ATOM 2921 N N . ILE A 1 366 ? -29.295 -6.901 9.686 1.00 39.88 366 ILE A N 1
ATOM 2922 C CA . ILE A 1 366 ? -28.681 -6.955 11.013 1.00 39.88 366 ILE A CA 1
ATOM 2923 C C . ILE A 1 366 ? -29.409 -5.896 11.848 1.00 39.88 366 ILE A C 1
ATOM 2925 O O . ILE A 1 366 ? -29.199 -4.714 11.586 1.00 39.88 366 ILE A O 1
ATOM 2929 N N . PRO A 1 367 ? -30.292 -6.263 12.791 1.00 36.03 367 PRO A N 1
ATOM 2930 C CA . PRO A 1 367 ? -30.922 -5.282 13.668 1.00 36.03 367 PRO A CA 1
ATOM 2931 C C . PRO A 1 367 ? -29.841 -4.469 14.393 1.00 36.03 367 PRO A C 1
ATOM 2933 O O . PRO A 1 367 ? -28.832 -5.035 14.812 1.00 36.03 367 PRO A O 1
ATOM 2936 N N . GLU A 1 368 ? -30.035 -3.156 14.539 1.00 37.03 368 GLU A N 1
ATOM 2937 C CA . GLU A 1 368 ? -29.160 -2.299 15.345 1.00 37.03 368 GLU A CA 1
ATOM 2938 C C . GLU A 1 368 ? -29.072 -2.856 16.775 1.00 37.03 368 GLU A C 1
ATOM 2940 O O . GLU A 1 368 ? -30.002 -2.734 17.574 1.00 37.03 368 GLU A O 1
ATOM 2945 N N . HIS A 1 369 ? -27.953 -3.497 17.111 1.00 39.97 369 HIS A N 1
ATOM 2946 C CA . HIS A 1 369 ? -27.671 -3.925 18.475 1.00 39.97 369 HIS A CA 1
ATOM 2947 C C . HIS A 1 369 ? -27.199 -2.724 19.292 1.00 39.97 369 HIS A C 1
ATOM 2949 O O . HIS A 1 369 ? -26.010 -2.474 19.469 1.00 39.97 369 HIS A O 1
ATOM 2955 N N . SER A 1 370 ? -28.171 -1.989 19.827 1.00 35.69 370 SER A N 1
ATOM 2956 C CA . SER A 1 370 ? -27.989 -1.344 21.123 1.00 35.69 370 SER A CA 1
ATOM 2957 C C . SER A 1 370 ? -27.951 -2.449 22.186 1.00 35.69 370 SER A C 1
ATOM 2959 O O . SER A 1 370 ? -28.785 -3.358 22.182 1.00 35.69 370 SER A O 1
ATOM 2961 N N . GLY A 1 371 ? -26.934 -2.418 23.049 1.00 35.22 371 GLY A N 1
ATOM 2962 C CA . GLY A 1 371 ? -26.596 -3.463 24.022 1.00 35.22 371 GLY A CA 1
ATOM 2963 C C . GLY A 1 371 ? -27.594 -3.659 25.170 1.00 35.22 371 GLY A C 1
ATOM 2964 O O . GLY A 1 371 ? -27.190 -3.659 26.326 1.00 35.22 371 GLY A O 1
ATOM 2965 N N . ALA A 1 372 ? -28.883 -3.826 24.875 1.00 36.88 372 ALA A N 1
ATOM 2966 C CA . ALA A 1 372 ? -29.914 -4.083 25.878 1.00 36.88 372 ALA A CA 1
ATOM 2967 C C . ALA A 1 372 ? -31.131 -4.896 25.386 1.00 36.88 372 ALA A C 1
ATOM 2969 O O . ALA A 1 372 ? -32.053 -5.095 26.172 1.00 36.88 372 ALA A O 1
ATOM 2970 N N . SER A 1 373 ? -31.184 -5.391 24.138 1.00 44.56 373 SER A N 1
ATOM 2971 C CA . SER A 1 373 ? -32.341 -6.186 23.676 1.00 44.56 373 SER A CA 1
ATOM 2972 C C . SER A 1 373 ? -31.953 -7.604 23.259 1.00 44.56 373 SER A C 1
ATOM 2974 O O . SER A 1 373 ? -31.070 -7.800 22.429 1.00 44.56 373 SER A O 1
ATOM 2976 N N . GLY A 1 374 ? -32.608 -8.597 23.868 1.00 53.84 374 GLY A N 1
ATOM 2977 C CA . GLY A 1 374 ? -32.384 -10.028 23.665 1.00 53.84 374 GLY A CA 1
ATOM 2978 C C . GLY A 1 374 ? -32.880 -10.564 22.322 1.00 53.84 374 GLY A C 1
ATOM 2979 O O . GLY A 1 374 ? -33.705 -11.470 22.306 1.00 53.84 374 GLY A O 1
ATOM 2980 N N . TYR A 1 375 ? -32.388 -10.021 21.209 1.00 54.16 375 TYR A N 1
ATOM 2981 C CA . TYR A 1 375 ? -32.709 -10.518 19.872 1.00 54.16 375 TYR A CA 1
ATOM 2982 C C . TYR A 1 375 ? -31.660 -11.538 19.401 1.00 54.16 375 TYR A C 1
ATOM 2984 O O . TYR A 1 375 ? -30.484 -11.197 19.279 1.00 54.16 375 TYR A O 1
ATOM 2992 N N . ARG A 1 376 ? -32.083 -12.780 19.134 1.00 76.19 376 ARG A N 1
ATOM 2993 C CA . ARG A 1 376 ? -31.242 -13.877 18.626 1.00 76.19 376 ARG A CA 1
ATOM 2994 C C . ARG A 1 376 ? -31.366 -13.992 17.106 1.00 76.19 376 ARG A C 1
ATOM 2996 O O . ARG A 1 376 ? -32.388 -13.660 16.508 1.00 76.19 376 ARG A O 1
ATOM 3003 N N . CYS A 1 377 ? -30.285 -14.409 16.450 1.00 82.44 377 CYS A N 1
ATOM 3004 C CA . CYS A 1 377 ? -30.279 -14.589 14.999 1.00 82.44 377 CYS A CA 1
ATOM 3005 C C . CYS A 1 377 ? -31.055 -15.860 14.630 1.00 82.44 377 CYS A C 1
ATOM 3007 O O . CYS A 1 377 ? -30.726 -16.927 15.138 1.00 82.44 377 CYS A O 1
ATOM 3009 N N . ARG A 1 378 ? -32.038 -15.753 13.727 1.00 90.62 378 ARG A N 1
ATOM 3010 C CA . ARG A 1 378 ? -32.810 -16.895 13.211 1.00 90.62 378 ARG A CA 1
ATOM 3011 C C . ARG A 1 378 ? -32.003 -17.658 12.159 1.00 90.62 378 ARG A C 1
ATOM 3013 O O . ARG A 1 378 ? -31.627 -17.074 11.140 1.00 90.62 378 ARG A O 1
ATOM 3020 N N . VAL A 1 379 ? -31.747 -18.943 12.384 1.00 91.12 379 VAL A N 1
ATOM 3021 C CA . VAL A 1 379 ? -30.844 -19.770 11.571 1.00 91.12 379 VAL A CA 1
ATOM 3022 C C . VAL A 1 379 ? -31.534 -21.060 11.131 1.00 91.12 379 VAL A C 1
ATOM 3024 O O . VAL A 1 379 ? -32.145 -21.755 11.936 1.00 91.12 379 VAL A O 1
ATOM 3027 N N . ILE A 1 380 ? -31.388 -21.404 9.850 1.00 92.88 380 ILE A N 1
ATOM 3028 C CA . ILE A 1 380 ? -31.671 -22.746 9.324 1.00 92.88 380 ILE A CA 1
ATOM 3029 C C . ILE A 1 380 ? -30.329 -23.368 8.946 1.00 92.88 380 ILE A C 1
ATOM 3031 O O . ILE A 1 380 ? -29.563 -22.757 8.196 1.00 92.88 380 ILE A O 1
ATOM 3035 N N . VAL A 1 381 ? -30.050 -24.567 9.448 1.00 93.69 381 VAL A N 1
ATOM 3036 C CA . VAL A 1 381 ? -28.816 -25.307 9.173 1.00 93.69 381 VAL A CA 1
ATOM 3037 C C . VAL A 1 381 ? -29.126 -26.465 8.240 1.00 93.69 381 VAL A C 1
ATOM 3039 O O . VAL A 1 381 ? -30.022 -27.255 8.510 1.00 93.69 381 VAL A O 1
ATOM 3042 N N . SER A 1 382 ? -28.383 -26.562 7.140 1.00 92.88 382 SER A N 1
ATOM 3043 C CA . SER A 1 382 ? -28.381 -27.723 6.247 1.00 92.88 382 SER A CA 1
ATOM 3044 C C . SER A 1 382 ? -27.039 -28.420 6.411 1.00 92.88 382 SER A C 1
ATOM 3046 O O . SER A 1 382 ? -26.013 -27.748 6.330 1.00 92.88 382 SER A O 1
ATOM 3048 N N . THR A 1 383 ? -27.039 -29.725 6.655 1.00 89.50 383 THR A N 1
ATOM 3049 C CA . THR A 1 383 ? -25.824 -30.488 6.971 1.00 89.50 383 THR A CA 1
ATOM 3050 C C . THR A 1 383 ? -25.806 -31.824 6.241 1.00 89.50 383 THR A C 1
ATOM 3052 O O . THR A 1 383 ? -26.845 -32.454 6.042 1.00 89.50 383 THR A O 1
ATOM 3055 N N . ASP A 1 384 ? -24.623 -32.255 5.832 1.00 87.56 384 ASP A N 1
ATOM 3056 C CA . ASP A 1 384 ? -24.328 -33.570 5.278 1.00 87.56 384 ASP A CA 1
ATOM 3057 C C . ASP A 1 384 ? -23.922 -34.618 6.324 1.00 87.56 384 ASP A C 1
ATOM 3059 O O . ASP A 1 384 ? -23.441 -35.688 5.958 1.00 87.56 384 ASP A O 1
ATOM 3063 N N . ILE A 1 385 ? -24.239 -34.366 7.599 1.00 88.69 385 ILE A N 1
ATOM 3064 C CA . ILE A 1 385 ? -24.046 -35.300 8.714 1.00 88.69 385 ILE A CA 1
ATOM 3065 C C . ILE A 1 385 ? -24.535 -36.722 8.413 1.00 88.69 385 ILE A C 1
ATOM 3067 O O . ILE A 1 385 ? -25.583 -36.938 7.794 1.00 88.69 385 ILE A O 1
ATOM 3071 N N . GLY A 1 386 ? -23.731 -37.698 8.846 1.00 81.94 386 GLY A N 1
ATOM 3072 C CA . GLY A 1 386 ? -23.892 -39.113 8.501 1.00 81.94 386 GLY A CA 1
ATOM 3073 C C . GLY A 1 386 ? -23.443 -39.460 7.073 1.00 81.94 386 GLY A C 1
ATOM 3074 O O . GLY A 1 386 ? -23.523 -40.617 6.665 1.00 81.94 386 GLY A O 1
ATOM 3075 N N . GLY A 1 387 ? -22.997 -38.470 6.292 1.00 80.69 387 GLY A N 1
ATOM 3076 C CA . GLY A 1 387 ? -22.448 -38.622 4.950 1.00 80.69 387 GLY A CA 1
ATOM 3077 C C . GLY A 1 387 ? -20.999 -39.108 4.948 1.00 80.69 387 GLY A C 1
ATOM 3078 O O . GLY A 1 387 ? -20.633 -40.063 5.630 1.00 80.69 387 GLY A O 1
ATOM 3079 N N . THR A 1 388 ? -20.161 -38.492 4.116 1.00 76.88 388 THR A N 1
ATOM 3080 C CA . THR A 1 388 ? -18.776 -38.942 3.909 1.00 76.88 388 THR A CA 1
ATOM 3081 C C . THR A 1 388 ? -17.768 -38.363 4.899 1.00 76.88 388 THR A C 1
ATOM 3083 O O . THR A 1 388 ? -16.648 -38.874 4.946 1.00 76.88 388 THR A O 1
ATOM 3086 N N . ASP A 1 389 ? -18.132 -37.323 5.657 1.00 78.62 389 ASP A N 1
ATOM 3087 C CA . ASP A 1 389 ? -17.234 -36.639 6.590 1.00 78.62 389 ASP A CA 1
ATOM 3088 C C . ASP A 1 389 ? -17.671 -36.841 8.058 1.00 78.62 389 ASP A C 1
ATOM 3090 O O . ASP A 1 389 ? -18.724 -36.364 8.482 1.00 78.62 389 ASP A O 1
ATOM 3094 N N . PRO A 1 390 ? -16.883 -37.558 8.877 1.00 77.38 390 PRO A N 1
ATOM 3095 C CA . PRO A 1 390 ? -17.173 -37.708 10.300 1.00 77.38 390 PRO A CA 1
ATOM 3096 C C . PRO A 1 390 ? -17.141 -36.392 11.101 1.00 77.38 390 PRO A C 1
ATOM 3098 O O . PRO A 1 390 ? -17.701 -36.358 12.199 1.00 77.38 390 PRO A O 1
ATOM 3101 N N . ASP A 1 391 ? -16.496 -35.324 10.607 1.00 86.19 391 ASP A N 1
ATOM 3102 C CA . ASP A 1 391 ? -16.418 -34.028 11.308 1.00 86.19 391 ASP A CA 1
ATOM 3103 C C . ASP A 1 391 ? -17.772 -33.290 11.365 1.00 86.19 391 ASP A C 1
ATOM 3105 O O . ASP A 1 391 ? -17.998 -32.426 12.218 1.00 86.19 391 ASP A O 1
ATOM 3109 N N . ASP A 1 392 ? -18.740 -33.691 10.539 1.00 88.44 392 ASP A N 1
ATOM 3110 C CA . ASP A 1 392 ? -20.093 -33.129 10.553 1.00 88.44 392 ASP A CA 1
ATOM 3111 C C . ASP A 1 392 ? -20.808 -33.357 11.894 1.00 88.44 392 ASP A C 1
ATOM 3113 O O . ASP A 1 392 ? -21.569 -32.504 12.359 1.00 88.44 392 ASP A O 1
ATOM 3117 N N . PHE A 1 393 ? -20.514 -34.476 12.567 1.00 92.31 393 PHE A N 1
ATOM 3118 C CA . PHE A 1 393 ? -21.013 -34.743 13.917 1.00 92.31 393 PHE A CA 1
ATOM 3119 C C . PHE A 1 393 ? -20.428 -33.755 14.933 1.00 92.31 393 PHE A C 1
ATOM 3121 O O . PHE A 1 393 ? -21.161 -33.235 15.774 1.00 92.31 393 PHE A O 1
ATOM 3128 N N . GLN A 1 394 ? -19.134 -33.436 14.835 1.00 91.19 394 GLN A N 1
ATOM 3129 C CA . GLN A 1 394 ? -18.483 -32.472 15.733 1.00 91.19 394 GLN A CA 1
ATOM 3130 C C . GLN A 1 394 ? -19.011 -31.055 15.489 1.00 91.19 394 GLN A C 1
ATOM 3132 O O . GLN A 1 394 ? -19.294 -30.318 16.434 1.00 91.19 394 GLN A O 1
ATOM 3137 N N . SER A 1 395 ? -19.221 -30.695 14.222 1.00 93.62 395 SER A N 1
ATOM 3138 C CA . SER A 1 395 ? -19.810 -29.414 13.829 1.00 93.62 395 SER A CA 1
ATOM 3139 C C . SER A 1 395 ? -21.246 -29.251 14.341 1.00 93.62 395 SER A C 1
ATOM 3141 O O . SER A 1 395 ? -21.604 -28.175 14.825 1.00 93.62 395 SER A O 1
ATOM 3143 N N . MET A 1 396 ? -22.057 -30.315 14.308 1.00 95.50 396 MET A N 1
ATOM 3144 C CA . MET A 1 396 ? -23.408 -30.303 14.878 1.00 95.50 396 MET A CA 1
ATOM 3145 C C . MET A 1 396 ? -23.386 -30.186 16.407 1.00 95.50 396 MET A C 1
ATOM 3147 O O . MET A 1 396 ? -24.144 -29.396 16.968 1.00 95.50 396 MET A O 1
ATOM 3151 N N . VAL A 1 397 ? -22.483 -30.894 17.093 1.00 95.50 397 VAL A N 1
ATOM 3152 C CA . VAL A 1 397 ? -22.303 -30.742 18.548 1.00 95.50 397 VAL A CA 1
ATOM 3153 C C . VAL A 1 397 ? -21.932 -29.299 18.897 1.00 95.50 397 VAL A C 1
ATOM 3155 O O . VAL A 1 397 ? -22.562 -28.700 19.766 1.00 95.50 397 VAL A O 1
ATOM 3158 N N . HIS A 1 398 ? -20.979 -28.692 18.184 1.00 93.88 398 HIS A N 1
ATOM 3159 C CA . HIS A 1 398 ? -20.627 -27.286 18.393 1.00 93.88 398 HIS A CA 1
ATOM 3160 C C . HIS A 1 398 ? -21.812 -26.345 18.159 1.00 93.88 398 HIS A C 1
ATOM 3162 O O . HIS A 1 398 ? -22.026 -25.434 18.958 1.00 93.88 398 HIS A O 1
ATOM 3168 N N . LEU A 1 399 ? -22.614 -26.568 17.114 1.00 96.06 399 LEU A N 1
ATOM 3169 C CA . LEU A 1 399 ? -23.829 -25.785 16.887 1.00 96.06 399 LEU A CA 1
ATOM 3170 C C . LEU A 1 399 ? -24.772 -25.842 18.097 1.00 96.06 399 LEU A C 1
ATOM 3172 O O . LEU A 1 399 ? -25.260 -24.798 18.529 1.00 96.06 399 LEU A O 1
ATOM 3176 N N . LEU A 1 400 ? -25.022 -27.037 18.645 1.00 95.94 400 LEU A N 1
ATOM 3177 C CA . LEU A 1 400 ? -25.925 -27.209 19.7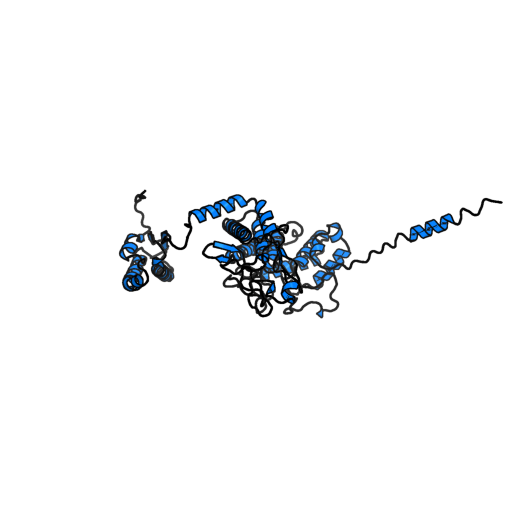84 1.00 95.94 400 LEU A CA 1
ATOM 3178 C C . LEU A 1 400 ? -25.358 -26.603 21.077 1.00 95.94 400 LEU A C 1
ATOM 3180 O O . LEU A 1 400 ? -26.114 -26.013 21.847 1.00 95.94 400 LEU A O 1
ATOM 3184 N N . VAL A 1 401 ? -24.039 -26.639 21.279 1.00 93.31 401 VAL A N 1
ATOM 3185 C CA . VAL A 1 401 ? -23.372 -25.979 22.418 1.00 93.31 401 VAL A CA 1
ATOM 3186 C C . VAL A 1 401 ? -23.445 -24.449 22.331 1.00 93.31 401 VAL A C 1
ATOM 3188 O O . VAL A 1 401 ? -23.502 -23.794 23.360 1.00 93.31 401 VAL A O 1
ATOM 3191 N N . TYR A 1 402 ? -23.503 -23.858 21.136 1.00 91.62 402 TYR A N 1
ATOM 3192 C CA . TYR A 1 402 ? -23.707 -22.408 20.957 1.00 91.62 402 TYR A CA 1
ATOM 3193 C C . TYR A 1 402 ? -25.169 -22.022 20.706 1.00 91.62 402 TYR A C 1
ATOM 3195 O O . TYR A 1 402 ? -25.469 -20.878 20.341 1.00 91.62 402 TYR A O 1
ATOM 3203 N N . SER A 1 403 ? -26.095 -22.973 20.852 1.00 93.38 403 SER A N 1
ATOM 3204 C CA . SER A 1 403 ? -27.474 -22.761 20.432 1.00 93.38 403 SER A CA 1
ATOM 3205 C C . SER A 1 403 ? -28.192 -21.718 21.275 1.00 93.38 403 SER A C 1
ATOM 3207 O O . SER A 1 403 ? -29.090 -21.092 20.739 1.00 93.38 403 SER A O 1
ATOM 3209 N N . ASP A 1 404 ? -27.771 -21.422 22.508 1.00 92.31 404 ASP A N 1
ATOM 3210 C CA . ASP A 1 404 ? -28.342 -20.360 23.351 1.00 92.31 404 ASP A CA 1
ATOM 3211 C C . ASP A 1 404 ? -28.145 -18.932 22.795 1.00 92.31 404 ASP A C 1
ATOM 3213 O O . ASP A 1 404 ? -28.859 -18.000 23.179 1.00 92.31 404 ASP A O 1
ATOM 3217 N N . LEU A 1 405 ? -27.233 -18.764 21.833 1.00 89.12 405 LEU A N 1
ATOM 3218 C CA . LEU A 1 405 ? -26.978 -17.505 21.127 1.00 89.12 405 LEU A CA 1
ATOM 3219 C C . LEU A 1 405 ? -27.802 -17.349 19.833 1.00 89.12 405 LEU A C 1
ATOM 3221 O O . LEU A 1 405 ? -27.809 -16.271 19.233 1.00 89.12 405 LEU A O 1
ATOM 3225 N N . LEU A 1 406 ? -28.500 -18.401 19.389 1.00 90.88 406 LEU A N 1
ATOM 3226 C CA . LEU A 1 406 ? -29.149 -18.490 18.073 1.00 90.88 406 LEU A CA 1
ATOM 3227 C C . LEU A 1 406 ? -30.597 -18.978 18.186 1.00 90.88 406 LEU A C 1
ATOM 3229 O O . LEU A 1 406 ? -30.883 -19.848 18.993 1.00 90.88 406 LEU A O 1
ATOM 3233 N N . ASP A 1 407 ? -31.500 -18.486 17.347 1.00 89.56 407 ASP A N 1
ATOM 3234 C CA . ASP A 1 407 ? -32.833 -19.075 17.194 1.00 89.56 407 ASP A CA 1
ATOM 3235 C C . ASP A 1 407 ? -32.776 -20.096 16.053 1.00 89.56 407 ASP A C 1
ATOM 3237 O O . ASP A 1 407 ? -32.782 -19.736 14.874 1.00 89.56 407 ASP A O 1
ATOM 3241 N N . LEU A 1 408 ? -32.659 -21.380 16.391 1.00 93.62 408 LEU A N 1
ATOM 3242 C CA . LEU A 1 408 ? -32.683 -22.451 15.398 1.00 93.62 408 LEU A CA 1
ATOM 3243 C C . LEU A 1 408 ? -34.120 -22.648 14.900 1.00 93.62 408 LEU A C 1
ATOM 3245 O O . LEU A 1 408 ? -35.023 -22.965 15.665 1.00 93.62 408 LEU A O 1
ATOM 3249 N N . GLU A 1 409 ? -34.319 -22.455 13.601 1.00 92.88 409 GLU A N 1
ATOM 3250 C CA . GLU A 1 409 ? -35.622 -22.529 12.923 1.00 92.88 409 GLU A CA 1
ATOM 3251 C C . GLU A 1 409 ? -35.751 -23.779 12.047 1.00 92.88 409 GLU A C 1
ATOM 3253 O O . GLU A 1 409 ? -36.841 -24.118 11.590 1.00 92.88 409 GLU A O 1
ATOM 3258 N N . GLY A 1 410 ? -34.636 -24.459 11.780 1.00 93.12 410 GLY A N 1
ATOM 3259 C CA . GLY A 1 410 ? -34.623 -25.690 11.006 1.00 93.12 410 GLY A CA 1
ATOM 3260 C C . GLY A 1 410 ? -33.269 -26.382 11.034 1.00 93.12 410 GLY A C 1
ATOM 3261 O O . GLY A 1 410 ? -32.238 -25.727 10.873 1.00 93.12 410 GLY A O 1
ATOM 3262 N N . LEU A 1 411 ? -33.284 -27.704 11.190 1.00 95.12 411 LEU A N 1
ATOM 3263 C CA . LEU A 1 411 ? -32.121 -28.576 11.024 1.00 95.12 411 LEU A CA 1
ATOM 3264 C C . LEU A 1 411 ? -32.423 -29.550 9.883 1.00 95.12 411 LEU A C 1
ATOM 3266 O O . LEU A 1 411 ? -33.299 -30.401 9.993 1.00 95.12 411 LEU A O 1
ATOM 3270 N N . VAL A 1 412 ? -31.750 -29.395 8.749 1.00 92.50 412 VAL A N 1
ATOM 3271 C CA . VAL A 1 412 ? -32.062 -30.123 7.518 1.00 92.50 412 VAL A CA 1
ATOM 3272 C C . VAL A 1 412 ? -30.928 -31.076 7.183 1.00 92.50 412 VAL A C 1
ATOM 3274 O O . VAL A 1 412 ? -29.804 -30.653 6.917 1.00 92.50 412 VAL A O 1
ATOM 3277 N N . SER A 1 413 ? -31.238 -32.370 7.139 1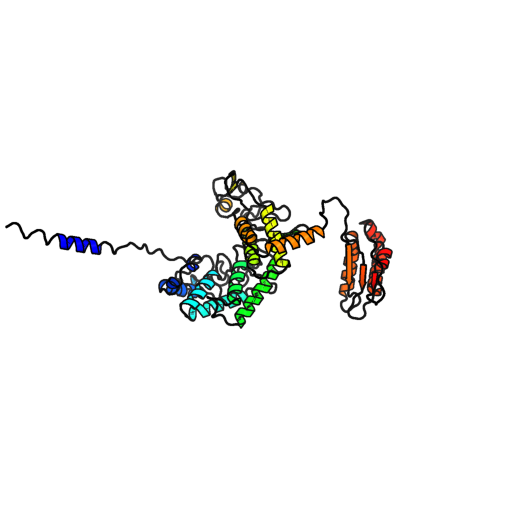.00 88.12 413 SER A N 1
ATOM 3278 C CA . SER A 1 413 ? -30.308 -33.379 6.631 1.00 88.12 413 SER A CA 1
ATOM 3279 C C . SER A 1 413 ? -30.275 -33.319 5.097 1.00 88.12 413 SER A C 1
ATOM 3281 O O . SER A 1 413 ? -31.292 -33.529 4.424 1.00 88.12 413 SER A O 1
ATOM 3283 N N . SER A 1 414 ? -29.107 -32.995 4.540 1.00 84.31 414 SER A N 1
ATOM 3284 C CA . SER A 1 414 ? -28.817 -32.889 3.105 1.00 84.31 414 SER A CA 1
ATOM 3285 C C . SER A 1 414 ? -27.516 -33.598 2.659 1.00 84.31 414 SER A C 1
ATOM 3287 O O . SER A 1 414 ? -26.732 -32.984 1.932 1.00 84.31 414 SER A O 1
ATOM 3289 N N . PRO A 1 415 ? -27.257 -34.857 3.058 1.00 78.00 415 PRO A N 1
ATOM 3290 C CA . PRO A 1 415 ? -25.986 -35.528 2.804 1.00 78.00 415 PRO A CA 1
ATOM 3291 C C . PRO A 1 415 ? -25.819 -36.043 1.379 1.00 78.00 415 PRO A C 1
ATOM 3293 O O . PRO A 1 415 ? -26.781 -36.397 0.692 1.00 78.00 415 PRO A O 1
ATOM 3296 N N . TYR A 1 416 ? -24.558 -36.155 0.965 1.00 69.75 416 TYR A N 1
ATOM 3297 C CA . TYR A 1 416 ? -24.150 -37.024 -0.131 1.00 69.75 416 TYR A CA 1
ATOM 3298 C C . TYR A 1 416 ? -23.768 -38.394 0.456 1.00 69.75 416 TYR A C 1
ATOM 3300 O O . TYR A 1 416 ? -22.714 -38.526 1.070 1.00 69.75 416 TYR A O 1
ATOM 3308 N N . GLY A 1 417 ? -24.626 -39.411 0.305 1.00 69.44 417 GLY A N 1
ATOM 3309 C CA . GLY A 1 417 ? -24.361 -40.773 0.797 1.00 69.44 417 GLY A CA 1
ATOM 3310 C C . GLY A 1 417 ? -25.390 -41.299 1.804 1.00 69.44 417 GLY A C 1
ATOM 3311 O O . GLY A 1 417 ? -26.598 -41.139 1.614 1.00 69.44 417 GLY A O 1
ATOM 3312 N N . GLU A 1 418 ? -24.918 -41.988 2.847 1.00 74.06 418 GLU A N 1
ATOM 3313 C CA . GLU A 1 418 ? -25.773 -42.750 3.774 1.00 74.06 418 GLU A CA 1
ATOM 3314 C C . GLU A 1 418 ? -26.416 -41.929 4.893 1.00 74.06 418 GLU A C 1
ATOM 3316 O O . GLU A 1 418 ? -27.352 -42.420 5.518 1.00 74.06 418 GLU A O 1
ATOM 3321 N N . GLY A 1 419 ? -26.000 -40.678 5.092 1.00 78.31 419 GLY A N 1
ATOM 3322 C CA . GLY A 1 419 ? -26.562 -39.827 6.136 1.00 78.31 419 GLY A CA 1
ATOM 3323 C C . GLY A 1 419 ? -28.072 -39.645 5.998 1.00 78.31 419 GLY A C 1
ATOM 3324 O O . GLY A 1 419 ? -28.632 -39.604 4.893 1.00 78.31 419 GLY A O 1
ATOM 3325 N N . ARG A 1 420 ? -28.758 -39.537 7.126 1.00 84.81 420 ARG A N 1
ATOM 3326 C CA . ARG A 1 420 ? -30.204 -39.356 7.233 1.00 84.81 420 ARG A CA 1
ATOM 3327 C C . ARG A 1 420 ? -30.514 -38.332 8.320 1.00 84.81 420 ARG A C 1
ATOM 3329 O O . ARG A 1 420 ? -29.676 -37.928 9.116 1.00 84.81 420 ARG A O 1
ATOM 3336 N N . MET A 1 421 ? -31.788 -37.957 8.405 1.00 89.94 421 MET A N 1
ATOM 3337 C CA . MET A 1 421 ? -32.317 -37.189 9.538 1.00 89.94 421 MET A CA 1
ATOM 3338 C C . MET A 1 421 ? -31.996 -37.847 10.889 1.00 89.94 421 MET A C 1
ATOM 3340 O O . MET A 1 421 ? -31.797 -37.136 11.868 1.00 89.94 421 MET A O 1
ATOM 3344 N N . LYS A 1 422 ? -31.901 -39.184 10.930 1.00 91.88 422 LYS A N 1
ATOM 3345 C CA . LYS A 1 422 ? -31.519 -39.936 12.128 1.00 91.88 422 LYS A CA 1
ATOM 3346 C C . LYS A 1 422 ? -30.186 -39.459 12.714 1.00 91.88 422 LYS A C 1
ATOM 3348 O O . LYS A 1 422 ? -30.106 -39.338 13.923 1.00 91.88 422 LYS A O 1
ATOM 3353 N N . ASP A 1 423 ? -29.196 -39.120 11.893 1.00 93.06 423 ASP A N 1
ATOM 3354 C CA . ASP A 1 423 ? -27.878 -38.707 12.389 1.00 93.06 423 ASP A CA 1
ATOM 3355 C C . ASP A 1 423 ? -27.923 -37.355 13.119 1.00 93.06 423 ASP A C 1
ATOM 3357 O O . ASP A 1 423 ? -27.209 -37.152 14.095 1.00 93.06 423 ASP A O 1
ATOM 3361 N N . ILE A 1 424 ? -28.820 -36.446 12.711 1.00 95.38 424 ILE A N 1
ATOM 3362 C CA . ILE A 1 424 ? -29.101 -35.213 13.468 1.00 95.38 424 ILE A CA 1
ATOM 3363 C C . ILE A 1 424 ? -29.791 -35.556 14.792 1.00 95.38 424 ILE A C 1
ATOM 3365 O O . ILE A 1 424 ? -29.430 -35.011 15.833 1.00 95.38 424 ILE A O 1
ATOM 3369 N N . LEU A 1 425 ? -30.782 -36.455 14.756 1.00 96.31 425 LEU A N 1
ATOM 3370 C CA . LEU A 1 425 ? -31.523 -36.868 15.950 1.00 96.31 425 LEU A CA 1
ATOM 3371 C C . LEU A 1 425 ? -30.612 -37.548 16.976 1.00 96.31 425 LEU A C 1
ATOM 3373 O O . LEU A 1 425 ? -30.720 -37.237 18.153 1.00 96.31 425 LEU A O 1
ATOM 3377 N N . ASP A 1 426 ? -29.674 -38.383 16.533 1.00 95.75 426 ASP A N 1
ATOM 3378 C CA . ASP A 1 426 ? -28.722 -39.059 17.414 1.00 95.75 426 ASP A CA 1
ATOM 3379 C C . ASP A 1 426 ? -27.820 -38.031 18.143 1.00 95.75 426 ASP A C 1
ATOM 3381 O O . ASP A 1 426 ? -27.519 -38.197 19.324 1.00 95.75 426 ASP A O 1
ATOM 3385 N N . VAL A 1 427 ? -27.453 -36.912 17.497 1.00 96.69 427 VAL A N 1
ATOM 3386 C CA . VAL A 1 427 ? -26.735 -35.807 18.169 1.00 96.69 427 VAL A CA 1
ATOM 3387 C C . VAL A 1 427 ? -27.643 -35.038 19.137 1.00 96.69 427 VAL A C 1
ATOM 3389 O O . VAL A 1 427 ? -27.189 -34.638 20.211 1.00 96.69 427 VAL A O 1
ATOM 3392 N N . ILE A 1 428 ? -28.924 -34.851 18.803 1.00 97.56 428 ILE A N 1
ATOM 3393 C CA . ILE A 1 428 ? -29.902 -34.238 19.719 1.00 97.56 428 ILE A CA 1
ATOM 3394 C C . ILE A 1 428 ? -30.127 -35.126 20.954 1.00 97.56 428 ILE A C 1
ATOM 3396 O O . ILE A 1 428 ? -30.245 -34.600 22.057 1.00 97.56 428 ILE A O 1
ATOM 3400 N N . ASP A 1 429 ? -30.123 -36.451 20.802 1.00 97.44 429 ASP A N 1
ATOM 3401 C CA . ASP A 1 429 ? -30.240 -37.403 21.914 1.00 97.44 429 ASP A CA 1
ATOM 3402 C C . ASP A 1 429 ? -29.024 -37.336 22.857 1.00 97.44 429 ASP A C 1
ATOM 3404 O O . ASP A 1 429 ? -29.158 -37.530 24.067 1.00 97.44 429 ASP A O 1
ATOM 3408 N N . CYS A 1 430 ? -27.833 -37.023 22.335 1.00 96.81 430 CYS A N 1
ATOM 3409 C CA . CYS A 1 430 ? -26.674 -36.692 23.168 1.00 96.81 430 CYS A CA 1
ATOM 3410 C C . CYS A 1 430 ? -26.852 -35.337 23.867 1.00 96.81 430 CYS A C 1
ATOM 3412 O O . CYS A 1 430 ? -26.661 -35.245 25.075 1.00 96.81 430 CYS A O 1
ATOM 3414 N N . TYR A 1 431 ? -27.272 -34.302 23.136 1.00 97.19 431 TYR A N 1
ATOM 3415 C CA . TYR A 1 431 ? -27.535 -32.973 23.698 1.00 97.19 431 TYR A CA 1
ATOM 3416 C C . TYR A 1 431 ? -28.577 -32.994 24.828 1.00 97.19 431 TYR A C 1
ATOM 3418 O O . TYR A 1 431 ? -28.422 -32.284 25.818 1.00 97.19 431 TYR A O 1
ATOM 3426 N N . GLU A 1 432 ? -29.620 -33.821 24.717 1.00 97.62 432 GLU A N 1
ATOM 3427 C CA . GLU A 1 432 ? -30.650 -33.981 25.749 1.00 97.62 432 GLU A CA 1
ATOM 3428 C C . GLU A 1 432 ? -30.078 -34.464 27.085 1.00 97.62 432 GLU A C 1
ATOM 3430 O O . GLU A 1 432 ? -30.514 -33.996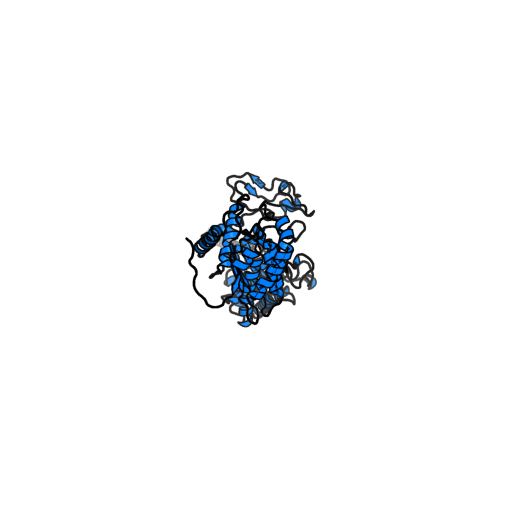 28.136 1.00 97.62 432 GLU A O 1
ATOM 3435 N N . GLN A 1 433 ? -29.066 -35.335 27.057 1.00 95.94 433 GLN A N 1
ATOM 3436 C CA . GLN A 1 433 ? -28.400 -35.816 28.272 1.00 95.94 433 GLN A CA 1
ATOM 3437 C C . GLN A 1 433 ? -27.657 -34.687 29.000 1.00 95.94 433 GLN A C 1
ATOM 3439 O O . GLN A 1 433 ? -27.583 -34.694 30.228 1.00 95.94 433 GLN A O 1
ATOM 3444 N N . ASP A 1 434 ? -27.163 -33.695 28.254 1.00 94.81 434 ASP A N 1
ATOM 3445 C CA . ASP A 1 434 ? -26.437 -32.538 28.784 1.00 94.81 434 ASP A CA 1
ATOM 3446 C C . ASP A 1 434 ? -27.337 -31.309 29.022 1.00 94.81 434 ASP A C 1
ATOM 3448 O O . ASP A 1 434 ? -26.894 -30.313 29.606 1.00 94.81 434 ASP A O 1
ATOM 3452 N N . TYR A 1 435 ? -28.608 -31.351 28.606 1.00 94.44 435 TYR A N 1
ATOM 3453 C CA . TYR A 1 435 ? -29.504 -30.191 28.592 1.00 94.44 435 TYR A CA 1
ATOM 3454 C C . TYR A 1 435 ? -29.732 -29.583 29.981 1.00 94.44 435 TYR A C 1
ATOM 3456 O O . TYR A 1 435 ? -29.736 -28.360 30.122 1.00 94.44 435 TYR A O 1
ATOM 3464 N N . GLU A 1 436 ? -29.874 -30.394 31.034 1.00 91.25 436 GLU A N 1
ATOM 3465 C CA . GLU A 1 436 ? -30.012 -29.877 32.407 1.00 91.25 436 GLU A CA 1
ATOM 3466 C C . GLU A 1 436 ? -28.771 -29.086 32.848 1.00 91.25 436 GLU A C 1
ATOM 3468 O O . GLU A 1 436 ? -28.883 -28.035 33.480 1.00 91.25 436 GLU A O 1
ATOM 3473 N N . CYS A 1 437 ? -27.580 -29.544 32.457 1.00 90.00 437 CYS A N 1
ATOM 3474 C CA . CYS A 1 437 ? -26.335 -28.840 32.738 1.00 90.00 437 CYS A CA 1
ATOM 3475 C C . CYS A 1 437 ? -26.256 -27.542 31.924 1.00 90.00 437 CYS A C 1
ATOM 3477 O O . CYS A 1 437 ? -26.040 -26.473 32.493 1.00 90.00 437 CYS A O 1
ATOM 3479 N N . LEU A 1 438 ? -26.507 -27.598 30.613 1.00 88.75 438 LEU A N 1
ATOM 3480 C CA . LEU A 1 438 ? -26.460 -26.434 29.719 1.00 88.75 438 LEU A CA 1
ATOM 3481 C C . LEU A 1 438 ? -27.486 -25.359 30.106 1.00 88.75 438 LEU A C 1
ATOM 3483 O O . LEU A 1 438 ? -27.144 -24.181 30.208 1.00 88.75 438 LEU A O 1
ATOM 3487 N N . SER A 1 439 ? -28.721 -25.759 30.410 1.00 86.50 439 SER A N 1
ATOM 3488 C CA . SER A 1 439 ? -29.791 -24.851 30.844 1.00 86.50 439 SER A CA 1
ATOM 3489 C C . SER A 1 439 ? -29.492 -24.149 32.176 1.00 86.50 439 SER A C 1
ATOM 3491 O O . SER A 1 439 ? -30.006 -23.058 32.419 1.00 86.50 439 SER A O 1
ATOM 3493 N N . SER A 1 440 ? -28.599 -24.703 33.007 1.00 85.12 440 SER A N 1
ATOM 3494 C CA . SER A 1 440 ? -28.099 -24.017 34.206 1.00 85.12 440 SER A CA 1
ATOM 3495 C C . SER A 1 440 ? -27.167 -22.834 33.893 1.00 85.12 440 SER A C 1
ATOM 3497 O O . SER A 1 440 ? -27.068 -21.906 34.698 1.00 85.12 440 SER A O 1
ATOM 3499 N N . TYR A 1 441 ? -26.518 -22.830 32.721 1.00 79.88 441 TYR A N 1
ATOM 3500 C CA . TYR A 1 441 ? -25.679 -21.723 32.247 1.00 79.88 441 TYR A CA 1
ATOM 3501 C C . TYR A 1 441 ? -26.483 -20.634 31.532 1.00 79.88 441 TYR A C 1
ATOM 3503 O O . TYR A 1 441 ? -26.123 -19.458 31.610 1.00 79.88 441 TYR A O 1
ATOM 3511 N N . SER A 1 442 ? -27.544 -21.011 30.815 1.00 87.88 442 SER A N 1
ATOM 3512 C CA . SER A 1 442 ? -28.376 -20.093 30.034 1.00 87.88 442 SER A CA 1
ATOM 3513 C C . SER A 1 442 ? -29.784 -20.668 29.884 1.00 87.88 442 SER A C 1
ATOM 3515 O O . SER A 1 442 ? -29.961 -21.760 29.353 1.00 87.88 442 SER A O 1
ATOM 3517 N N . ASP A 1 443 ? -30.813 -19.917 30.274 1.00 87.12 443 ASP A N 1
ATOM 3518 C CA . ASP A 1 443 ? -32.222 -20.313 30.110 1.00 87.12 443 ASP A CA 1
ATOM 3519 C C . ASP A 1 443 ? -32.689 -20.302 28.639 1.00 87.12 443 ASP A C 1
ATOM 3521 O O . ASP A 1 443 ? -33.832 -20.634 28.328 1.00 87.12 443 ASP A O 1
ATOM 3525 N N . LYS A 1 444 ? -31.794 -19.917 27.723 1.00 89.50 444 LYS A N 1
ATOM 3526 C CA . LYS A 1 444 ? -32.038 -19.759 26.287 1.00 89.50 444 LYS A CA 1
ATOM 3527 C C . LYS A 1 444 ? -31.705 -20.991 25.456 1.00 89.50 444 LYS A C 1
ATOM 3529 O O . LYS A 1 444 ? -32.012 -20.995 24.258 1.00 89.50 444 LYS A O 1
ATOM 3534 N N . TYR A 1 445 ? -31.083 -22.010 26.040 1.00 93.88 445 TYR A N 1
ATOM 3535 C CA . TYR A 1 445 ? -30.858 -23.270 25.341 1.00 93.88 445 TYR A CA 1
ATOM 3536 C C . TYR A 1 445 ? -32.201 -23.872 24.883 1.00 93.88 445 TYR A C 1
ATOM 3538 O O . TYR A 1 445 ? -33.145 -23.938 25.672 1.00 93.88 445 TYR A O 1
ATOM 3546 N N . PRO A 1 446 ? -32.339 -24.254 23.602 1.00 93.56 446 PRO A N 1
ATOM 3547 C CA . PRO A 1 446 ? -33.579 -24.807 23.081 1.00 93.56 446 PRO A CA 1
ATOM 3548 C C . PRO A 1 446 ? -33.854 -26.177 23.700 1.00 93.56 446 PRO A C 1
ATOM 3550 O O . PRO A 1 446 ? -32.981 -27.037 23.745 1.00 93.56 446 PRO A O 1
ATOM 3553 N N . ASN A 1 447 ? -35.095 -26.403 24.129 1.00 95.19 447 ASN A N 1
ATOM 3554 C CA . ASN A 1 447 ? -35.512 -27.720 24.596 1.00 95.19 447 ASN A CA 1
ATOM 3555 C C . ASN A 1 447 ? -35.262 -28.777 23.489 1.00 95.19 447 ASN A C 1
ATOM 3557 O O . ASN A 1 447 ? -35.590 -28.505 22.326 1.00 95.19 447 ASN A O 1
ATOM 3561 N N . PRO A 1 448 ? -34.727 -29.969 23.817 1.00 96.44 448 PRO A N 1
ATOM 3562 C CA . PRO A 1 448 ? -34.478 -31.034 22.843 1.00 96.44 448 PRO A CA 1
ATOM 3563 C C . PRO A 1 448 ? -35.686 -31.371 21.957 1.00 96.44 448 PRO A C 1
ATOM 3565 O O . PRO A 1 448 ? -35.532 -31.575 20.754 1.00 96.44 448 PRO A O 1
ATOM 3568 N N . ASP A 1 449 ? -36.907 -31.328 22.493 1.00 93.62 449 ASP A N 1
ATOM 3569 C CA . ASP A 1 449 ? -38.130 -31.585 21.725 1.00 93.62 449 ASP A CA 1
ATOM 3570 C C . ASP A 1 449 ? -38.397 -30.516 20.659 1.00 93.62 449 ASP A C 1
ATOM 3572 O O . ASP A 1 449 ? -38.909 -30.826 19.580 1.00 93.62 449 ASP A O 1
ATOM 3576 N N . ILE A 1 450 ? -38.004 -29.262 20.911 1.00 91.44 450 ILE A N 1
ATOM 3577 C CA . ILE A 1 450 ? -38.076 -28.187 19.910 1.00 91.44 450 ILE A CA 1
ATOM 3578 C C . ILE A 1 450 ? -37.086 -28.474 18.783 1.00 91.44 450 ILE A C 1
ATOM 3580 O O . ILE A 1 450 ? -37.455 -28.365 17.614 1.00 91.44 450 ILE A O 1
ATOM 3584 N N . LEU A 1 451 ? -35.858 -28.890 19.115 1.00 95.25 451 LEU A N 1
ATOM 3585 C CA . LEU A 1 451 ? -34.847 -29.260 18.121 1.00 95.25 451 LEU A CA 1
ATOM 3586 C C . LEU A 1 451 ? -35.326 -30.426 17.246 1.00 95.25 451 LEU A C 1
ATOM 3588 O O . LEU A 1 451 ? -35.212 -30.369 16.020 1.00 95.25 451 LEU A O 1
ATOM 3592 N N . ARG A 1 452 ? -35.943 -31.449 17.848 1.00 95.88 452 ARG A N 1
ATOM 3593 C CA . ARG A 1 452 ? -36.560 -32.563 17.110 1.00 95.88 452 ARG A CA 1
ATOM 3594 C C . ARG A 1 452 ? -37.682 -32.077 16.191 1.00 95.88 452 ARG A C 1
ATOM 3596 O O . ARG A 1 452 ? -37.733 -32.486 15.034 1.00 95.88 452 ARG A O 1
ATOM 3603 N N . ALA A 1 453 ? -38.538 -31.170 16.666 1.00 91.62 453 ALA A N 1
ATOM 3604 C CA . ALA A 1 453 ? -39.672 -30.646 15.901 1.00 91.62 453 ALA A CA 1
ATOM 3605 C C . ALA A 1 453 ? -39.264 -29.810 14.673 1.00 91.62 453 ALA A C 1
ATOM 3607 O O . ALA A 1 453 ? -39.986 -29.799 13.674 1.00 91.62 453 ALA A O 1
ATOM 3608 N N . ILE A 1 454 ? -38.118 -29.124 14.725 1.00 93.25 454 ILE A N 1
ATOM 3609 C CA . ILE A 1 454 ? -37.579 -28.339 13.599 1.00 93.25 454 ILE A CA 1
ATOM 3610 C C . ILE A 1 454 ? -36.631 -29.148 12.695 1.00 93.25 454 ILE A C 1
ATOM 3612 O O . ILE A 1 454 ? -36.124 -28.616 11.705 1.00 93.25 454 ILE A O 1
ATOM 3616 N N . THR A 1 455 ? -36.368 -30.419 13.015 1.00 93.56 455 THR A N 1
ATOM 3617 C CA . THR A 1 455 ? -35.488 -31.277 12.213 1.00 93.56 455 THR A CA 1
ATOM 3618 C C . THR A 1 455 ? -36.258 -31.912 11.050 1.00 93.56 455 THR A C 1
ATOM 3620 O O . THR A 1 455 ? -37.330 -32.483 11.243 1.00 93.56 455 THR A O 1
ATOM 3623 N N . GLN A 1 456 ? -35.722 -31.828 9.829 1.00 84.56 456 GLN A N 1
ATOM 3624 C CA . GLN A 1 456 ? -36.353 -32.342 8.607 1.00 84.56 456 GLN A CA 1
ATOM 3625 C C . GLN A 1 456 ? -35.363 -33.107 7.714 1.00 84.56 456 GLN A C 1
ATOM 3627 O O . GLN A 1 456 ? -34.169 -32.800 7.658 1.00 84.56 456 GLN A O 1
ATOM 3632 N N . SER A 1 457 ? -35.870 -34.084 6.956 1.00 74.69 457 SER A N 1
ATOM 3633 C CA . SER A 1 457 ? -35.148 -34.715 5.844 1.00 74.69 457 SER A CA 1
ATOM 3634 C C . SER A 1 457 ? -35.534 -34.064 4.513 1.00 74.69 457 SER A C 1
ATOM 3636 O O . SER A 1 457 ? -36.616 -33.496 4.362 1.00 74.69 457 SER A O 1
ATOM 3638 N N . ARG A 1 458 ? -34.665 -34.165 3.503 1.00 63.44 458 ARG A N 1
ATOM 3639 C CA . ARG A 1 458 ? -34.932 -33.638 2.154 1.00 63.44 458 ARG A CA 1
ATOM 3640 C C . ARG A 1 458 ? -35.875 -34.509 1.301 1.00 63.44 458 ARG A C 1
ATOM 3642 O O . ARG A 1 458 ? -35.905 -34.343 0.079 1.00 63.44 458 ARG A O 1
ATOM 3649 N N . GLU A 1 459 ? -36.629 -35.438 1.891 1.00 51.88 459 GLU A N 1
ATOM 3650 C CA . GLU A 1 459 ? -37.557 -36.278 1.129 1.00 51.88 459 GLU A CA 1
ATOM 3651 C C . GLU A 1 459 ? -38.802 -35.486 0.701 1.00 51.88 459 GLU A C 1
ATOM 3653 O O . GLU A 1 459 ? -39.442 -34.782 1.480 1.00 51.88 459 GLU A O 1
ATOM 3658 N N . LYS A 1 460 ? -39.110 -35.555 -0.600 1.00 46.19 460 LYS A N 1
ATOM 3659 C CA . LYS A 1 460 ? -40.151 -34.769 -1.273 1.00 46.19 460 LYS A CA 1
ATOM 3660 C C . LYS A 1 460 ? -41.533 -34.956 -0.629 1.00 46.19 460 LYS A C 1
ATOM 3662 O O . LYS A 1 460 ? -42.245 -35.874 -1.020 1.00 46.19 460 LYS A O 1
ATOM 3667 N N . SER A 1 461 ? -41.983 -34.003 0.192 1.00 34.59 461 SER A N 1
ATOM 3668 C CA . SER A 1 461 ? -43.424 -33.765 0.383 1.00 34.59 461 SER A CA 1
ATOM 3669 C C . SER A 1 461 ? -43.754 -32.340 0.845 1.00 34.59 461 SER A C 1
ATOM 3671 O O . SER A 1 461 ? -43.306 -31.889 1.889 1.00 34.59 461 SER A O 1
ATOM 3673 N N . SER A 1 462 ? -44.579 -31.677 0.024 1.00 34.62 462 SER A N 1
ATOM 3674 C CA . SER A 1 462 ? -45.605 -30.666 0.339 1.00 34.62 462 SER A CA 1
ATOM 3675 C C . SER A 1 462 ? -45.310 -29.539 1.343 1.00 34.62 462 SER A C 1
ATOM 3677 O O . SER A 1 462 ? -45.368 -29.717 2.553 1.00 34.62 462 SER A O 1
ATOM 3679 N N . VAL A 1 463 ? -45.165 -28.341 0.765 1.00 45.31 463 VAL A N 1
ATOM 3680 C CA . VAL A 1 463 ? -45.600 -27.013 1.246 1.00 45.31 463 VAL A CA 1
ATOM 3681 C C . VAL A 1 463 ? -46.405 -27.023 2.557 1.00 45.31 463 VAL A C 1
ATOM 3683 O O . VAL A 1 463 ? -47.520 -27.539 2.595 1.00 45.31 463 VAL A O 1
ATOM 3686 N N . LEU A 1 464 ? -45.902 -26.314 3.572 1.00 36.50 464 LEU A N 1
ATOM 3687 C CA . LEU A 1 464 ? -46.709 -25.781 4.674 1.00 36.50 464 LEU A CA 1
ATOM 3688 C C . LEU A 1 464 ? -46.736 -24.242 4.611 1.00 36.50 464 LEU A C 1
ATOM 3690 O O . LEU A 1 464 ? -45.786 -23.629 4.117 1.00 36.50 464 LEU A O 1
ATOM 3694 N N . PRO A 1 465 ? -47.841 -23.610 5.044 1.00 40.00 465 PRO A N 1
ATOM 3695 C CA . PRO A 1 465 ? -48.116 -22.208 4.780 1.00 40.00 465 PRO A CA 1
ATOM 3696 C C . PRO A 1 465 ? -47.261 -21.314 5.676 1.00 40.00 465 PRO A C 1
ATOM 3698 O O . PRO A 1 465 ? -47.197 -21.506 6.891 1.00 40.00 465 PRO A O 1
ATOM 3701 N N . MET A 1 466 ? -46.654 -20.290 5.077 1.00 32.44 466 MET A N 1
ATOM 3702 C CA . MET A 1 466 ? -46.146 -19.145 5.827 1.00 32.44 466 MET A CA 1
ATOM 3703 C C . MET A 1 466 ? -47.298 -18.556 6.647 1.00 32.44 466 MET A C 1
ATOM 3705 O O . MET A 1 466 ? -48.292 -18.095 6.082 1.00 32.44 466 MET A O 1
ATOM 3709 N N . ARG A 1 467 ? -47.176 -18.584 7.978 1.00 39.34 467 ARG A N 1
ATOM 3710 C CA . ARG A 1 467 ? -47.991 -17.726 8.841 1.00 39.34 467 ARG A CA 1
ATOM 3711 C C . ARG A 1 467 ? -47.557 -16.276 8.605 1.00 39.34 467 ARG A C 1
ATOM 3713 O O . ARG A 1 467 ? -46.358 -16.003 8.565 1.00 39.34 467 ARG A O 1
ATOM 3720 N N . ALA A 1 468 ? -48.555 -15.426 8.372 1.00 38.16 468 ALA A N 1
ATOM 3721 C CA . ALA A 1 468 ? -48.430 -13.985 8.171 1.00 38.16 468 ALA A CA 1
ATOM 3722 C C . ALA A 1 468 ? -47.963 -13.261 9.436 1.00 38.16 468 ALA A C 1
ATOM 3724 O O . ALA A 1 468 ? -48.291 -13.757 10.541 1.00 38.16 468 ALA A O 1
#

Sequence (468 aa):
MLHRRHLHVLQWCLSAILILIVAGKSADAQIRFDKNLLRNDDAWFQSDVAREVADNVIQYQSPQGGWPKSTDLAKPPRSPDDIPRPGDGRANSLDNDATTVPMQFLARMAHETGDIRYRDSFLKGVDYLLAAQYPGGGWPQFWPLRKGYYSHITFNDGAMIRVMHLLRDVADGEAPYGFVDGMRRRKAAEAVRIGIECILKCQVVVDGVPTVWCAQHDVKTLAPTQARSYEHPSLSGSESAGVLMFLMSVSDPTPEMMRAVQAGVEWFDSVKIEGYRYNKSQTGLALTKDQQAGPLWARFYEIKSNRPIFSDRDGVIKYDIQEIGDERRGGYSWYGNWGQKVAQKYAQWPHREGAKKRLRSRSRRIPEHSGASGYRCRVIVSTDIGGTDPDDFQSMVHLLVYSDLLDLEGLVSSPYGEGRMKDILDVIDCYEQDYECLSSYSDKYPNPDILRAITQSREKSSVLPMRA

Organism: NCBI:txid2527996

InterPro domains:
  IPR011483 Cellulose-binding Sde182, nucleoside hydrolase-like domain [PF07632] (378-457)
  IPR012669 Pectic acid lyase [PF09492] (61-342)
  IPR012669 Pectic acid lyase [TIGR02474] (61-342)
  IPR036452 Ribonucleoside hydrolase-like [G3DSA:3.90.245.10] (375-464)

pLDDT: mean 88.64, std 17.52, range [32.44, 98.94]

Radius of gyration: 31.41 Å; chains: 1; bounding box: 90×106×75 Å

Secondary structure (DSSP, 8-state):
--SSSSSSSHHHHHHHHHHSSS-----------SGGGGGS-HHHHTSHHHHHHHHHHHHT--TTS---SS--TTS--SSGGGSPPTTSTTSSBSSTTTTHHHHHHHHHHHHHH--HHHHHHHHHHHHHHHHHS-TTS---SBSS--SSGGGSEE-GGGHHHHHHHHHHHHHHT-TTGGGS-HHHHHHHHHHHHHHHHHHHHTS-EETTEE----SEE-TTT--B---STT--S-EEHHHHHHHHHHHTT-SS--HHHHHHHHHHHHHHHHT-B-SEEE---SSS-SEEE-TTSPPBEESEE-TTT--B-EE-TT--EESSGGGS-HHHHHHS--EESHHHHHHHHHHT-TTHHHHHHHHHHHHTTS----TT--PPEEEEEEE-TTSS-THHHHHHHHHHHTGGGEEEEEEEE--SSS--HHHHHHHHHHHHHHHHHHHHH-TTSPPHHHHHHTEEE-------PPP-

Foldseek 3Di:
DPDPDPPPPVVVVVVVVVVVPPPPPPPVPQDFDDLVVLVDDLVVLQDPLLVLLLVQLLQLQDPQLWHFAPAGSSDHDPDPVSRDDVPGPGPAFLARVTLLSSLSSLLSNCQSPVDVSSVVSNVSSLNSLLVQADPQAAGFRGPPDDPARSRFRALANPSRLSSLVSLQCCLVCPPSNVPRDNVSSVSSVVNNVSNVSLLLQLFDADPNATEFHFRTAHPPNSAQQAHALWRGRFHFLQSRLSVLLSLLPDPDHDLSSLQNNVRHLVNLVVQKAAQWDADQALPDARIDGHNPDDIKHFRGAHGPVRQQWTDENNSDTDRGLVPYHSCCSRVDDGMDDSSVSSVVSLVVRPCNVVSVVSVVVVCVVDDPDPPPDLDAAEDADEFQFVADDVCRLVVLLVCLLCVLRHRYQAYEHDHDPDDWLVRSLVSLVVVQVCVVVSCVVPVSRDHSVVHVVRYDYPPDDDDDDPDD